Protein AF-0000000087421285 (afdb_homodimer)

Structure (mmCIF, N/CA/C/O backbone):
data_AF-0000000087421285-model_v1
#
loop_
_entity.id
_entity.type
_entity.pdbx_description
1 polymer 'Polysaccharide deacetylase'
#
loop_
_atom_site.group_PDB
_atom_site.id
_atom_site.type_symbol
_atom_site.label_atom_id
_atom_site.label_alt_id
_atom_site.label_comp_id
_atom_site.label_asym_id
_atom_site.label_entity_id
_atom_site.label_seq_id
_atom_site.pdbx_PDB_ins_code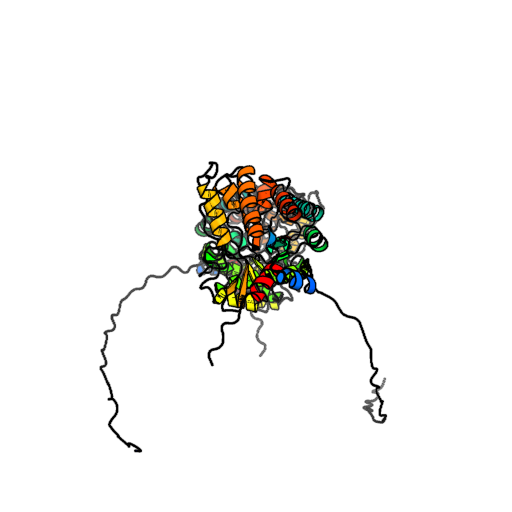
_atom_site.Cartn_x
_atom_site.Cartn_y
_atom_site.Cartn_z
_atom_site.occupancy
_atom_site.B_iso_or_equiv
_atom_site.auth_seq_id
_atom_site.auth_comp_id
_atom_site.auth_asym_id
_atom_site.auth_atom_id
_atom_site.pdbx_PDB_model_num
ATOM 1 N N . MET A 1 1 ? 34.875 -60.031 35.656 1 19.72 1 MET A N 1
ATOM 2 C CA . MET A 1 1 ? 35.312 -59.438 36.906 1 19.72 1 MET A CA 1
ATOM 3 C C . MET A 1 1 ? 34.906 -57.938 36.969 1 19.72 1 MET A C 1
ATOM 5 O O . MET A 1 1 ? 34.906 -57.281 35.938 1 19.72 1 MET A O 1
ATOM 9 N N . PRO A 1 2 ? 34.344 -57.375 38.156 1 22.64 2 PRO A N 1
ATOM 10 C CA . PRO A 1 2 ? 33.594 -56.25 38.719 1 22.64 2 PRO A CA 1
ATOM 11 C C . PRO A 1 2 ? 34.469 -54.969 38.812 1 22.64 2 PRO A C 1
ATOM 13 O O . PRO A 1 2 ? 34.031 -53.969 39.406 1 22.64 2 PRO A O 1
ATOM 16 N N . LEU A 1 3 ? 35.406 -54.719 37.875 1 20.59 3 LEU A N 1
ATOM 17 C CA . LEU A 1 3 ? 36.531 -53.938 38.406 1 20.59 3 LEU A CA 1
ATOM 18 C C . LEU A 1 3 ? 36.062 -52.562 38.906 1 20.59 3 LEU A C 1
ATOM 20 O O . LEU A 1 3 ? 35.25 -51.906 38.25 1 20.59 3 LEU A O 1
ATOM 24 N N . PRO A 1 4 ? 36.438 -52.031 40.031 1 19.73 4 PRO A N 1
ATOM 25 C CA . PRO A 1 4 ? 36.156 -51.219 41.219 1 19.73 4 PRO A CA 1
ATOM 26 C C . PRO A 1 4 ? 36.156 -49.719 40.906 1 19.73 4 PRO A C 1
ATOM 28 O O . PRO A 1 4 ? 36.531 -49.312 39.781 1 19.73 4 PRO A O 1
ATOM 31 N N . SER A 1 5 ? 36.812 -48.844 41.688 1 18.67 5 SER A N 1
ATOM 32 C CA . SER A 1 5 ? 36.531 -47.875 42.781 1 18.67 5 SER A CA 1
ATOM 33 C C . SER A 1 5 ? 36.906 -46.469 42.344 1 18.67 5 SER A C 1
ATOM 35 O O . SER A 1 5 ? 36.281 -45.5 42.781 1 18.67 5 SER A O 1
ATOM 37 N N . PRO A 1 6 ? 38.031 -46.156 41.562 1 18.31 6 PRO A N 1
ATOM 38 C CA . PRO A 1 6 ? 38.875 -45.219 42.312 1 18.31 6 PRO A CA 1
ATOM 39 C C . PRO A 1 6 ? 38.312 -43.812 42.375 1 18.31 6 PRO A C 1
ATOM 41 O O . PRO A 1 6 ? 37.5 -43.438 41.531 1 18.31 6 PRO A O 1
ATOM 44 N N . ARG A 1 7 ? 38.656 -42.812 43.312 1 18.58 7 ARG A N 1
ATOM 45 C CA . ARG A 1 7 ? 38.562 -41.75 44.312 1 18.58 7 ARG A CA 1
ATOM 46 C C . ARG A 1 7 ? 38.688 -40.375 43.656 1 18.58 7 ARG A C 1
ATOM 48 O O . ARG A 1 7 ? 37.906 -39.469 43.969 1 18.58 7 ARG A O 1
ATOM 55 N N . VAL A 1 8 ? 39.938 -40 42.938 1 19.27 8 VAL A N 1
ATOM 56 C CA . VAL A 1 8 ? 40.625 -38.875 43.562 1 19.27 8 VAL A CA 1
ATOM 57 C C . VAL A 1 8 ? 39.938 -37.562 43.219 1 19.27 8 VAL A C 1
ATOM 59 O O . VAL A 1 8 ? 39.156 -37.5 42.281 1 19.27 8 VAL A O 1
ATOM 62 N N . SER A 1 9 ? 40.562 -36.25 43.5 1 17.47 9 SER A N 1
ATOM 63 C CA . SER A 1 9 ? 40.719 -35.062 44.281 1 17.47 9 SER A CA 1
ATOM 64 C C . SER A 1 9 ? 40.531 -33.781 43.438 1 17.47 9 SER A C 1
ATOM 66 O O . SER A 1 9 ? 41.312 -33.531 42.531 1 17.47 9 SER A O 1
ATOM 68 N N . ARG A 1 10 ? 39.375 -33.562 42.844 1 15.93 10 ARG A N 1
ATOM 69 C CA . ARG A 1 10 ? 38.906 -32.625 41.812 1 15.93 10 ARG A CA 1
ATOM 70 C C . ARG A 1 10 ? 39.406 -31.219 42.125 1 15.93 10 ARG A C 1
ATOM 72 O O . ARG A 1 10 ? 39.656 -30.875 43.281 1 15.93 10 ARG A O 1
ATOM 79 N N . ARG A 1 11 ? 39.406 -30.406 41.094 1 17.12 11 ARG A N 1
ATOM 80 C CA . ARG A 1 11 ? 39.906 -29.234 40.375 1 17.12 11 ARG A CA 1
ATOM 81 C C . ARG A 1 11 ? 39.594 -27.953 41.125 1 17.12 11 ARG A C 1
ATOM 83 O O . ARG A 1 11 ? 38.438 -27.719 41.531 1 17.12 11 ARG A O 1
ATOM 90 N N . GLN A 1 12 ? 40.469 -27.172 41.531 1 16.56 12 GLN A N 1
ATOM 91 C CA . GLN A 1 12 ? 41.094 -26.062 42.25 1 16.56 12 GLN A CA 1
ATOM 92 C C . GLN A 1 12 ? 40.438 -24.734 41.875 1 16.56 12 GLN A C 1
ATOM 94 O O . GLN A 1 12 ? 39.906 -24.594 40.781 1 16.56 12 GLN A O 1
ATOM 99 N N . PHE A 1 13 ? 40.438 -23.578 42.844 1 18.25 13 PHE A N 1
ATOM 100 C CA . PHE A 1 13 ? 39.969 -22.359 43.5 1 18.25 13 PHE A CA 1
ATOM 101 C C . PHE A 1 13 ? 40.406 -21.125 42.719 1 18.25 13 PHE A C 1
ATOM 103 O O . PHE A 1 13 ? 40.219 -20 43.156 1 18.25 13 PHE A O 1
ATOM 110 N N . LEU A 1 14 ? 40.469 -21.094 41.344 1 15.8 14 LEU A N 1
ATOM 111 C CA . LEU A 1 14 ? 41.219 -19.984 40.75 1 15.8 14 LEU A CA 1
ATOM 112 C C . LEU A 1 14 ? 40.625 -18.641 41.156 1 15.8 14 LEU A C 1
ATOM 114 O O . LEU A 1 14 ? 39.469 -18.375 40.875 1 15.8 14 LEU A O 1
ATOM 118 N N . ALA A 1 15 ? 41.094 -17.875 42.25 1 17.41 15 ALA A N 1
ATOM 119 C CA . ALA A 1 15 ? 40.969 -16.625 43 1 17.41 15 ALA A CA 1
ATOM 120 C C . ALA A 1 15 ? 41.281 -15.422 42.125 1 17.41 15 ALA A C 1
ATOM 122 O O . ALA A 1 15 ? 41.219 -14.281 42.594 1 17.41 15 ALA A O 1
ATOM 123 N N . GLY A 1 16 ? 41.688 -15.516 40.875 1 16.75 16 GLY A N 1
ATOM 124 C CA . GLY A 1 16 ? 42.594 -14.414 40.562 1 16.75 16 GLY A CA 1
ATOM 125 C C . GLY A 1 16 ? 41.969 -13.047 40.781 1 16.75 16 GLY A C 1
ATOM 126 O O . GLY A 1 16 ? 40.75 -12.938 40.906 1 16.75 16 GLY A O 1
ATOM 127 N N . SER A 1 17 ? 42.812 -11.836 40.688 1 17.69 17 SER A N 1
ATOM 128 C CA . SER A 1 17 ? 43.312 -10.508 41.062 1 17.69 17 SER A CA 1
ATOM 129 C C . SER A 1 17 ? 42.438 -9.414 40.469 1 17.69 17 SER A C 1
ATOM 131 O O . SER A 1 17 ? 41.75 -9.609 39.438 1 17.69 17 SER A O 1
ATOM 133 N N . MET A 1 18 ? 42.25 -8.141 41.219 1 18.89 18 MET A N 1
ATOM 134 C CA . MET A 1 18 ? 41.562 -6.895 41.562 1 18.89 18 MET A CA 1
ATOM 135 C C . MET A 1 18 ? 41.875 -5.797 40.562 1 18.89 18 MET A C 1
ATOM 137 O O . MET A 1 18 ? 41.906 -4.617 40.906 1 18.89 18 MET A O 1
ATOM 141 N N . ALA A 1 19 ? 42.281 -5.965 39.281 1 19.09 19 ALA A N 1
ATOM 142 C CA . ALA A 1 19 ? 42.969 -4.801 38.719 1 19.09 19 ALA A CA 1
ATOM 143 C C . ALA A 1 19 ? 42.062 -3.557 38.781 1 19.09 19 ALA A C 1
ATOM 145 O O . ALA A 1 19 ? 40.906 -3.592 38.406 1 19.09 19 ALA A O 1
ATOM 146 N N . ALA A 1 20 ? 42.469 -2.402 39.562 1 19.27 20 ALA A N 1
ATOM 147 C CA . ALA A 1 20 ? 42.156 -1.049 40 1 19.27 20 ALA A CA 1
ATOM 148 C C . ALA A 1 20 ? 42 -0.106 38.812 1 19.27 20 ALA A C 1
ATOM 150 O O . ALA A 1 20 ? 43 0.336 38.219 1 19.27 20 ALA A O 1
ATOM 151 N N . GLY A 1 21 ? 41.469 -0.53 37.656 1 19.03 21 GLY A N 1
ATOM 152 C CA . GLY A 1 21 ? 41.656 0.455 36.625 1 19.03 21 GLY A CA 1
ATOM 153 C C . GLY A 1 21 ? 41.062 1.816 36.969 1 19.03 21 GLY A C 1
ATOM 154 O O . GLY A 1 21 ? 40.031 1.911 37.594 1 19.03 21 GLY A O 1
ATOM 155 N N . ALA A 1 22 ? 41.906 2.9 36.969 1 20.95 22 ALA A N 1
ATOM 156 C CA . ALA A 1 22 ? 41.969 4.348 37.156 1 20.95 22 ALA A CA 1
ATOM 157 C C . ALA A 1 22 ? 40.906 5.043 36.312 1 20.95 22 ALA A C 1
ATOM 159 O O . ALA A 1 22 ? 40.594 4.613 35.188 1 20.95 22 ALA A O 1
ATOM 160 N N . ALA A 1 23 ? 40.125 6.07 36.938 1 21.52 23 ALA A N 1
ATOM 161 C CA . ALA A 1 23 ? 39.062 7.055 36.906 1 21.52 23 ALA A CA 1
ATOM 162 C C . ALA A 1 23 ? 39.344 8.117 35.844 1 21.52 23 ALA A C 1
ATOM 164 O O . ALA A 1 23 ? 40.125 9.039 36.062 1 21.52 23 ALA A O 1
ATOM 165 N N . VAL A 1 24 ? 39.844 7.738 34.625 1 22.06 24 VAL A N 1
ATOM 166 C CA . VAL A 1 24 ? 40.125 8.961 33.875 1 22.06 24 VAL A CA 1
ATOM 167 C C . VAL A 1 24 ? 38.906 9.852 33.844 1 22.06 24 VAL A C 1
ATOM 169 O O . VAL A 1 24 ? 37.812 9.406 33.469 1 22.06 24 VAL A O 1
ATOM 172 N N . MET A 1 25 ? 38.844 11.102 34.469 1 21.38 25 MET A N 1
ATOM 173 C CA . MET A 1 25 ? 38.031 12.305 34.656 1 21.38 25 MET A CA 1
ATOM 174 C C . MET A 1 25 ? 37.656 12.93 33.344 1 21.38 25 MET A C 1
ATOM 176 O O . MET A 1 25 ? 38.219 13.938 32.938 1 21.38 25 MET A O 1
ATOM 180 N N . CYS A 1 26 ? 37.625 12.258 32.156 1 23.55 26 CYS A N 1
ATOM 181 C CA . CYS A 1 26 ? 37.531 13.195 31.047 1 23.55 26 CYS A CA 1
ATOM 182 C C . CYS A 1 26 ? 36.312 14.102 31.203 1 23.55 26 CYS A C 1
ATOM 184 O O . CYS A 1 26 ? 35.25 13.641 31.578 1 23.55 26 CYS A O 1
ATOM 186 N N . GLY A 1 27 ? 36.438 15.469 31.125 1 24.83 27 GLY A N 1
ATOM 187 C CA . GLY A 1 27 ? 35.781 16.766 31.219 1 24.83 27 GLY A CA 1
ATOM 188 C C . GLY A 1 27 ? 34.469 16.859 30.438 1 24.83 27 GLY A C 1
ATOM 189 O O . GLY A 1 27 ? 34.094 15.898 29.766 1 24.83 27 GLY A O 1
ATOM 190 N N . GLY A 1 28 ? 34.281 18.062 29.516 1 26.92 28 GLY A N 1
ATOM 191 C CA . GLY A 1 28 ? 33.312 19.125 29.281 1 26.92 28 GLY A CA 1
ATOM 192 C C . GLY A 1 28 ? 32.281 18.75 28.219 1 26.92 28 GLY A C 1
ATOM 193 O O . GLY A 1 28 ? 32.594 18.75 27.031 1 26.92 28 GLY A O 1
ATOM 194 N N . LEU A 1 29 ? 31.594 17.688 28.234 1 26.73 29 LEU A N 1
ATOM 195 C CA . LEU A 1 29 ? 30.719 17.281 27.141 1 26.73 29 LEU A CA 1
ATOM 196 C C . LEU A 1 29 ? 29.875 18.453 26.656 1 26.73 29 LEU A C 1
ATOM 198 O O . LEU A 1 29 ? 29.469 19.297 27.453 1 26.73 29 LEU A O 1
ATOM 202 N N . SER A 1 30 ? 29.766 18.516 25.266 1 29.92 30 SER A N 1
ATOM 203 C CA . SER A 1 30 ? 29.109 19.297 24.219 1 29.92 30 SER A CA 1
ATOM 204 C C . SER A 1 30 ? 27.594 19.297 24.391 1 29.92 30 SER A C 1
ATOM 206 O O . SER A 1 30 ? 27 18.266 24.719 1 29.92 30 SER A O 1
ATOM 208 N N . GLY A 1 31 ? 26.891 20.328 24.719 1 29.44 31 GLY A N 1
ATOM 209 C CA . GLY A 1 31 ? 25.484 20.688 24.672 1 29.44 31 GLY A CA 1
ATOM 210 C C . GLY A 1 31 ? 24.766 20.141 23.453 1 29.44 31 GLY A C 1
ATOM 211 O O . GLY A 1 31 ? 24.828 20.734 22.359 1 29.44 31 GLY A O 1
ATOM 212 N N . ALA A 1 32 ? 24.688 18.812 23.203 1 32 32 ALA A N 1
ATOM 213 C CA . ALA A 1 32 ? 23.859 18.297 22.109 1 32 32 ALA A CA 1
ATOM 214 C C . ALA A 1 32 ? 22.562 19.078 21.984 1 32 32 ALA A C 1
ATOM 216 O O . ALA A 1 32 ? 21.844 19.25 22.984 1 32 32 ALA A O 1
ATOM 217 N N . ALA A 1 33 ? 22.484 19.797 20.938 1 32.66 33 ALA A N 1
ATOM 218 C CA . ALA A 1 33 ? 21.312 20.547 20.5 1 32.66 33 ALA A CA 1
ATOM 219 C C . ALA A 1 33 ? 20.062 19.672 20.562 1 32.66 33 ALA A C 1
ATOM 221 O O . ALA A 1 33 ? 20.078 18.516 20.141 1 32.66 33 ALA A O 1
ATOM 222 N N . ALA A 1 34 ? 19.109 19.766 21.375 1 37.22 34 ALA A N 1
ATOM 223 C CA . ALA A 1 34 ? 17.781 19.172 21.516 1 37.22 34 ALA A CA 1
ATOM 224 C C . ALA A 1 34 ? 17.141 18.938 20.156 1 37.22 34 ALA A C 1
ATOM 226 O O . ALA A 1 34 ? 17.125 19.844 19.297 1 37.22 34 ALA A O 1
ATOM 227 N N . PRO A 1 35 ? 16.938 17.75 19.453 1 43.91 35 PRO A N 1
ATOM 228 C CA . PRO A 1 35 ? 16.141 17.516 18.234 1 43.91 35 PRO A CA 1
ATOM 229 C C . PRO A 1 35 ? 14.734 18.109 18.328 1 43.91 35 PRO A C 1
ATOM 231 O O . PRO A 1 35 ? 13.906 17.609 19.094 1 43.91 35 PRO A O 1
ATOM 234 N N . VAL A 1 36 ? 14.125 19.281 18.312 1 40.12 36 VAL A N 1
ATOM 235 C CA . VAL A 1 36 ? 12.742 19.734 18.234 1 40.12 36 VAL A CA 1
ATOM 236 C C . VAL A 1 36 ? 12.227 19.594 16.797 1 40.12 36 VAL A C 1
ATOM 238 O O . VAL A 1 36 ? 12.82 20.141 15.867 1 40.12 36 VAL A O 1
ATOM 241 N N . GLY A 1 37 ? 11.641 19.141 16.094 1 50.09 37 GLY A N 1
ATOM 242 C CA . GLY A 1 37 ? 10.789 19.172 14.914 1 50.09 37 GLY A CA 1
ATOM 243 C C . GLY A 1 37 ? 9.977 20.438 14.805 1 50.09 37 GLY A C 1
ATOM 244 O O . GLY A 1 37 ? 8.859 20.516 15.328 1 50.09 37 GLY A O 1
ATOM 245 N N . ARG A 1 38 ? 10.75 21.594 14.586 1 56.75 38 ARG A N 1
ATOM 246 C CA . ARG A 1 38 ? 11.531 22.703 15.109 1 56.75 38 ARG A CA 1
ATOM 247 C C . ARG A 1 38 ? 10.805 24.031 14.891 1 56.75 38 ARG A C 1
ATOM 249 O O . ARG A 1 38 ? 10.555 24.438 13.75 1 56.75 38 ARG A O 1
ATOM 256 N N . GLY A 1 39 ? 10.102 24.469 15.086 1 74 39 GLY A N 1
ATOM 257 C CA . GLY A 1 39 ? 9.258 25.641 15.359 1 74 39 GLY A CA 1
ATOM 258 C C . GLY A 1 39 ? 9.867 26.578 16.375 1 74 39 GLY A C 1
ATOM 259 O O . GLY A 1 39 ? 11.078 26.797 16.391 1 74 39 GLY A O 1
ATOM 260 N N . ILE A 1 40 ? 8.992 27.156 17.234 1 84.56 40 ILE A N 1
ATOM 261 C CA . ILE A 1 40 ? 9.391 28.156 18.219 1 84.56 40 ILE A CA 1
ATOM 262 C C . ILE A 1 40 ? 10.023 27.469 19.422 1 84.56 40 ILE A C 1
ATOM 264 O O . ILE A 1 40 ? 9.469 26.531 19.969 1 84.56 40 ILE A O 1
ATOM 268 N N . PRO A 1 41 ? 11.273 27.906 19.797 1 86.31 41 PRO A N 1
ATOM 269 C CA . PRO A 1 41 ? 11.906 27.344 20.984 1 86.31 41 PRO A CA 1
ATOM 270 C C . PRO A 1 41 ? 11.016 27.438 22.219 1 86.31 41 PRO A C 1
ATOM 272 O O . PRO A 1 41 ? 10.242 28.391 22.359 1 86.31 41 PRO A O 1
ATOM 275 N N . ALA A 1 42 ? 11.273 26.562 23.141 1 86.62 42 ALA A N 1
ATOM 276 C CA . ALA A 1 42 ? 10.398 26.375 24.297 1 86.62 42 ALA A CA 1
ATOM 277 C C . ALA A 1 42 ? 10.297 27.641 25.125 1 86.62 42 ALA A C 1
ATOM 279 O O . ALA A 1 42 ? 9.203 28.031 25.547 1 86.62 42 ALA A O 1
ATOM 280 N N . ALA A 1 43 ? 11.391 28.297 25.375 1 87.81 43 ALA A N 1
ATOM 281 C CA . ALA A 1 43 ? 11.375 29.5 26.188 1 87.81 43 ALA A CA 1
ATOM 282 C C . ALA A 1 43 ? 10.57 30.609 25.516 1 87.81 43 ALA A C 1
ATOM 284 O O . ALA A 1 43 ? 9.75 31.266 26.172 1 87.81 43 ALA A O 1
ATOM 285 N N . LYS A 1 44 ? 10.789 30.781 24.328 1 92.81 44 LYS A N 1
ATOM 286 C CA . LYS A 1 44 ? 10.055 31.797 23.578 1 92.81 44 LYS A CA 1
ATOM 287 C C . LYS A 1 44 ? 8.578 31.422 23.453 1 92.81 44 LYS A C 1
ATOM 289 O O . LYS A 1 44 ? 7.707 32.281 23.5 1 92.81 44 LYS A O 1
ATOM 294 N N . ARG A 1 45 ? 8.352 30.188 23.344 1 93.62 45 ARG A N 1
ATOM 295 C CA . ARG A 1 45 ? 6.98 29.703 23.266 1 93.62 45 ARG A CA 1
ATOM 296 C C . ARG A 1 45 ? 6.195 30.062 24.516 1 93.62 45 ARG A C 1
ATOM 298 O O . ARG A 1 45 ? 5.07 30.562 24.422 1 93.62 45 ARG A O 1
ATOM 305 N N . ARG A 1 46 ? 6.773 29.875 25.625 1 93.56 46 ARG A N 1
ATOM 306 C CA . ARG A 1 46 ? 6.117 30.188 26.891 1 93.56 46 ARG A CA 1
ATOM 307 C C . ARG A 1 46 ? 5.867 31.688 27.031 1 93.56 46 ARG A C 1
ATOM 309 O O . ARG A 1 46 ? 4.816 32.094 27.531 1 93.56 46 ARG A O 1
ATOM 316 N N . GLU A 1 47 ? 6.824 32.406 26.578 1 95.94 47 GLU A N 1
ATOM 317 C CA . GLU A 1 47 ? 6.688 33.844 26.625 1 95.94 47 GLU A CA 1
ATOM 318 C C . GLU A 1 47 ? 5.523 34.312 25.75 1 95.94 47 GLU A C 1
ATOM 320 O O . GLU A 1 47 ? 4.691 35.125 26.203 1 95.94 47 GLU A O 1
ATOM 325 N N . LEU A 1 48 ? 5.484 33.844 24.594 1 96.06 48 LEU A N 1
ATOM 326 C CA . LEU A 1 48 ? 4.426 34.219 23.672 1 96.06 48 LEU A CA 1
ATOM 327 C C . LEU A 1 48 ? 3.066 33.75 24.172 1 96.06 48 LEU A C 1
ATOM 329 O O . LEU A 1 48 ? 2.082 34.5 24.094 1 96.06 48 LEU A O 1
ATOM 333 N N . ALA A 1 49 ? 3.035 32.562 24.688 1 96.75 49 ALA A N 1
ATOM 334 C CA . ALA A 1 49 ? 1.795 31.984 25.203 1 96.75 49 ALA A CA 1
ATOM 335 C C . ALA A 1 49 ? 1.262 32.781 26.375 1 96.75 49 ALA A C 1
ATOM 337 O O . ALA A 1 49 ? 0.047 32.906 26.562 1 96.75 49 ALA A O 1
ATOM 338 N N . ALA A 1 50 ? 2.141 33.375 27.172 1 96.12 50 ALA A N 1
ATOM 339 C CA . ALA A 1 50 ? 1.769 34.062 28.406 1 96.12 50 ALA A CA 1
ATOM 340 C C . ALA A 1 50 ? 1.324 35.5 28.109 1 96.12 50 ALA A C 1
ATOM 342 O O . ALA A 1 50 ? 0.671 36.125 28.938 1 96.12 50 ALA A O 1
ATOM 343 N N . ASP A 1 51 ? 1.718 36.031 26.984 1 96.75 51 ASP A N 1
ATOM 344 C CA . ASP A 1 51 ? 1.375 37.406 26.641 1 96.75 51 ASP A CA 1
ATOM 345 C C . ASP A 1 51 ? -0.08 37.5 26.188 1 96.75 51 ASP A C 1
ATOM 347 O O . ASP A 1 51 ? -0.378 37.375 25 1 96.75 51 ASP A O 1
ATOM 351 N N . GLU A 1 52 ? -0.939 37.906 27.062 1 95.06 52 GLU A N 1
ATOM 352 C CA . GLU A 1 52 ? -2.379 37.906 26.828 1 95.06 52 GLU A CA 1
ATOM 353 C C . GLU A 1 52 ? -2.797 39.156 26.047 1 95.06 52 GLU A C 1
ATOM 355 O O . GLU A 1 52 ? -3.959 39.281 25.656 1 95.06 52 GLU A O 1
ATOM 360 N N . SER A 1 53 ? -1.833 40 25.766 1 96.31 53 SER A N 1
ATOM 361 C CA . SER A 1 53 ? -2.158 41.188 25.016 1 96.31 53 SER A CA 1
ATOM 362 C C . SER A 1 53 ? -2.145 40.938 23.516 1 96.31 53 SER A C 1
ATOM 364 O O . SER A 1 53 ? -2.617 41.781 22.734 1 96.31 53 SER A O 1
ATOM 366 N N . LYS A 1 54 ? -1.657 39.781 23.141 1 97.88 54 LYS A N 1
ATOM 367 C CA . LYS A 1 54 ? -1.519 39.5 21.703 1 97.88 54 LYS A CA 1
ATOM 368 C C . LYS A 1 54 ? -2.463 38.375 21.281 1 97.88 54 LYS A C 1
ATOM 370 O O . LYS A 1 54 ? -2.646 37.406 22.016 1 97.88 54 LYS A O 1
ATOM 375 N N . ALA A 1 55 ? -3.078 38.594 20.172 1 98.5 55 ALA A N 1
ATOM 376 C CA . ALA A 1 55 ? -3.713 37.438 19.5 1 98.5 55 ALA A CA 1
ATOM 377 C C . ALA A 1 55 ? -2.668 36.469 18.953 1 98.5 55 ALA A C 1
ATOM 379 O O . ALA A 1 55 ? -1.604 36.906 18.484 1 98.5 55 ALA A O 1
ATOM 380 N N . LEU A 1 56 ? -2.883 35.219 19.062 1 98.5 56 LEU A N 1
ATOM 381 C CA . LEU A 1 56 ? -2.021 34.219 18.469 1 98.5 56 LEU A CA 1
ATOM 382 C C . LEU A 1 56 ? -2.621 33.688 17.172 1 98.5 56 LEU A C 1
ATOM 384 O O . LEU A 1 56 ? -3.695 33.062 17.188 1 98.5 56 LEU A O 1
ATOM 388 N N . ILE A 1 57 ? -1.931 33.906 16.062 1 98.5 57 ILE A N 1
ATOM 389 C CA . ILE A 1 57 ? -2.381 33.5 14.75 1 98.5 57 ILE A CA 1
ATOM 390 C C . ILE A 1 57 ? -1.474 32.406 14.219 1 98.5 57 ILE A C 1
ATOM 392 O O . ILE A 1 57 ? -0.247 32.531 14.25 1 98.5 57 ILE A O 1
ATOM 396 N N . THR A 1 58 ? -2.057 31.312 13.797 1 98 58 THR A N 1
ATOM 397 C CA . THR A 1 58 ? -1.279 30.234 13.188 1 98 58 THR A CA 1
ATOM 398 C C . THR A 1 58 ? -1.771 29.938 11.773 1 98 58 THR A C 1
ATOM 400 O O . THR A 1 58 ? -2.945 30.141 11.469 1 98 58 THR A O 1
ATOM 403 N N . ILE A 1 59 ? -0.852 29.594 10.922 1 98.31 59 ILE A N 1
ATOM 404 C CA . ILE A 1 59 ? -1.111 29.109 9.57 1 98.31 59 ILE A CA 1
ATOM 405 C C . ILE A 1 59 ? -0.731 27.641 9.461 1 98.31 59 ILE A C 1
ATOM 407 O O . ILE A 1 59 ? 0.418 27.266 9.711 1 98.31 59 ILE A O 1
ATOM 411 N N . THR A 1 60 ? -1.73 26.812 9.117 1 98 60 THR A N 1
ATOM 412 C CA . THR A 1 60 ? -1.46 25.375 9.039 1 98 60 THR A CA 1
ATOM 413 C C . THR A 1 60 ? -1.82 24.844 7.656 1 98 60 THR A C 1
ATOM 415 O O . THR A 1 60 ? -2.818 25.25 7.062 1 98 60 THR A O 1
ATOM 418 N N . LEU A 1 61 ? -0.95 23.984 7.125 1 96.81 61 LEU A N 1
ATOM 419 C CA . LEU A 1 61 ? -1.198 23.297 5.855 1 96.81 61 LEU A CA 1
ATOM 420 C C . LEU A 1 61 ? -1.086 21.781 6.023 1 96.81 61 LEU A C 1
ATOM 422 O O . LEU A 1 61 ? -0.099 21.297 6.566 1 96.81 61 LEU A O 1
ATOM 426 N N . ASP A 1 62 ? -2.107 21.078 5.57 1 94.5 62 ASP A N 1
ATOM 427 C CA . ASP A 1 62 ? -2.105 19.625 5.609 1 94.5 62 ASP A CA 1
ATOM 428 C C . ASP A 1 62 ? -1.553 19.031 4.312 1 94.5 62 ASP A C 1
ATOM 430 O O . ASP A 1 62 ? -2.105 19.266 3.234 1 94.5 62 ASP A O 1
ATOM 434 N N . LEU A 1 63 ? -0.43 18.375 4.547 1 92.44 63 LEU A N 1
ATOM 435 C CA . LEU A 1 63 ? 0.209 17.672 3.436 1 92.44 63 LEU A CA 1
ATOM 436 C C . LEU A 1 63 ? -0.375 16.281 3.26 1 92.44 63 LEU A C 1
ATOM 438 O O . LEU A 1 63 ? 0.179 15.305 3.768 1 92.44 63 LEU A O 1
ATOM 442 N N . GLU A 1 64 ? -1.51 16.188 2.57 1 85.06 64 GLU A N 1
ATOM 443 C CA . GLU A 1 64 ? -2.18 14.898 2.408 1 85.06 64 GLU A CA 1
ATOM 444 C C . GLU A 1 64 ? -2.34 14.539 0.934 1 85.06 64 GLU A C 1
ATOM 446 O O . GLU A 1 64 ? -1.976 15.328 0.057 1 85.06 64 GLU A O 1
ATOM 451 N N . MET A 1 65 ? -2.773 13.328 0.667 1 63.66 65 MET A N 1
ATOM 452 C CA . MET A 1 65 ? -2.807 12.703 -0.652 1 63.66 65 MET A CA 1
ATOM 453 C C . MET A 1 65 ? -3.775 13.438 -1.576 1 63.66 65 MET A C 1
ATOM 455 O O . MET A 1 65 ? -4.832 13.898 -1.137 1 63.66 65 MET A O 1
ATOM 459 N N . SER A 1 66 ? -3.16 14.164 -2.768 1 57.41 66 SER A N 1
ATOM 460 C CA . SER A 1 66 ? -3.924 15.062 -3.629 1 57.41 66 SER A CA 1
ATOM 461 C C . SER A 1 66 ? -4.176 14.43 -4.996 1 57.41 66 SER A C 1
ATOM 463 O O . SER A 1 66 ? -4.543 15.125 -5.945 1 57.41 66 SER A O 1
ATOM 465 N N . ARG A 1 67 ? -3.891 13.234 -5.332 1 50 67 ARG A N 1
ATOM 466 C CA . ARG A 1 67 ? -3.732 13.055 -6.773 1 50 67 ARG A CA 1
ATOM 467 C C . ARG A 1 67 ? -4.816 13.805 -7.543 1 50 67 ARG A C 1
ATOM 469 O O . ARG A 1 67 ? -4.562 14.336 -8.625 1 50 67 ARG A O 1
ATOM 476 N N . HIS A 1 68 ? -6.105 13.719 -7.184 1 47.47 68 HIS A N 1
ATOM 477 C CA . HIS A 1 68 ? -7.027 14.219 -8.195 1 47.47 68 HIS A CA 1
ATOM 478 C C . HIS A 1 68 ? -7.613 15.57 -7.793 1 47.47 68 HIS A C 1
ATOM 480 O O . HIS A 1 68 ? -8.68 15.953 -8.266 1 47.47 68 HIS A O 1
ATOM 486 N N . TYR A 1 69 ? -7.109 16.266 -6.883 1 50.09 69 TYR A N 1
ATOM 487 C CA . TYR A 1 69 ? -7.812 17.516 -6.594 1 50.09 69 TYR A CA 1
ATOM 488 C C . TYR A 1 69 ? -7.996 18.344 -7.855 1 50.09 69 TYR A C 1
ATOM 490 O O . TYR A 1 69 ? -8.695 19.359 -7.844 1 50.09 69 TYR A O 1
ATOM 498 N N . PRO A 1 70 ? -7.129 18.297 -8.82 1 47.09 70 PRO A N 1
ATOM 499 C CA . PRO A 1 70 ? -7.402 19.422 -9.719 1 47.09 70 PRO A CA 1
ATOM 500 C C . PRO A 1 70 ? -8.859 19.469 -10.164 1 47.09 70 PRO A C 1
ATOM 502 O O . PRO A 1 70 ? -9.367 20.547 -10.5 1 47.09 70 PRO A O 1
ATOM 505 N N . LYS A 1 71 ? -9.312 18.391 -10.828 1 44.72 71 LYS A N 1
ATOM 506 C CA . LYS A 1 71 ? -10.54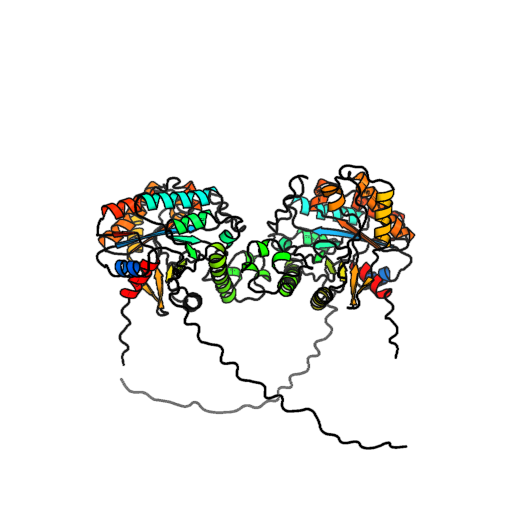7 18.719 -11.523 1 44.72 71 LYS A CA 1
ATOM 507 C C . LYS A 1 71 ? -11.75 18.609 -10.586 1 44.72 71 LYS A C 1
ATOM 509 O O . LYS A 1 71 ? -11.875 17.641 -9.844 1 44.72 71 LYS A O 1
ATOM 514 N N . ARG A 1 72 ? -12.305 19.75 -10.086 1 47.09 72 ARG A N 1
ATOM 515 C CA . ARG A 1 72 ? -13.539 19.922 -9.32 1 47.09 72 ARG A CA 1
ATOM 516 C C . ARG A 1 72 ? -14.367 18.641 -9.336 1 47.09 72 ARG A C 1
ATOM 518 O O . ARG A 1 72 ? -14.977 18.281 -8.328 1 47.09 72 ARG A O 1
ATOM 525 N N . GLY A 1 73 ? -14.531 18.141 -10.477 1 46.69 73 GLY A N 1
ATOM 526 C CA . GLY A 1 73 ? -15.438 17.016 -10.602 1 46.69 73 GLY A CA 1
ATOM 527 C C . GLY A 1 73 ? -14.836 15.703 -10.133 1 46.69 73 GLY A C 1
ATOM 528 O O . GLY A 1 73 ? -15.547 14.703 -10.008 1 46.69 73 GLY A O 1
ATOM 529 N N . MET A 1 74 ? -13.641 15.617 -10.125 1 47.22 74 MET A N 1
ATOM 530 C CA . MET A 1 74 ? -13.039 14.312 -9.836 1 47.22 74 MET A CA 1
ATOM 531 C C . MET A 1 74 ? -12.57 14.234 -8.391 1 47.22 74 MET A C 1
ATOM 533 O O . MET A 1 74 ? -11.562 14.844 -8.023 1 47.22 74 MET A O 1
ATOM 537 N N . MET A 1 75 ? -13.469 14.219 -7.586 1 43.22 75 MET A N 1
ATOM 538 C CA . MET A 1 75 ? -13.25 14.086 -6.148 1 43.22 75 MET A CA 1
ATOM 539 C C . MET A 1 75 ? -12.484 12.805 -5.832 1 43.22 75 MET A C 1
ATOM 541 O O . MET A 1 75 ? -12.359 12.422 -4.668 1 43.22 75 MET A O 1
ATOM 545 N N . GLU A 1 76 ? -12.227 11.93 -6.848 1 42.84 76 GLU A N 1
ATOM 546 C CA . GLU A 1 76 ? -11.789 10.648 -6.297 1 42.84 76 GLU A CA 1
ATOM 547 C C . GLU A 1 76 ? -10.43 10.781 -5.609 1 42.84 76 GLU A C 1
ATOM 549 O O . GLU A 1 76 ? -9.484 11.32 -6.188 1 42.84 76 GLU A O 1
ATOM 554 N N . TRP A 1 77 ? -10.57 10.984 -4.309 1 44 77 TRP A N 1
ATOM 555 C CA . TRP A 1 77 ? -9.391 10.773 -3.484 1 44 77 TRP A CA 1
ATOM 556 C C . TRP A 1 77 ? -8.648 9.508 -3.898 1 44 77 TRP A C 1
ATOM 558 O O . TRP A 1 77 ? -9.25 8.438 -3.982 1 44 77 TRP A O 1
ATOM 568 N N . ASP A 1 78 ? -7.84 9.586 -4.957 1 46.62 78 ASP A N 1
ATOM 569 C CA . ASP A 1 78 ? -7.043 8.391 -5.203 1 46.62 78 ASP A CA 1
ATOM 570 C C . ASP A 1 78 ? -6.113 8.094 -4.027 1 46.62 78 ASP A C 1
ATOM 572 O O . ASP A 1 78 ? -5.191 8.867 -3.75 1 46.62 78 ASP A O 1
ATOM 576 N N . PHE A 1 79 ? -6.727 7.449 -3.119 1 44.06 79 PHE A N 1
ATOM 577 C CA . PHE A 1 79 ? -5.965 6.969 -1.973 1 44.06 79 PHE A CA 1
ATOM 578 C C . PHE A 1 79 ? -4.645 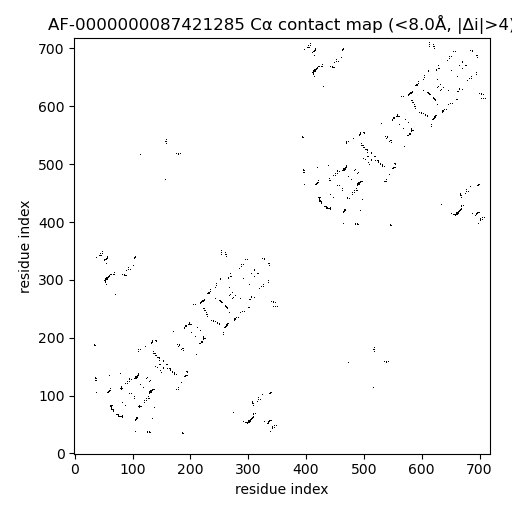6.355 -2.42 1 44.06 79 PHE A C 1
ATOM 580 O O . PHE A 1 79 ? -3.873 5.859 -1.595 1 44.06 79 PHE A O 1
ATOM 587 N N . GLN A 1 80 ? -4.531 6.207 -3.775 1 44.59 80 GLN A N 1
ATOM 588 C CA . GLN A 1 80 ? -3.264 5.523 -4.016 1 44.59 80 GLN A CA 1
ATOM 589 C C . GLN A 1 80 ? -2.107 6.262 -3.344 1 44.59 80 GLN A C 1
ATOM 591 O O . GLN A 1 80 ? -2.156 7.48 -3.176 1 44.59 80 GLN A O 1
ATOM 596 N N . LYS A 1 81 ? -1.169 5.855 -2.602 1 45.94 81 LYS A N 1
ATOM 597 C CA . LYS A 1 81 ? -0.017 5.977 -1.712 1 45.94 81 LYS A CA 1
ATOM 598 C C . LYS A 1 81 ? 0.858 7.164 -2.105 1 45.94 81 LYS A C 1
ATOM 600 O O . LYS A 1 81 ? 1.257 7.289 -3.266 1 45.94 81 LYS A O 1
ATOM 605 N N . GLY A 1 82 ? 0.971 8.047 -1.077 1 54.5 82 GLY A N 1
ATOM 606 C CA . GLY A 1 82 ? 2.061 9 -0.924 1 54.5 82 GLY A CA 1
ATOM 607 C C . GLY A 1 82 ? 2.09 10.055 -2.016 1 54.5 82 GLY A C 1
ATOM 608 O O . GLY A 1 82 ? 3.162 10.523 -2.402 1 54.5 82 GLY A O 1
ATOM 609 N N . ASN A 1 83 ? 0.962 10.258 -2.691 1 63.09 83 ASN A N 1
ATOM 610 C CA . ASN A 1 83 ? 0.896 10.828 -4.035 1 63.09 83 ASN A CA 1
ATOM 611 C C . ASN A 1 83 ? 0.929 12.359 -3.998 1 63.09 83 ASN A C 1
ATOM 613 O O . ASN A 1 83 ? 0.258 13.016 -4.793 1 63.09 83 ASN A O 1
ATOM 617 N N . LEU A 1 84 ? 1.646 12.898 -3.035 1 79.06 84 LEU A N 1
ATOM 618 C CA . LEU A 1 84 ? 1.756 14.328 -3.285 1 79.06 84 LEU A CA 1
ATOM 619 C C . LEU A 1 84 ? 2.553 14.594 -4.559 1 79.06 84 LEU A C 1
ATOM 621 O O . LEU A 1 84 ? 3.711 14.188 -4.668 1 79.06 84 LEU A O 1
ATOM 625 N N . ASP A 1 85 ? 1.939 15.242 -5.445 1 79.62 85 ASP A N 1
ATOM 626 C CA . ASP A 1 85 ? 2.623 15.492 -6.711 1 79.62 85 ASP A CA 1
ATOM 627 C C . ASP A 1 85 ? 3.664 16.594 -6.559 1 79.62 85 ASP A C 1
ATOM 629 O O . ASP A 1 85 ? 3.738 17.25 -5.516 1 79.62 85 ASP A O 1
ATOM 633 N N . ASP A 1 86 ? 4.453 16.766 -7.539 1 84.88 86 ASP A N 1
ATOM 634 C CA . ASP A 1 86 ? 5.574 17.703 -7.488 1 84.88 86 ASP A CA 1
ATOM 635 C C . ASP A 1 86 ? 5.086 19.141 -7.375 1 84.88 86 ASP A C 1
ATOM 637 O O . ASP A 1 86 ? 5.719 19.969 -6.719 1 84.88 86 ASP A O 1
ATOM 641 N N . ALA A 1 87 ? 4.008 19.438 -8.023 1 87.5 87 ALA A N 1
ATOM 642 C CA . ALA A 1 87 ? 3.475 20.797 -7.977 1 87.5 87 ALA A CA 1
ATOM 643 C C . ALA A 1 87 ? 3.055 21.172 -6.555 1 87.5 87 ALA A C 1
ATOM 645 O O . ALA A 1 87 ? 3.305 22.297 -6.102 1 87.5 87 ALA A O 1
ATOM 646 N N . THR A 1 88 ? 2.4 20.234 -5.879 1 90.5 88 THR A N 1
ATOM 647 C CA . THR A 1 88 ? 1.962 20.453 -4.504 1 90.5 88 THR A CA 1
ATOM 648 C C . THR A 1 88 ? 3.16 20.641 -3.576 1 90.5 88 THR A C 1
ATOM 650 O O . THR A 1 88 ? 3.145 21.516 -2.699 1 90.5 88 THR A O 1
ATOM 653 N N . LYS A 1 89 ? 4.184 19.828 -3.816 1 92.5 89 LYS A N 1
ATOM 654 C CA . LYS A 1 89 ? 5.41 19.953 -3.031 1 92.5 89 LYS A CA 1
ATOM 655 C C . LYS A 1 89 ? 6.066 21.312 -3.244 1 92.5 89 LYS A C 1
ATOM 657 O O . LYS A 1 89 ? 6.422 21.984 -2.279 1 92.5 89 LYS A O 1
ATOM 662 N N . ALA A 1 90 ? 6.164 21.688 -4.465 1 94.56 90 ALA A N 1
ATOM 663 C CA . ALA A 1 90 ? 6.777 22.969 -4.801 1 94.56 90 ALA A CA 1
ATOM 664 C C . ALA A 1 90 ? 5.98 24.125 -4.215 1 94.56 90 ALA A C 1
ATOM 666 O O . ALA A 1 90 ? 6.555 25.094 -3.709 1 94.56 90 ALA A O 1
ATOM 667 N N . TYR A 1 91 ? 4.691 24.016 -4.293 1 95.12 91 TYR A N 1
ATOM 668 C CA . TYR A 1 91 ? 3.834 25.047 -3.713 1 95.12 91 TYR A CA 1
ATOM 669 C C . TYR A 1 91 ? 4.09 25.188 -2.217 1 95.12 91 TYR A C 1
ATOM 671 O O . TYR A 1 91 ? 4.137 26.312 -1.695 1 95.12 91 TYR A O 1
ATOM 679 N N . SER A 1 92 ? 4.188 24.109 -1.54 1 97 92 SER A N 1
ATOM 680 C CA . SER A 1 92 ? 4.387 24.125 -0.095 1 97 92 SER A CA 1
ATOM 681 C C . SER A 1 92 ? 5.66 24.875 0.277 1 97 92 SER A C 1
ATOM 683 O O . SER A 1 92 ? 5.652 25.703 1.193 1 97 92 SER A O 1
ATOM 685 N N . VAL A 1 93 ? 6.727 24.609 -0.442 1 98.06 93 VAL A N 1
ATOM 686 C CA . VAL A 1 93 ? 7.996 25.281 -0.184 1 98.06 93 VAL A CA 1
ATOM 687 C C . VAL A 1 93 ? 7.871 26.766 -0.515 1 98.06 93 VAL A C 1
ATOM 689 O O . VAL A 1 93 ? 8.289 27.609 0.271 1 98.06 93 VAL A O 1
ATOM 692 N N . ALA A 1 94 ? 7.254 27.031 -1.626 1 98.5 94 ALA A N 1
ATOM 693 C CA . ALA A 1 94 ? 7.098 28.422 -2.045 1 98.5 94 ALA A CA 1
ATOM 694 C C . ALA A 1 94 ? 6.246 29.203 -1.048 1 98.5 94 ALA A C 1
ATOM 696 O O . ALA A 1 94 ? 6.547 30.359 -0.73 1 98.5 94 ALA A O 1
ATOM 697 N N . ALA A 1 95 ? 5.152 28.625 -0.641 1 98.56 95 ALA A N 1
ATOM 698 C CA . ALA A 1 95 ? 4.285 29.266 0.339 1 98.56 95 ALA A CA 1
ATOM 699 C C . ALA A 1 95 ? 5.031 29.547 1.639 1 98.56 95 ALA A C 1
ATOM 701 O O . ALA A 1 95 ? 4.875 30.609 2.238 1 98.56 95 ALA A O 1
ATOM 702 N N . ALA A 1 96 ? 5.805 28.625 2.084 1 98.31 96 ALA A N 1
ATOM 703 C CA . ALA A 1 96 ? 6.613 28.797 3.291 1 98.31 96 ALA A CA 1
ATOM 704 C C . ALA A 1 96 ? 7.598 29.938 3.137 1 98.31 96 ALA A C 1
ATOM 706 O O . ALA A 1 96 ? 7.789 30.734 4.066 1 98.31 96 ALA A O 1
ATOM 707 N N . GLU A 1 97 ? 8.219 30.016 2.006 1 98 97 GLU A N 1
ATOM 708 C CA . GLU A 1 97 ? 9.156 31.094 1.733 1 98 97 GLU A CA 1
ATOM 709 C C . GLU A 1 97 ? 8.461 32.469 1.766 1 98 97 GLU A C 1
ATOM 711 O O . GLU A 1 97 ? 9 33.438 2.312 1 98 97 GLU A O 1
ATOM 716 N N . LYS A 1 98 ? 7.336 32.5 1.176 1 98.38 98 LYS A N 1
ATOM 717 C CA . LYS A 1 98 ? 6.582 33.719 1.154 1 98.38 98 LYS A CA 1
ATOM 718 C C . LYS A 1 98 ? 6.16 34.156 2.561 1 98.38 98 LYS A C 1
ATOM 720 O O . LYS A 1 98 ? 6.215 35.312 2.91 1 98.38 98 LYS A O 1
ATOM 725 N N . ALA A 1 99 ? 5.688 33.188 3.34 1 98.25 99 ALA A N 1
ATOM 726 C CA . ALA A 1 99 ? 5.352 33.5 4.73 1 98.25 99 ALA A CA 1
ATOM 727 C C . ALA A 1 99 ? 6.574 34 5.496 1 98.25 99 ALA A C 1
ATOM 729 O O . ALA A 1 99 ? 6.5 35 6.215 1 98.25 99 ALA A O 1
ATOM 730 N N . ALA A 1 100 ? 7.703 33.344 5.281 1 97.12 100 ALA A N 1
ATOM 731 C CA . ALA A 1 100 ? 8.938 33.688 5.977 1 97.12 100 ALA A CA 1
ATOM 732 C C . ALA A 1 100 ? 9.398 35.094 5.598 1 97.12 100 ALA A C 1
ATOM 734 O O . ALA A 1 100 ? 9.891 35.844 6.445 1 97.12 100 ALA A O 1
ATOM 735 N N . ALA A 1 101 ? 9.281 35.438 4.391 1 97.19 101 ALA A N 1
ATOM 736 C CA . ALA A 1 101 ? 9.68 36.75 3.902 1 97.19 101 ALA A CA 1
ATOM 737 C C . ALA A 1 101 ? 8.891 37.875 4.594 1 97.19 101 ALA A C 1
ATOM 739 O O . ALA A 1 101 ? 9.359 39 4.684 1 97.19 101 ALA A O 1
ATOM 740 N N . LYS A 1 102 ? 7.773 37.5 5.141 1 96.94 102 LYS A N 1
ATOM 741 C CA . LYS A 1 102 ? 6.922 38.469 5.805 1 96.94 102 LYS A CA 1
ATOM 742 C C . LYS A 1 102 ? 6.957 38.312 7.32 1 96.94 102 LYS A C 1
ATOM 744 O O . LYS A 1 102 ? 6.125 38.875 8.031 1 96.94 102 LYS A O 1
ATOM 749 N N . GLY A 1 103 ? 7.828 37.438 7.738 1 92.5 103 GLY A N 1
ATOM 750 C CA . GLY A 1 103 ? 8.031 37.281 9.172 1 92.5 103 GLY A CA 1
ATOM 751 C C . GLY A 1 103 ? 7.145 36.219 9.781 1 92.5 103 GLY A C 1
ATOM 752 O O . GLY A 1 103 ? 7.031 36.125 11.008 1 92.5 103 GLY A O 1
ATOM 753 N N . GLY A 1 104 ? 6.574 35.469 8.945 1 94.12 104 GLY A N 1
ATOM 754 C CA . GLY A 1 104 ? 5.707 34.406 9.438 1 94.12 104 GLY A CA 1
ATOM 755 C C . GLY A 1 104 ? 6.273 33.031 9.188 1 94.12 104 GLY A C 1
ATOM 756 O O . GLY A 1 104 ? 7.453 32.875 8.859 1 94.12 104 GLY A O 1
ATOM 757 N N . PHE A 1 105 ? 5.523 31.969 9.57 1 93.81 105 PHE A N 1
ATOM 758 C CA . PHE A 1 105 ? 5.836 30.578 9.234 1 93.81 105 PHE A CA 1
ATOM 759 C C . PHE A 1 105 ? 4.566 29.734 9.172 1 93.81 105 PHE A C 1
ATOM 761 O O . PHE A 1 105 ? 3.477 30.219 9.484 1 93.81 105 PHE A O 1
ATOM 768 N N . ILE A 1 106 ? 4.723 28.562 8.641 1 98 106 ILE A N 1
ATOM 769 C CA . ILE A 1 106 ? 3.613 27.641 8.438 1 98 106 ILE A CA 1
ATOM 770 C C . ILE A 1 106 ? 3.848 26.359 9.242 1 98 106 ILE A C 1
ATOM 772 O O . ILE A 1 106 ? 4.965 25.844 9.281 1 98 106 ILE A O 1
ATOM 776 N N . HIS A 1 107 ? 2.881 25.969 10 1 97.69 107 HIS A N 1
ATOM 777 C CA . HIS A 1 107 ? 2.871 24.672 10.656 1 97.69 107 HIS A CA 1
ATOM 778 C C . HIS A 1 107 ? 2.25 23.609 9.758 1 97.69 107 HIS A C 1
ATOM 780 O O . HIS A 1 107 ? 1.041 23.625 9.516 1 97.69 107 HIS A O 1
ATOM 786 N N . PHE A 1 108 ? 3.066 22.688 9.305 1 97.19 108 PHE A N 1
ATOM 787 C CA . PHE A 1 108 ? 2.58 21.656 8.391 1 97.19 108 PHE A CA 1
ATOM 788 C C . PHE A 1 108 ? 2.166 20.406 9.156 1 97.19 108 PHE A C 1
ATOM 790 O O . PHE A 1 108 ? 2.646 20.156 10.258 1 97.19 108 PHE A O 1
ATOM 797 N N . PHE A 1 109 ? 1.256 19.625 8.594 1 96.81 109 PHE A N 1
ATOM 798 C CA . PHE A 1 109 ? 0.902 18.281 9.055 1 96.81 109 PHE A CA 1
ATOM 799 C C . PHE A 1 109 ? 0.991 17.281 7.906 1 96.81 109 PHE A C 1
ATOM 801 O O . PHE A 1 109 ? 0.374 17.469 6.855 1 96.81 109 PHE A O 1
ATOM 808 N N . CYS A 1 110 ? 1.726 16.266 8.148 1 93.69 110 CYS A N 1
ATOM 809 C CA . CYS A 1 110 ? 2.092 15.375 7.051 1 93.69 110 CYS A CA 1
ATOM 810 C C . CYS A 1 110 ? 1.562 13.969 7.297 1 93.69 110 CYS A C 1
ATOM 812 O O . CYS A 1 110 ? 1.659 13.453 8.414 1 93.69 110 CYS A O 1
ATOM 814 N N . VAL A 1 111 ? 0.96 13.375 6.242 1 93.06 111 VAL A N 1
ATOM 815 C CA . VAL A 1 111 ? 0.633 11.953 6.316 1 93.06 111 VAL A CA 1
ATOM 816 C C . VAL A 1 111 ? 1.901 11.117 6.148 1 93.06 111 VAL A C 1
ATOM 818 O O . VAL A 1 111 ? 2.805 11.5 5.398 1 93.06 111 VAL A O 1
ATOM 821 N N . GLY A 1 112 ? 1.896 9.984 6.805 1 93.19 112 GLY A N 1
ATOM 822 C CA . GLY A 1 112 ? 3.086 9.141 6.812 1 93.19 112 GLY A CA 1
ATOM 823 C C . GLY A 1 112 ? 3.477 8.648 5.434 1 93.19 112 GLY A C 1
ATOM 824 O O . GLY A 1 112 ? 4.66 8.461 5.148 1 93.19 112 GLY A O 1
ATOM 825 N N . ARG A 1 113 ? 2.562 8.414 4.562 1 90.19 113 ARG A N 1
ATOM 826 C CA . ARG A 1 113 ? 2.812 7.887 3.223 1 90.19 113 ARG A CA 1
ATOM 827 C C . ARG A 1 113 ? 3.771 8.789 2.451 1 90.19 113 ARG A C 1
ATOM 829 O O . ARG A 1 113 ? 4.566 8.305 1.64 1 90.19 113 ARG A O 1
ATOM 836 N N . VAL A 1 114 ? 3.719 10.047 2.736 1 89.81 114 VAL A N 1
ATOM 837 C CA . VAL A 1 114 ? 4.586 11.016 2.078 1 89.81 114 VAL A CA 1
ATOM 838 C C . VAL A 1 114 ? 6.047 10.703 2.4 1 89.81 114 VAL A C 1
ATOM 840 O O . VAL A 1 114 ? 6.93 10.914 1.568 1 89.81 114 VAL A O 1
ATOM 843 N N . LEU A 1 115 ? 6.277 10.156 3.506 1 93 115 LEU A N 1
ATOM 844 C CA . LEU A 1 115 ? 7.629 9.914 3.994 1 93 115 LEU A CA 1
ATOM 845 C C . LEU A 1 115 ? 8.234 8.68 3.324 1 93 115 LEU A C 1
ATOM 847 O O . LEU A 1 115 ? 9.422 8.398 3.484 1 93 115 LEU A O 1
ATOM 851 N N . GLU A 1 116 ? 7.434 7.949 2.52 1 89 116 GLU A N 1
ATOM 852 C CA . GLU A 1 116 ? 7.938 6.812 1.758 1 89 116 GLU A CA 1
ATOM 853 C C . GLU A 1 116 ? 8.648 7.27 0.487 1 89 116 GLU A C 1
ATOM 855 O O . GLU A 1 116 ? 9.344 6.48 -0.16 1 89 116 GLU A O 1
ATOM 860 N N . HIS A 1 117 ? 8.398 8.516 0.109 1 86.94 117 HIS A N 1
ATOM 861 C CA . HIS A 1 117 ? 8.992 9.008 -1.127 1 86.94 117 HIS A CA 1
ATOM 862 C C . HIS A 1 117 ? 10.516 8.898 -1.092 1 86.94 117 HIS A C 1
ATOM 864 O O . HIS A 1 117 ? 11.125 8.961 -0.021 1 86.94 117 HIS A O 1
ATOM 870 N N . LYS A 1 118 ? 11.078 8.742 -2.314 1 86.56 118 LYS A N 1
ATOM 871 C CA . LYS A 1 118 ? 12.523 8.609 -2.424 1 86.56 118 LYS A CA 1
ATOM 872 C C . LYS A 1 118 ? 13.242 9.805 -1.804 1 86.56 118 LYS A C 1
ATOM 874 O O . LYS A 1 118 ? 14.219 9.633 -1.067 1 86.56 118 LYS A O 1
ATOM 879 N N . SER A 1 119 ? 12.664 10.945 -2.127 1 91.62 119 SER A N 1
ATOM 880 C CA . SER A 1 119 ? 13.258 12.148 -1.559 1 91.62 119 SER A CA 1
ATOM 881 C C . SER A 1 119 ? 12.25 12.914 -0.708 1 91.62 119 SER A C 1
ATOM 883 O O . SER A 1 119 ? 11.094 13.086 -1.106 1 91.62 119 SER A O 1
ATOM 885 N N . VAL A 1 120 ? 12.773 13.258 0.478 1 94.44 120 VAL A N 1
ATOM 886 C CA . VAL A 1 120 ? 11.984 14.117 1.35 1 94.44 120 VAL A CA 1
ATOM 887 C C . VAL A 1 120 ? 12.742 15.414 1.614 1 94.44 120 VAL A C 1
ATOM 889 O O . VAL A 1 120 ? 12.555 16.047 2.656 1 94.44 120 VAL A O 1
ATOM 892 N N . ASP A 1 121 ? 13.586 15.805 0.683 1 95.94 121 ASP A N 1
ATOM 893 C CA . ASP A 1 121 ? 14.43 16.984 0.831 1 95.94 121 ASP A CA 1
ATOM 894 C C . ASP A 1 121 ? 13.586 18.25 0.981 1 95.94 121 ASP A C 1
ATOM 896 O O . ASP A 1 121 ? 13.961 19.172 1.704 1 95.94 121 ASP A O 1
ATOM 900 N N . TRP A 1 122 ? 12.484 18.281 0.275 1 96.12 122 TRP A N 1
ATOM 901 C CA . TRP A 1 122 ? 11.617 19.438 0.352 1 96.12 122 TRP A CA 1
ATOM 902 C C . TRP A 1 122 ? 11.055 19.609 1.761 1 96.12 122 TRP A C 1
ATOM 904 O O . TRP A 1 122 ? 10.906 20.734 2.244 1 96.12 122 TRP A O 1
ATOM 914 N N . LEU A 1 123 ? 10.789 18.594 2.475 1 96.62 123 LEU A N 1
ATOM 915 C CA . LEU A 1 123 ? 10.359 18.672 3.867 1 96.62 123 LEU A CA 1
ATOM 916 C C . LEU A 1 123 ? 11.484 19.172 4.758 1 96.62 123 LEU A C 1
ATOM 918 O O . LEU A 1 123 ? 11.258 19.984 5.66 1 96.62 123 LEU A O 1
ATOM 922 N N . ASN A 1 124 ? 12.672 18.641 4.488 1 96.38 124 ASN A N 1
ATOM 923 C CA . ASN A 1 124 ? 13.82 19.125 5.242 1 96.38 124 ASN A CA 1
ATOM 924 C C . ASN A 1 124 ? 14.047 20.625 5.031 1 96.38 124 ASN A C 1
ATOM 926 O O . ASN A 1 124 ? 14.43 21.344 5.961 1 96.38 124 ASN A O 1
ATOM 930 N N . THR A 1 125 ? 13.797 21.016 3.82 1 96.5 125 THR A N 1
ATOM 931 C CA . THR A 1 125 ? 13.875 22.438 3.527 1 96.5 125 THR A CA 1
ATOM 932 C C . THR A 1 125 ? 12.883 23.219 4.387 1 96.5 125 THR A C 1
ATOM 934 O O . THR A 1 125 ? 13.227 24.281 4.93 1 96.5 125 THR A O 1
ATOM 937 N N . LEU A 1 126 ? 11.719 22.75 4.527 1 97.19 126 LEU A N 1
ATOM 938 C CA . LEU A 1 126 ? 10.719 23.406 5.363 1 97.19 126 LEU A CA 1
ATOM 939 C C . LEU A 1 126 ? 11.18 23.484 6.812 1 97.19 126 LEU A C 1
ATOM 941 O O . LEU A 1 126 ? 11.117 24.531 7.438 1 97.19 126 LEU A O 1
ATOM 945 N N . ILE A 1 127 ? 11.68 22.406 7.324 1 95.88 127 ILE A N 1
ATOM 946 C CA . ILE A 1 127 ? 12.117 22.312 8.719 1 95.88 127 ILE A CA 1
ATOM 947 C C . ILE A 1 127 ? 13.281 23.281 8.953 1 95.88 127 ILE A C 1
ATOM 949 O O . ILE A 1 127 ? 13.297 24.016 9.938 1 95.88 127 ILE A O 1
ATOM 953 N N . GLN A 1 128 ? 14.211 23.281 8.055 1 94.38 128 GLN A N 1
ATOM 954 C CA . GLN A 1 128 ? 15.375 24.156 8.164 1 94.38 128 GLN A CA 1
ATOM 955 C C . GLN A 1 128 ? 14.953 25.625 8.109 1 94.38 128 GLN A C 1
ATOM 957 O O . GLN A 1 128 ? 15.602 26.484 8.703 1 94.38 128 GLN A O 1
ATOM 962 N N . GLY A 1 129 ? 13.852 25.859 7.395 1 94.5 129 GLY A N 1
ATOM 963 C CA . GLY A 1 129 ? 13.305 27.203 7.316 1 94.5 129 GLY A CA 1
ATOM 964 C C . GLY A 1 129 ? 12.508 27.594 8.547 1 94.5 129 GLY A C 1
ATOM 965 O O . GLY A 1 129 ? 11.992 28.719 8.625 1 94.5 129 GLY A O 1
ATOM 966 N N . GLY A 1 130 ? 12.391 26.703 9.492 1 93.56 130 GLY A N 1
ATOM 967 C CA . GLY A 1 130 ? 11.727 27 10.75 1 93.56 130 GLY A CA 1
ATOM 968 C C . GLY A 1 130 ? 10.258 26.641 10.75 1 93.56 130 GLY A C 1
ATOM 969 O O . GLY A 1 130 ? 9.508 27.047 11.648 1 93.56 130 GLY A O 1
ATOM 970 N N . HIS A 1 131 ? 9.773 25.938 9.781 1 96.62 131 HIS A N 1
ATOM 971 C CA . HIS A 1 131 ? 8.383 25.516 9.68 1 96.62 131 HIS A CA 1
ATOM 972 C C . HIS A 1 131 ? 8.18 24.141 10.289 1 96.62 131 HIS A C 1
ATOM 974 O O . HIS A 1 131 ? 8.664 23.141 9.758 1 96.62 131 HIS A O 1
ATOM 980 N N . PRO A 1 132 ? 7.406 24.047 11.383 1 96.25 132 PRO A N 1
ATOM 981 C CA . PRO A 1 132 ? 7.23 22.734 12.016 1 96.25 132 PRO A CA 1
ATOM 982 C C . PRO A 1 132 ? 6.344 21.797 11.203 1 96.25 132 PRO A C 1
ATOM 984 O O . PRO A 1 132 ? 5.531 22.266 10.398 1 96.25 132 PRO A O 1
ATOM 987 N N . ILE A 1 133 ? 6.582 20.531 11.438 1 96.56 133 ILE A N 1
ATOM 988 C CA . ILE A 1 133 ? 5.777 19.516 10.781 1 96.56 133 ILE A CA 1
ATOM 989 C C . ILE A 1 133 ? 5.191 18.562 11.828 1 96.56 133 ILE A C 1
ATOM 991 O O . ILE A 1 133 ? 5.926 18.016 12.648 1 96.56 133 ILE A O 1
ATOM 995 N N . GLY A 1 134 ? 3.875 18.438 11.836 1 96.94 134 GLY A N 1
ATOM 996 C CA . GLY A 1 134 ? 3.174 17.562 12.766 1 96.94 134 GLY A CA 1
ATOM 997 C C . GLY A 1 134 ? 2.662 16.297 12.109 1 96.94 134 GLY A C 1
ATOM 998 O O . GLY A 1 134 ? 2.852 16.094 10.906 1 96.94 134 GLY A O 1
ATOM 999 N N . ASN A 1 135 ? 2.068 15.461 12.93 1 97.88 135 ASN A N 1
ATOM 1000 C CA . ASN A 1 135 ? 1.574 14.141 12.555 1 97.88 135 ASN A CA 1
ATOM 1001 C C . ASN A 1 135 ? 0.131 14.203 12.062 1 97.88 135 ASN A C 1
ATOM 1003 O O . ASN A 1 135 ? -0.72 14.828 12.695 1 97.88 135 ASN A O 1
ATOM 1007 N N . HIS A 1 136 ? -0.149 13.547 10.914 1 96.31 136 HIS A N 1
ATOM 1008 C CA . HIS A 1 136 ? -1.47 13.516 10.297 1 96.31 136 HIS A CA 1
ATOM 1009 C C . HIS A 1 136 ? -1.879 12.094 9.93 1 96.31 136 HIS A C 1
ATOM 1011 O O . HIS A 1 136 ? -2.479 11.867 8.883 1 96.31 136 HIS A O 1
ATOM 1017 N N . THR A 1 137 ? -1.502 11.148 10.742 1 95.5 137 THR A N 1
ATOM 1018 C CA . THR A 1 137 ? -1.678 9.711 10.555 1 95.5 137 THR A CA 1
ATOM 1019 C C . THR A 1 137 ? -0.902 9.219 9.336 1 95.5 137 THR A C 1
ATOM 1021 O O . THR A 1 137 ? -0.384 10.031 8.562 1 95.5 137 THR A O 1
ATOM 1024 N N . TYR A 1 138 ? -0.777 7.914 9.203 1 93.38 138 TYR A N 1
ATOM 1025 C CA . TYR A 1 138 ? 0.031 7.359 8.125 1 93.38 138 TYR A CA 1
ATOM 1026 C C . TYR A 1 138 ? -0.741 7.355 6.809 1 93.38 138 TYR A C 1
ATOM 1028 O O . TYR A 1 138 ? -0.207 7.746 5.766 1 93.38 138 TYR A O 1
ATOM 1036 N N . ASP A 1 139 ? -1.987 6.887 6.918 1 88.81 139 ASP A N 1
ATOM 1037 C CA . ASP A 1 139 ? -2.805 6.703 5.723 1 88.81 139 ASP A CA 1
ATOM 1038 C C . ASP A 1 139 ? -4.086 7.531 5.801 1 88.81 139 ASP A C 1
ATOM 1040 O O . ASP A 1 139 ? -5.117 7.145 5.254 1 88.81 139 ASP A O 1
ATOM 1044 N N . HIS A 1 140 ? -4.098 8.609 6.586 1 91.94 140 HIS A N 1
ATOM 1045 C CA . HIS A 1 140 ? -5.242 9.5 6.711 1 91.94 140 HIS A CA 1
ATOM 1046 C C . HIS A 1 140 ? -6.48 8.742 7.191 1 91.94 140 HIS A C 1
ATOM 1048 O O . HIS A 1 140 ? -7.559 8.875 6.605 1 91.94 140 HIS A O 1
ATOM 1054 N N . VAL A 1 141 ? -6.359 7.938 8.188 1 92.56 141 VAL A N 1
ATOM 1055 C CA . VAL A 1 141 ? -7.441 7.098 8.695 1 92.56 141 VAL A CA 1
ATOM 1056 C C . VAL A 1 141 ? -8.43 7.949 9.484 1 92.56 141 VAL A C 1
ATOM 1058 O O . VAL A 1 141 ? -8.055 8.961 10.086 1 92.56 141 VAL A O 1
ATOM 1061 N N . TYR A 1 142 ? -9.664 7.516 9.516 1 94.62 142 TYR A N 1
ATOM 1062 C CA . TYR A 1 142 ? -10.711 8.117 10.328 1 94.62 142 TYR A CA 1
ATOM 1063 C C . TYR A 1 142 ? -10.547 7.746 11.797 1 94.62 142 TYR A C 1
ATOM 1065 O O . TYR A 1 142 ? -10.906 6.641 12.203 1 94.62 142 TYR A O 1
ATOM 1073 N N . VAL A 1 143 ? -10.148 8.68 12.617 1 96.5 143 VAL A N 1
ATOM 1074 C CA . VAL A 1 143 ? -9.695 8.359 13.969 1 96.5 143 VAL A CA 1
ATOM 1075 C C . VAL A 1 143 ? -10.898 8.156 14.883 1 96.5 143 VAL A C 1
ATOM 1077 O O . VAL A 1 143 ? -10.758 7.641 15.992 1 96.5 143 VAL A O 1
ATOM 1080 N N . LEU A 1 144 ? -12.094 8.539 14.445 1 96.5 144 LEU A N 1
ATOM 1081 C CA . LEU A 1 144 ? -13.281 8.367 15.281 1 96.5 144 LEU A CA 1
ATOM 1082 C C . LEU A 1 144 ? -14.039 7.102 14.898 1 96.5 144 LEU A C 1
ATOM 1084 O O . LEU A 1 144 ? -15.18 6.902 15.32 1 96.5 144 LEU A O 1
ATOM 1088 N N . ALA A 1 145 ? -13.43 6.262 14.102 1 96.5 145 ALA A N 1
ATOM 1089 C CA . ALA A 1 145 ? -14.062 5.023 13.648 1 96.5 145 ALA A CA 1
ATOM 1090 C C . ALA A 1 145 ? -14.352 4.098 14.828 1 96.5 145 ALA A C 1
ATOM 1092 O O . ALA A 1 145 ? -13.586 4.051 15.789 1 96.5 145 ALA A O 1
ATOM 1093 N N . SER A 1 146 ? -15.453 3.365 14.703 1 95.56 146 SER A N 1
ATOM 1094 C CA . SER A 1 146 ? -15.812 2.383 15.727 1 95.56 146 SER A CA 1
ATOM 1095 C C . SER A 1 146 ? -15.531 0.962 15.242 1 95.56 146 SER A C 1
ATOM 1097 O O . SER A 1 146 ? -15.523 0.024 16.047 1 95.56 146 SER A O 1
ATOM 1099 N N . THR A 1 147 ? -15.398 0.774 13.945 1 96.56 147 THR A N 1
ATOM 1100 C CA . THR A 1 147 ? -15.047 -0.503 13.328 1 96.56 147 THR A CA 1
ATOM 1101 C C . THR A 1 147 ? -13.891 -0.334 12.352 1 96.56 147 THR A C 1
ATOM 1103 O O . THR A 1 147 ? -13.648 0.768 11.859 1 96.56 147 THR A O 1
ATOM 1106 N N . PRO A 1 148 ? -13.164 -1.428 12.102 1 95 148 PRO A N 1
ATOM 1107 C CA . PRO A 1 148 ? -12.078 -1.329 11.133 1 95 148 PRO A CA 1
ATOM 1108 C C . PRO A 1 148 ? -12.547 -0.823 9.766 1 95 148 PRO A C 1
ATOM 1110 O O . PRO A 1 148 ? -11.867 -0.002 9.148 1 95 148 PRO A O 1
ATOM 1113 N N . GLU A 1 149 ? -13.711 -1.211 9.336 1 93 149 GLU A N 1
ATOM 1114 C CA . GLU A 1 149 ? -14.242 -0.818 8.039 1 93 149 GLU A CA 1
ATOM 1115 C C . GLU A 1 149 ? -14.484 0.687 7.973 1 93 149 GLU A C 1
ATOM 1117 O O . GLU A 1 149 ? -14.32 1.302 6.914 1 93 149 GLU A O 1
ATOM 1122 N N . GLU A 1 150 ? -14.781 1.271 9.102 1 93.62 150 GLU A N 1
ATOM 1123 C CA . GLU A 1 150 ? -15.047 2.705 9.172 1 93.62 150 GLU A CA 1
ATOM 1124 C C . GLU A 1 150 ? -13.742 3.504 9.172 1 93.62 150 GLU A C 1
ATOM 1126 O O . GLU A 1 150 ? -13.727 4.668 8.773 1 93.62 150 GLU A O 1
ATOM 1131 N N . ALA A 1 151 ? -12.672 2.881 9.633 1 93.31 151 ALA A N 1
ATOM 1132 C CA . ALA A 1 151 ? -11.398 3.592 9.773 1 93.31 151 ALA A CA 1
ATOM 1133 C C . ALA A 1 151 ? -10.852 4.004 8.414 1 93.31 151 ALA A C 1
ATOM 1135 O O . ALA A 1 151 ? -10.258 5.078 8.273 1 93.31 151 ALA A O 1
ATOM 1136 N N . GLN A 1 152 ? -11.086 3.168 7.461 1 89.06 152 GLN A N 1
ATOM 1137 C CA . GLN A 1 152 ? -10.633 3.447 6.102 1 89.06 152 GLN A CA 1
ATOM 1138 C C . GLN A 1 152 ? -11.32 2.529 5.094 1 89.06 152 GLN A C 1
ATOM 1140 O O . GLN A 1 152 ? -11.578 1.36 5.387 1 89.06 152 GLN A O 1
ATOM 1145 N N . PHE A 1 153 ? -11.492 2.996 3.883 1 84.31 153 PHE A N 1
ATOM 1146 C CA . PHE A 1 153 ? -12.188 2.275 2.822 1 84.31 153 PHE A CA 1
ATOM 1147 C C . PHE A 1 153 ? -11.469 0.978 2.484 1 84.31 153 PHE A C 1
ATOM 1149 O O . PHE A 1 153 ? -12.102 -0.033 2.182 1 84.31 153 PHE A O 1
ATOM 1156 N N . ARG A 1 154 ? -10.164 0.929 2.578 1 84.44 154 ARG A N 1
ATOM 1157 C CA . ARG A 1 154 ? -9.406 -0.259 2.209 1 84.44 154 ARG A CA 1
ATOM 1158 C C . ARG A 1 154 ? -9.766 -1.44 3.107 1 84.44 154 ARG A C 1
ATOM 1160 O O . ARG A 1 154 ? -9.727 -2.592 2.668 1 84.44 154 ARG A O 1
ATOM 1167 N N . PHE A 1 155 ? -10.102 -1.147 4.375 1 91 155 PHE A N 1
ATOM 1168 C CA . PHE A 1 155 ? -10.438 -2.227 5.293 1 91 155 PHE A CA 1
ATOM 1169 C C . PHE A 1 155 ? -11.844 -2.754 5.02 1 91 155 PHE A C 1
ATOM 1171 O O . PHE A 1 155 ? -12.172 -3.877 5.402 1 91 155 PHE A O 1
ATOM 1178 N N . ARG A 1 156 ? -12.656 -1.888 4.441 1 88.81 156 ARG A N 1
ATOM 1179 C CA . ARG A 1 156 ? -13.969 -2.352 4.004 1 88.81 156 ARG A CA 1
ATOM 1180 C C . ARG A 1 156 ? -13.852 -3.26 2.785 1 88.81 156 ARG A C 1
ATOM 1182 O O . ARG A 1 156 ? -14.461 -4.332 2.74 1 88.81 156 ARG A O 1
ATOM 1189 N N . ARG A 1 157 ? -13.039 -2.854 1.874 1 87.62 157 ARG A N 1
ATOM 1190 C CA . ARG A 1 157 ? -12.859 -3.592 0.628 1 87.62 157 ARG A CA 1
ATOM 1191 C C . ARG A 1 157 ? -12.031 -4.855 0.853 1 87.62 157 ARG A C 1
ATOM 1193 O O . ARG A 1 157 ? -12.297 -5.891 0.236 1 87.62 157 ARG A O 1
ATOM 1200 N N . SER A 1 158 ? -11.07 -4.723 1.661 1 92.94 158 SER A N 1
ATOM 1201 C CA . SER A 1 158 ? -10.109 -5.789 1.934 1 92.94 158 SER A CA 1
ATOM 1202 C C . SER A 1 158 ? -9.945 -6.012 3.432 1 92.94 158 SER A C 1
ATOM 1204 O O . SER A 1 158 ? -8.898 -5.699 3.998 1 92.94 158 SER A O 1
ATOM 1206 N N . PRO A 1 159 ? -10.914 -6.656 4.043 1 94.25 159 PRO A N 1
ATOM 1207 C CA . PRO A 1 159 ? -10.93 -6.77 5.504 1 94.25 159 PRO A CA 1
ATOM 1208 C C . PRO A 1 159 ? -9.734 -7.543 6.051 1 94.25 159 PRO A C 1
ATOM 1210 O O . PRO A 1 159 ? -9.344 -7.348 7.207 1 94.25 159 PRO A O 1
ATOM 1213 N N . TRP A 1 160 ? -9.062 -8.375 5.258 1 95.38 160 TRP A N 1
ATOM 1214 C CA . TRP A 1 160 ? -7.926 -9.164 5.715 1 95.38 160 TRP A CA 1
ATOM 1215 C C . TRP A 1 160 ? -6.727 -8.273 6.012 1 95.38 160 TRP A C 1
ATOM 1217 O O . TRP A 1 160 ? -5.789 -8.688 6.695 1 95.38 160 TRP A O 1
ATOM 1227 N N . LEU A 1 161 ? -6.758 -7.078 5.59 1 94.12 161 LEU A N 1
ATOM 1228 C CA . LEU A 1 161 ? -5.652 -6.156 5.824 1 94.12 161 LEU A CA 1
ATOM 1229 C C . LEU A 1 161 ? -5.629 -5.691 7.277 1 94.12 161 LEU A C 1
ATOM 1231 O O . LEU A 1 161 ? -4.598 -5.227 7.77 1 94.12 161 LEU A O 1
ATOM 1235 N N . ALA A 1 162 ? -6.75 -5.746 7.906 1 94.81 162 ALA A N 1
ATOM 1236 C CA . ALA A 1 162 ? -6.789 -5.387 9.32 1 94.81 162 ALA A CA 1
ATOM 1237 C C . ALA A 1 162 ? -6.074 -6.434 10.172 1 94.81 162 ALA A C 1
ATOM 1239 O O . ALA A 1 162 ? -5.672 -6.152 11.305 1 94.81 162 ALA A O 1
ATOM 1240 N N . GLN A 1 163 ? -5.992 -7.664 9.633 1 94.25 163 GLN A N 1
ATOM 1241 C CA . GLN A 1 163 ? -5.254 -8.758 10.258 1 94.25 163 GLN A CA 1
ATOM 1242 C C . GLN A 1 163 ? -5.711 -8.977 11.695 1 94.25 163 GLN A C 1
ATOM 1244 O O . GLN A 1 163 ? -4.883 -9.141 12.594 1 94.25 163 GLN A O 1
ATOM 1249 N N . GLY A 1 164 ? -6.977 -8.82 11.953 1 93.31 164 GLY A N 1
ATOM 1250 C CA . GLY A 1 164 ? -7.57 -9.125 13.242 1 93.31 164 GLY A CA 1
ATOM 1251 C C . GLY A 1 164 ? -7.391 -8.008 14.258 1 93.31 164 GLY A C 1
ATOM 1252 O O . GLY A 1 164 ? -7.82 -8.133 15.406 1 93.31 164 GLY A O 1
ATOM 1253 N N . LYS A 1 165 ? -6.844 -6.949 13.922 1 96.12 165 LYS A N 1
ATOM 1254 C CA . LYS A 1 165 ? -6.664 -5.828 14.836 1 96.12 165 LYS A CA 1
ATOM 1255 C C . LYS A 1 165 ? -7.996 -5.156 15.156 1 96.12 165 LYS A C 1
ATOM 1257 O O . LYS A 1 165 ? -8.867 -5.062 14.289 1 96.12 165 LYS A O 1
ATOM 1262 N N . SER A 1 166 ? -8.023 -4.699 16.391 1 97.19 166 SER A N 1
ATOM 1263 C CA . SER A 1 166 ? -9.156 -3.854 16.75 1 97.19 166 SER A CA 1
ATOM 1264 C C . SER A 1 166 ? -9.062 -2.494 16.062 1 97.19 166 SER A C 1
ATOM 1266 O O . SER A 1 166 ? -8.016 -2.127 15.539 1 97.19 166 SER A O 1
ATOM 1268 N N . THR A 1 167 ? -10.203 -1.847 16.047 1 97.31 167 THR A N 1
ATOM 1269 C CA . THR A 1 167 ? -10.227 -0.505 15.469 1 97.31 167 THR A CA 1
ATOM 1270 C C . THR A 1 167 ? -9.219 0.4 16.172 1 97.31 167 THR A C 1
ATOM 1272 O O . THR A 1 167 ? -8.484 1.142 15.516 1 97.31 167 THR A O 1
ATOM 1275 N N . GLU A 1 168 ? -9.156 0.366 17.469 1 97.19 168 GLU A N 1
ATOM 1276 C CA . GLU A 1 168 ? -8.227 1.17 18.25 1 97.19 168 GLU A CA 1
ATOM 1277 C C . GLU A 1 168 ? -6.777 0.859 17.891 1 97.19 168 GLU A C 1
ATOM 1279 O O . GLU A 1 168 ? -5.961 1.77 17.734 1 97.19 168 GLU A O 1
ATOM 1284 N N . GLU A 1 169 ? -6.551 -0.424 17.703 1 97.44 169 GLU A N 1
ATOM 1285 C CA . GLU A 1 169 ? -5.199 -0.836 17.344 1 97.44 169 GLU A CA 1
ATOM 1286 C C . GLU A 1 169 ? -4.809 -0.284 15.969 1 97.44 169 GLU A C 1
ATOM 1288 O O . GLU A 1 169 ? -3.666 0.126 15.766 1 97.44 169 GLU A O 1
ATOM 1293 N N . LEU A 1 170 ? -5.758 -0.321 15.039 1 97.25 170 LEU A N 1
ATOM 1294 C CA . LEU A 1 170 ? -5.5 0.186 13.695 1 97.25 170 LEU A CA 1
ATOM 1295 C C . LEU A 1 170 ? -5.188 1.678 13.727 1 97.25 170 LEU A C 1
ATOM 1297 O O . LEU A 1 170 ? -4.234 2.131 13.086 1 97.25 170 LEU A O 1
ATOM 1301 N N . ILE A 1 171 ? -5.949 2.398 14.469 1 97.88 171 ILE A N 1
ATOM 1302 C CA . ILE A 1 171 ? -5.77 3.84 14.594 1 97.88 171 ILE A CA 1
ATOM 1303 C C . ILE A 1 171 ? -4.441 4.137 15.281 1 97.88 171 ILE A C 1
ATOM 1305 O O . ILE A 1 171 ? -3.648 4.949 14.797 1 97.88 171 ILE A O 1
ATOM 1309 N N . GLU A 1 172 ? -4.152 3.459 16.391 1 98.12 172 GLU A N 1
ATOM 1310 C CA . GLU A 1 172 ? -2.918 3.637 17.141 1 98.12 172 GLU A CA 1
ATOM 1311 C C . GLU A 1 172 ? -1.694 3.375 16.266 1 98.12 172 GLU A C 1
ATOM 1313 O O . GLU A 1 172 ? -0.735 4.148 16.297 1 98.12 172 GLU A O 1
ATOM 1318 N N . GLU A 1 173 ? -1.737 2.295 15.562 1 97.44 173 GLU A N 1
ATOM 1319 C CA . GLU A 1 173 ? -0.627 1.931 14.688 1 97.44 173 GLU A CA 1
ATOM 1320 C C . GLU A 1 173 ? -0.396 2.996 13.617 1 97.44 173 GLU A C 1
ATOM 1322 O O . GLU A 1 173 ? 0.747 3.357 13.336 1 97.44 173 GLU A O 1
ATOM 1327 N N . ASN A 1 174 ? -1.461 3.465 12.992 1 96.69 174 ASN A N 1
ATOM 1328 C CA . ASN A 1 174 ? -1.358 4.48 11.953 1 96.69 174 ASN A CA 1
ATOM 1329 C C . ASN A 1 174 ? -0.68 5.746 12.469 1 96.69 174 ASN A C 1
ATOM 1331 O O . ASN A 1 174 ? 0.146 6.344 11.773 1 96.69 174 ASN A O 1
ATOM 1335 N N . ILE A 1 175 ? -1.011 6.117 13.656 1 98.06 175 ILE A N 1
ATOM 1336 C CA . ILE A 1 175 ? -0.433 7.312 14.258 1 98.06 175 ILE A CA 1
ATOM 1337 C C . ILE A 1 175 ? 1.017 7.039 14.656 1 98.06 175 ILE A C 1
ATOM 1339 O O . ILE A 1 175 ? 1.915 7.812 14.32 1 98.06 175 ILE A O 1
ATOM 1343 N N . ARG A 1 176 ? 1.29 5.93 15.305 1 97.81 176 ARG A N 1
ATOM 1344 C CA . ARG A 1 176 ? 2.613 5.574 15.805 1 97.81 176 ARG A CA 1
ATOM 1345 C C . ARG A 1 176 ? 3.619 5.457 14.664 1 97.81 176 ARG A C 1
ATOM 1347 O O . ARG A 1 176 ? 4.73 5.98 14.758 1 97.81 176 ARG A O 1
ATOM 1354 N N . ILE A 1 177 ? 3.256 4.766 13.602 1 97.31 177 ILE A N 1
ATOM 1355 C CA . ILE A 1 177 ? 4.191 4.496 12.516 1 97.31 177 ILE A CA 1
ATOM 1356 C C . ILE A 1 177 ? 4.574 5.805 11.828 1 97.31 177 ILE A C 1
ATOM 1358 O O . ILE A 1 177 ? 5.703 5.957 11.352 1 97.31 177 ILE A O 1
ATOM 1362 N N . THR A 1 178 ? 3.682 6.746 11.82 1 97 178 THR A N 1
ATOM 1363 C CA . THR A 1 178 ? 4.004 8.062 11.273 1 97 178 THR A CA 1
ATOM 1364 C C . THR A 1 178 ? 5.094 8.734 12.094 1 97 178 THR A C 1
ATOM 1366 O O . THR A 1 178 ? 6.062 9.266 11.539 1 97 178 THR A O 1
ATOM 1369 N N . THR A 1 179 ? 4.926 8.703 13.414 1 97.62 179 THR A N 1
ATOM 1370 C CA . THR A 1 179 ? 5.934 9.289 14.289 1 97.62 179 THR A CA 1
ATOM 1371 C C . THR A 1 179 ? 7.289 8.625 14.078 1 97.62 179 THR A C 1
ATOM 1373 O O . THR A 1 179 ? 8.312 9.305 14 1 97.62 179 THR A O 1
ATOM 1376 N N . VAL A 1 180 ? 7.312 7.32 13.914 1 97.56 180 VAL A N 1
ATOM 1377 C CA . VAL A 1 180 ? 8.555 6.586 13.68 1 97.56 180 VAL A CA 1
ATOM 1378 C C . VAL A 1 180 ? 9.164 7.016 12.344 1 97.56 180 VAL A C 1
ATOM 1380 O O . VAL A 1 180 ? 10.367 7.242 12.258 1 97.56 180 VAL A O 1
ATOM 1383 N N . ALA A 1 181 ? 8.344 7.109 11.352 1 97.12 181 ALA A N 1
ATOM 1384 C CA . ALA A 1 181 ? 8.812 7.539 10.039 1 97.12 181 ALA A CA 1
ATOM 1385 C C . ALA A 1 181 ? 9.422 8.938 10.102 1 97.12 181 ALA A C 1
ATOM 1387 O O . ALA A 1 181 ? 10.453 9.203 9.477 1 97.12 181 ALA A O 1
ATOM 1388 N N . MET A 1 182 ? 8.734 9.828 10.812 1 97.25 182 MET A N 1
ATOM 1389 C CA . MET A 1 182 ? 9.211 11.203 10.945 1 97.25 182 MET A CA 1
ATOM 1390 C C . MET A 1 182 ? 10.562 11.242 11.656 1 97.25 182 MET A C 1
ATOM 1392 O O . MET A 1 182 ? 11.445 12.008 11.273 1 97.25 182 MET A O 1
ATOM 1396 N N . GLN A 1 183 ? 10.711 10.453 12.68 1 96.69 183 GLN A N 1
ATOM 1397 C CA . GLN A 1 183 ? 11.992 10.359 13.375 1 96.69 183 GLN A CA 1
ATOM 1398 C C . GLN A 1 183 ? 13.086 9.836 12.438 1 96.69 183 GLN A C 1
ATOM 1400 O O . GLN A 1 183 ? 14.203 10.359 12.438 1 96.69 183 GLN A O 1
ATOM 1405 N N . ASP A 1 184 ? 12.711 8.859 11.656 1 95.69 184 ASP A N 1
ATOM 1406 C CA . ASP A 1 184 ? 13.68 8.219 10.773 1 95.69 184 ASP A CA 1
ATOM 1407 C C . ASP A 1 184 ? 14.094 9.148 9.633 1 95.69 184 ASP A C 1
ATOM 1409 O O . ASP A 1 184 ? 15.289 9.312 9.359 1 95.69 184 ASP A O 1
ATOM 1413 N N . ARG A 1 185 ? 13.125 9.82 8.992 1 95.5 185 ARG A N 1
ATOM 1414 C CA . ARG A 1 185 ? 13.359 10.539 7.746 1 95.5 185 ARG A CA 1
ATOM 1415 C C . ARG A 1 185 ? 13.68 12.008 8.016 1 95.5 185 ARG A C 1
ATOM 1417 O O . ARG A 1 185 ? 14.43 12.625 7.262 1 95.5 185 ARG A O 1
ATOM 1424 N N . LEU A 1 186 ? 13.102 12.562 9.086 1 96.44 186 LEU A N 1
ATOM 1425 C CA . LEU A 1 186 ? 13.164 14.008 9.281 1 96.44 186 LEU A CA 1
ATOM 1426 C C . LEU A 1 186 ? 13.875 14.352 10.586 1 96.44 186 LEU A C 1
ATOM 1428 O O . LEU A 1 186 ? 14.188 15.516 10.844 1 96.44 186 LEU A O 1
ATOM 1432 N N . LYS A 1 187 ? 14.141 13.383 11.453 1 95.69 187 LYS A N 1
ATOM 1433 C CA . LYS A 1 187 ? 14.805 13.555 12.742 1 95.69 187 LYS A CA 1
ATOM 1434 C C . LYS A 1 187 ? 14.008 14.5 13.648 1 95.69 187 LYS A C 1
ATOM 1436 O O . LYS A 1 187 ? 14.594 15.336 14.336 1 95.69 187 LYS A O 1
ATOM 1441 N N . ILE A 1 188 ? 12.672 14.305 13.562 1 94.69 188 ILE A N 1
ATOM 1442 C CA . ILE A 1 188 ? 11.82 15.109 14.438 1 94.69 188 ILE A CA 1
ATOM 1443 C C . ILE A 1 188 ? 10.852 14.195 15.188 1 94.69 188 ILE A C 1
ATOM 1445 O O . ILE A 1 188 ? 10.641 13.047 14.797 1 94.69 188 ILE A O 1
ATOM 1449 N N . GLU A 1 189 ? 10.273 14.75 16.266 1 91.81 189 GLU A N 1
ATOM 1450 C CA . GLU A 1 189 ? 9.203 14.156 17.062 1 91.81 189 GLU A CA 1
ATOM 1451 C C . GLU A 1 189 ? 8.109 15.18 17.375 1 91.81 189 GLU A C 1
ATOM 1453 O O . GLU A 1 189 ? 8.227 15.953 18.328 1 91.81 189 GLU A O 1
ATOM 1458 N N . PRO A 1 190 ? 7.133 15.148 16.594 1 92.38 190 PRO A N 1
ATOM 1459 C CA . PRO A 1 190 ? 6.121 16.188 16.781 1 92.38 190 PRO A CA 1
ATOM 1460 C C . PRO A 1 190 ? 5.34 16.031 18.078 1 92.38 190 PRO A C 1
ATOM 1462 O O . PRO A 1 190 ? 5.078 14.906 18.516 1 92.38 190 PRO A O 1
ATOM 1465 N N . ASP A 1 191 ? 4.91 17.156 18.688 1 90.56 191 ASP A N 1
ATOM 1466 C CA . ASP A 1 191 ? 4.094 17.188 19.891 1 90.56 191 ASP A CA 1
ATOM 1467 C C . ASP A 1 191 ? 2.605 17.234 19.547 1 90.56 191 ASP A C 1
ATOM 1469 O O . ASP A 1 191 ? 1.761 16.938 20.391 1 90.56 191 ASP A O 1
ATOM 1473 N N . GLY A 1 192 ? 2.318 17.641 18.469 1 90.38 192 GLY A N 1
ATOM 1474 C CA . GLY A 1 192 ? 0.924 17.844 18.109 1 90.38 192 GLY A CA 1
ATOM 1475 C C . GLY A 1 192 ? 0.448 16.891 17.016 1 90.38 192 GLY A C 1
ATOM 1476 O O . GLY A 1 192 ? 1.26 16.312 16.297 1 90.38 192 GLY A O 1
ATOM 1477 N N . PHE A 1 193 ? -0.86 16.703 17.047 1 97.19 193 PHE A N 1
ATOM 1478 C CA . PHE A 1 193 ? -1.541 15.789 16.141 1 97.19 193 PHE A CA 1
ATOM 1479 C C . PHE A 1 193 ? -2.725 16.469 15.469 1 97.19 193 PHE A C 1
ATOM 1481 O O . PHE A 1 193 ? -3.469 17.219 16.109 1 97.19 193 PHE A O 1
ATOM 1488 N N . ARG A 1 194 ? -2.766 16.328 14.133 1 97.19 194 ARG A N 1
ATOM 1489 C CA . ARG A 1 194 ? -3.924 16.766 13.359 1 97.19 194 ARG A CA 1
ATOM 1490 C C . ARG A 1 194 ? -4.77 15.57 12.922 1 97.19 194 ARG A C 1
ATOM 1492 O O . ARG A 1 194 ? -4.281 14.68 12.234 1 97.19 194 ARG A O 1
ATOM 1499 N N . THR A 1 195 ? -6.082 15.617 13.273 1 97.12 195 THR A N 1
ATOM 1500 C CA . THR A 1 195 ? -6.949 14.531 12.844 1 97.12 195 THR A CA 1
ATOM 1501 C C . THR A 1 195 ? -7.266 14.648 11.352 1 97.12 195 THR A C 1
ATOM 1503 O O . THR A 1 195 ? -7.457 15.75 10.836 1 97.12 195 THR A O 1
ATOM 1506 N N . PRO A 1 196 ? -7.262 13.469 10.656 1 93.44 196 PRO A N 1
ATOM 1507 C CA . PRO A 1 196 ? -7.902 13.523 9.344 1 93.44 196 PRO A CA 1
ATOM 1508 C C . PRO A 1 196 ? -9.375 13.93 9.414 1 93.44 196 PRO A C 1
ATOM 1510 O O . PRO A 1 196 ? -10.164 13.273 10.094 1 93.44 196 PRO A O 1
ATOM 1513 N N . GLY A 1 197 ? -9.625 15 8.789 1 89.44 197 GLY A N 1
ATOM 1514 C CA . GLY A 1 197 ? -10.945 15.578 8.961 1 89.44 197 GLY A CA 1
ATOM 1515 C C . GLY A 1 197 ? -11.086 16.375 10.242 1 89.44 197 GLY A C 1
ATOM 1516 O O . GLY A 1 197 ? -10.25 16.266 11.148 1 89.44 197 GLY A O 1
ATOM 1517 N N . GLY A 1 198 ? -12 17.297 10.273 1 92.81 198 GLY A N 1
ATOM 1518 C CA . GLY A 1 198 ? -12.414 18.031 11.453 1 92.81 198 GLY A CA 1
ATOM 1519 C C . GLY A 1 198 ? -13.844 17.734 11.875 1 92.81 198 GLY A C 1
ATOM 1520 O O . GLY A 1 198 ? -14.664 17.328 11.047 1 92.81 198 GLY A O 1
ATOM 1521 N N . PHE A 1 199 ? -14.008 17.859 13.164 1 94.88 199 PHE A N 1
ATOM 1522 C CA . PHE A 1 199 ? -15.305 17.469 13.703 1 94.88 199 PHE A CA 1
ATOM 1523 C C . PHE A 1 199 ? -15.859 18.562 14.625 1 94.88 199 PHE A C 1
ATOM 1525 O O . PHE A 1 199 ? -15.117 19.141 15.422 1 94.88 199 PHE A O 1
ATOM 1532 N N . GLN A 1 200 ? -17.141 18.75 14.57 1 93.75 200 GLN A N 1
ATOM 1533 C CA . GLN A 1 200 ? -17.781 19.797 15.359 1 93.75 200 GLN A CA 1
ATOM 1534 C C . GLN A 1 200 ? -17.625 19.547 16.859 1 93.75 200 GLN A C 1
ATOM 1536 O O . GLN A 1 200 ? -17.453 20.484 17.625 1 93.75 200 GLN A O 1
ATOM 1541 N N . THR A 1 201 ? -17.609 18.312 17.234 1 94.75 201 THR A N 1
ATOM 1542 C CA . THR A 1 201 ? -17.562 17.969 18.641 1 94.75 201 THR A CA 1
ATOM 1543 C C . THR A 1 201 ? -16.141 17.609 19.062 1 94.75 201 THR A C 1
ATOM 1545 O O . THR A 1 201 ? -15.922 17.141 20.188 1 94.75 201 THR A O 1
ATOM 1548 N N . ALA A 1 202 ? -15.227 17.828 18.156 1 97.19 202 ALA A N 1
ATOM 1549 C CA . ALA A 1 202 ? -13.844 17.453 18.453 1 97.19 202 ALA A CA 1
ATOM 1550 C C . ALA A 1 202 ? -13.766 16.047 19.047 1 97.19 202 ALA A C 1
ATOM 1552 O O . ALA A 1 202 ? -14.375 15.117 18.516 1 97.19 202 ALA A O 1
ATOM 1553 N N . LEU A 1 203 ? -12.938 15.859 20.031 1 97.88 203 LEU A N 1
ATOM 1554 C CA . LEU A 1 203 ? -12.82 14.547 20.656 1 97.88 203 LEU A CA 1
ATOM 1555 C C . LEU A 1 203 ? -13.633 14.492 21.953 1 97.88 203 LEU A C 1
ATOM 1557 O O . LEU A 1 203 ? -13.344 13.68 22.828 1 97.88 203 LEU A O 1
ATOM 1561 N N . ASP A 1 204 ? -14.742 15.344 21.828 1 93.75 204 ASP A N 1
ATOM 1562 C CA . ASP A 1 204 ? -15.617 15.297 23 1 93.75 204 ASP A CA 1
ATOM 1563 C C . ASP A 1 204 ? -16.281 13.93 23.141 1 93.75 204 ASP A C 1
ATOM 1565 O O . ASP A 1 204 ? -16.844 13.406 22.172 1 93.75 204 ASP A O 1
ATOM 1569 N N . GLY A 1 205 ? -16.156 13.195 24.047 1 94.31 205 GLY A N 1
ATOM 1570 C CA . GLY A 1 205 ? -16.75 11.891 24.297 1 94.31 205 GLY A CA 1
ATOM 1571 C C . GLY A 1 205 ? -15.867 10.742 23.859 1 94.31 205 GLY A C 1
ATOM 1572 O O . GLY A 1 205 ? -16.297 9.586 23.844 1 94.31 205 GLY A O 1
ATOM 1573 N N . ARG A 1 206 ? -14.805 11.125 23.375 1 97.12 206 ARG A N 1
ATOM 1574 C CA . ARG A 1 206 ? -13.867 10.094 22.938 1 97.12 206 ARG A CA 1
ATOM 1575 C C . ARG A 1 206 ? -12.617 10.086 23.797 1 97.12 206 ARG A C 1
ATOM 1577 O O . ARG A 1 206 ? -11.5 10.242 23.297 1 97.12 206 ARG A O 1
ATOM 1584 N N . ALA A 1 207 ? -12.852 9.805 25.062 1 97.69 207 ALA A N 1
ATOM 1585 C CA . ALA A 1 207 ? -11.758 9.742 26.031 1 97.69 207 ALA A CA 1
ATOM 1586 C C . ALA A 1 207 ? -10.734 8.688 25.625 1 97.69 207 ALA A C 1
ATOM 1588 O O . ALA A 1 207 ? -9.539 8.828 25.891 1 97.69 207 ALA A O 1
ATOM 1589 N N . ASP A 1 208 ? -11.234 7.664 24.938 1 97.44 208 ASP A N 1
ATOM 1590 C CA . ASP A 1 208 ? -10.344 6.598 24.469 1 97.44 208 ASP A CA 1
ATOM 1591 C C . ASP A 1 208 ? -9.305 7.137 23.5 1 97.44 208 ASP A C 1
ATOM 1593 O O . ASP A 1 208 ? -8.117 6.832 23.609 1 97.44 208 ASP A O 1
ATOM 1597 N N . ILE A 1 209 ? -9.734 8.023 22.578 1 98.06 209 ILE A N 1
ATOM 1598 C CA . ILE A 1 209 ? -8.82 8.578 21.578 1 98.06 209 ILE A CA 1
ATOM 1599 C C . ILE A 1 209 ? -7.91 9.609 22.25 1 98.06 209 ILE A C 1
ATOM 1601 O O . ILE A 1 209 ? -6.727 9.711 21.906 1 98.06 209 ILE A O 1
ATOM 1605 N N . GLN A 1 210 ? -8.461 10.391 23.219 1 98.44 210 GLN A N 1
ATOM 1606 C CA . GLN A 1 210 ? -7.633 11.328 23.969 1 98.44 210 GLN A CA 1
ATOM 1607 C C . GLN A 1 210 ? -6.473 10.609 24.656 1 98.44 210 GLN A C 1
ATOM 1609 O O . GLN A 1 210 ? -5.32 11.023 24.516 1 98.44 210 GLN A O 1
ATOM 1614 N N . GLN A 1 211 ? -6.809 9.555 25.281 1 98.38 211 GLN A N 1
ATOM 1615 C CA . GLN A 1 211 ? -5.797 8.797 26.016 1 98.38 211 GLN A CA 1
ATOM 1616 C C . GLN A 1 211 ? -4.797 8.156 25.078 1 98.38 211 GLN A C 1
ATOM 1618 O O . GLN A 1 211 ? -3.6 8.102 25.359 1 98.38 211 GLN A O 1
ATOM 1623 N N . LEU A 1 212 ? -5.301 7.645 23.984 1 98.25 212 LEU A N 1
ATOM 1624 C CA . LEU A 1 212 ? -4.434 7.059 22.969 1 98.25 212 LEU A CA 1
ATOM 1625 C C . LEU A 1 212 ? -3.381 8.062 22.516 1 98.25 212 LEU A C 1
ATOM 1627 O O . LEU A 1 212 ? -2.199 7.723 22.406 1 98.25 212 LEU A O 1
ATOM 1631 N N . LEU A 1 213 ? -3.781 9.289 22.25 1 98.44 213 LEU A N 1
ATOM 1632 C CA . LEU A 1 213 ? -2.861 10.336 21.812 1 98.44 213 LEU A CA 1
ATOM 1633 C C . LEU A 1 213 ? -1.863 10.68 22.906 1 98.44 213 LEU A C 1
ATOM 1635 O O . LEU A 1 213 ? -0.661 10.773 22.656 1 98.44 213 LEU A O 1
ATOM 1639 N N . LEU A 1 214 ? -2.352 10.82 24.125 1 98.31 214 LEU A N 1
ATOM 1640 C CA . LEU A 1 214 ? -1.474 11.117 25.25 1 98.31 214 LEU A CA 1
ATOM 1641 C C . LEU A 1 214 ? -0.445 10.008 25.453 1 98.31 214 LEU A C 1
ATOM 1643 O O . LEU A 1 214 ? 0.735 10.281 25.672 1 98.31 214 LEU A O 1
ATOM 1647 N N . ASN A 1 215 ? -0.868 8.781 25.312 1 98.06 215 ASN A N 1
ATOM 1648 C CA . ASN A 1 215 ? 0.015 7.633 25.484 1 98.06 215 ASN A CA 1
ATOM 1649 C C . ASN A 1 215 ? 1.109 7.602 24.422 1 98.06 215 ASN A C 1
ATOM 1651 O O . ASN A 1 215 ? 2.178 7.027 24.641 1 98.06 215 ASN A O 1
ATOM 1655 N N . GLN A 1 216 ? 0.884 8.211 23.328 1 97.75 216 GLN A N 1
ATOM 1656 C CA . GLN A 1 216 ? 1.876 8.211 22.266 1 97.75 216 GLN A CA 1
ATOM 1657 C C . GLN A 1 216 ? 2.727 9.484 22.297 1 97.75 216 GLN A C 1
ATOM 1659 O O . GLN A 1 216 ? 3.512 9.734 21.391 1 97.75 216 GLN A O 1
ATOM 1664 N N . GLY A 1 217 ? 2.428 10.336 23.234 1 96.81 217 GLY A N 1
ATOM 1665 C CA . GLY A 1 217 ? 3.326 11.445 23.5 1 96.81 217 GLY A CA 1
ATOM 1666 C C . GLY A 1 217 ? 2.811 12.773 22.969 1 96.81 217 GLY A C 1
ATOM 1667 O O . GLY A 1 217 ? 3.498 13.789 23.047 1 96.81 217 GLY A O 1
ATOM 1668 N N . PHE A 1 218 ? 1.614 12.766 22.469 1 98 218 PHE A N 1
ATOM 1669 C CA . PHE A 1 218 ? 1.051 14.023 22 1 98 218 PHE A CA 1
ATOM 1670 C C . PHE A 1 218 ? 0.402 14.797 23.141 1 98 218 PHE A C 1
ATOM 1672 O O . PHE A 1 218 ? -0.31 14.219 23.953 1 98 218 PHE A O 1
ATOM 1679 N N . SER A 1 219 ? 0.639 16.109 23.172 1 97.06 219 SER A N 1
ATOM 1680 C CA . SER A 1 219 ? 0.069 16.906 24.25 1 97.06 219 SER A CA 1
ATOM 1681 C C . SER A 1 219 ? -1.124 17.719 23.75 1 97.06 219 SER A C 1
ATOM 1683 O O . SER A 1 219 ? -1.893 18.266 24.562 1 97.06 219 SER A O 1
ATOM 1685 N N . TRP A 1 220 ? -1.271 17.812 22.484 1 98.19 220 TRP A N 1
ATOM 1686 C CA . TRP A 1 220 ? -2.418 18.531 21.938 1 98.19 220 TRP A CA 1
ATOM 1687 C C . TRP A 1 220 ? -2.861 17.938 20.609 1 98.19 220 TRP A C 1
ATOM 1689 O O . TRP A 1 220 ? -2.117 17.188 19.984 1 98.19 220 TRP A O 1
ATOM 1699 N N . VAL A 1 221 ? -4.105 18.203 20.266 1 98.62 221 VAL A N 1
ATOM 1700 C CA . VAL A 1 221 ? -4.719 17.734 19.031 1 98.62 221 VAL A CA 1
ATOM 1701 C C . VAL A 1 221 ? -5.484 18.875 18.359 1 98.62 221 VAL A C 1
ATOM 1703 O O . VAL A 1 221 ? -6.016 19.766 19.047 1 98.62 221 VAL A O 1
ATOM 1706 N N . SER A 1 222 ? -5.375 18.953 17.078 1 98.19 222 SER A N 1
ATOM 1707 C CA . SER A 1 222 ? -6.273 19.781 16.281 1 98.19 222 SER A CA 1
ATOM 1708 C C . SER A 1 222 ? -7.355 18.953 15.617 1 98.19 222 SER A C 1
ATOM 1710 O O . SER A 1 222 ? -7.121 18.344 14.57 1 98.19 222 SER A O 1
ATOM 1712 N N . CYS A 1 223 ? -8.539 18.953 16.234 1 97.81 223 CYS A N 1
ATOM 1713 C CA . CYS A 1 223 ? -9.625 18.094 15.805 1 97.81 223 CYS A CA 1
ATOM 1714 C C . CYS A 1 223 ? -10.898 18.891 15.562 1 97.81 223 CYS A C 1
ATOM 1716 O O . CYS A 1 223 ? -11.664 18.594 14.641 1 97.81 223 CYS A O 1
ATOM 1718 N N . LYS A 1 224 ? -11.094 19.938 16.266 1 97.19 224 LYS A N 1
ATOM 1719 C CA . LYS A 1 224 ? -12.344 20.688 16.234 1 97.19 224 LYS A CA 1
ATOM 1720 C C . LYS A 1 224 ? -12.445 21.516 14.953 1 97.19 224 LYS A C 1
ATOM 1722 O O . LYS A 1 224 ? -11.57 22.328 14.664 1 97.19 224 LYS A O 1
ATOM 1727 N N . TYR A 1 225 ? -13.445 21.25 14.25 1 95.44 225 TYR A N 1
ATOM 1728 C CA . TYR A 1 225 ? -13.906 22.047 13.117 1 95.44 225 TYR A CA 1
ATOM 1729 C C . TYR A 1 225 ? -15.297 22.609 13.383 1 95.44 225 TYR A C 1
ATOM 1731 O O . TYR A 1 225 ? -16.297 21.906 13.234 1 95.44 225 TYR A O 1
ATOM 1739 N N . PRO A 1 226 ? -15.32 23.891 13.781 1 93.38 226 PRO A N 1
ATOM 1740 C CA . PRO A 1 226 ? -16.594 24.406 14.281 1 93.38 226 PRO A CA 1
ATOM 1741 C C . PRO A 1 226 ? -17.672 24.469 13.211 1 93.38 226 PRO A C 1
ATOM 1743 O O . PRO A 1 226 ? -17.391 24.797 12.055 1 93.38 226 PRO A O 1
ATOM 1746 N N . ALA A 1 227 ? -18.875 24.203 13.641 1 90.94 227 ALA A N 1
ATOM 1747 C CA . ALA A 1 227 ? -20.031 24.266 12.742 1 90.94 227 ALA A CA 1
ATOM 1748 C C . ALA A 1 227 ? -20.312 25.719 12.328 1 90.94 227 ALA A C 1
ATOM 1750 O O . ALA A 1 227 ? -20.203 26.625 13.148 1 90.94 227 ALA A O 1
ATOM 1751 N N . HIS A 1 228 ? -20.625 25.891 11.094 1 92.12 228 HIS A N 1
ATOM 1752 C CA . HIS A 1 228 ? -20.969 27.188 10.555 1 92.12 228 HIS A CA 1
ATOM 1753 C C . HIS A 1 228 ? -21.844 27.062 9.312 1 92.12 228 HIS A C 1
ATOM 1755 O O . HIS A 1 228 ? -22.016 25.969 8.781 1 92.12 228 HIS A O 1
ATOM 1761 N N . ASP A 1 229 ? -22.469 28.188 8.953 1 91.94 229 ASP A N 1
ATOM 1762 C CA . ASP A 1 229 ? -23.188 28.234 7.676 1 91.94 229 ASP A CA 1
ATOM 1763 C C . ASP A 1 229 ? -22.219 28.328 6.504 1 91.94 229 ASP A C 1
ATOM 1765 O O . ASP A 1 229 ? -21.422 29.266 6.418 1 91.94 229 ASP A O 1
ATOM 1769 N N . ALA A 1 230 ? -22.266 27.344 5.594 1 86.5 230 ALA A N 1
ATOM 1770 C CA . ALA A 1 230 ? -21.312 27.297 4.488 1 86.5 230 ALA A CA 1
ATOM 1771 C C . ALA A 1 230 ? -21.875 28 3.25 1 86.5 230 ALA A C 1
ATOM 1773 O O . ALA A 1 230 ? -21.188 28.141 2.244 1 86.5 230 ALA A O 1
ATOM 1774 N N . GLY A 1 231 ? -23.031 28.438 3.367 1 90.88 231 GLY A N 1
ATOM 1775 C CA . GLY A 1 231 ? -23.625 29.141 2.25 1 90.88 231 GLY A CA 1
ATOM 1776 C C . GLY A 1 231 ? -24.109 28.219 1.143 1 90.88 231 GLY A C 1
ATOM 1777 O O . GLY A 1 231 ? -24.156 27 1.323 1 90.88 231 GLY A O 1
ATOM 1778 N N . GLU A 1 232 ? -24.516 28.875 0.004 1 92.06 232 GLU A N 1
ATOM 1779 C CA . GLU A 1 232 ? -25.031 28.141 -1.152 1 92.06 232 GLU A CA 1
ATOM 1780 C C . GLU A 1 232 ? -23.922 27.906 -2.188 1 92.06 232 GLU A C 1
ATOM 1782 O O . GLU A 1 232 ? -23.031 28.75 -2.34 1 92.06 232 GLU A O 1
ATOM 1787 N N . GLU A 1 233 ? -24.078 26.797 -2.91 1 90.19 233 GLU A N 1
ATOM 1788 C CA . GLU A 1 233 ? -23.094 26.484 -3.939 1 90.19 233 GLU A CA 1
ATOM 1789 C C . GLU A 1 233 ? -23.109 27.516 -5.059 1 90.19 233 GLU A C 1
ATOM 1791 O O . GLU A 1 233 ? -24.172 27.984 -5.465 1 90.19 233 GLU A O 1
ATOM 1796 N N . HIS A 1 234 ? -21.969 27.875 -5.496 1 90.94 234 HIS A N 1
ATOM 1797 C CA . HIS A 1 234 ? -21.75 28.719 -6.668 1 90.94 234 HIS A CA 1
ATOM 1798 C C . HIS A 1 234 ? -22.312 30.109 -6.453 1 90.94 234 HIS A C 1
ATOM 1800 O O . HIS A 1 234 ? -22.688 30.797 -7.414 1 90.94 234 HIS A O 1
ATOM 1806 N N . GLN A 1 235 ? -22.469 30.484 -5.164 1 93.75 235 GLN A N 1
ATOM 1807 C CA . GLN A 1 235 ? -22.953 31.812 -4.859 1 93.75 235 GLN A CA 1
ATOM 1808 C C . GLN A 1 235 ? -21.984 32.562 -3.953 1 93.75 235 GLN A C 1
ATOM 1810 O O . GLN A 1 235 ? -21.281 31.953 -3.156 1 93.75 235 GLN A O 1
ATOM 1815 N N . GLU A 1 236 ? -22.016 33.844 -4.16 1 95.5 236 GLU A N 1
ATOM 1816 C CA . GLU A 1 236 ? -21.297 34.688 -3.191 1 95.5 236 GLU A CA 1
ATOM 1817 C C . GLU A 1 236 ? -21.891 34.531 -1.792 1 95.5 236 GLU A C 1
ATOM 1819 O O . GLU A 1 236 ? -23.109 34.562 -1.612 1 95.5 236 GLU A O 1
ATOM 1824 N N . PRO A 1 237 ? -21 34.281 -0.836 1 96.75 237 PRO A N 1
ATOM 1825 C CA . PRO A 1 237 ? -21.531 34.188 0.524 1 96.75 237 PRO A CA 1
ATOM 1826 C C . PRO A 1 237 ? -22.203 35.469 0.982 1 96.75 237 PRO A C 1
ATOM 1828 O O . PRO A 1 237 ? -21.703 36.562 0.686 1 96.75 237 PRO A O 1
ATOM 1831 N N . THR A 1 238 ? -23.312 35.344 1.655 1 97 238 THR A N 1
ATOM 1832 C CA . THR A 1 238 ? -24.031 36.469 2.197 1 97 238 THR A CA 1
ATOM 1833 C C . THR A 1 238 ? -23.359 36.969 3.473 1 97 238 THR A C 1
ATOM 1835 O O . THR A 1 238 ? -22.469 36.344 4.008 1 97 238 THR A O 1
ATOM 1838 N N . ALA A 1 239 ? -23.844 38.188 3.939 1 97.44 239 ALA A N 1
ATOM 1839 C CA . ALA A 1 239 ? -23.375 38.75 5.207 1 97.44 239 ALA A CA 1
ATOM 1840 C C . ALA A 1 239 ? -23.641 37.781 6.355 1 97.44 239 ALA A C 1
ATOM 1842 O O . ALA A 1 239 ? -22.828 37.656 7.277 1 97.44 239 ALA A O 1
ATOM 1843 N N . ALA A 1 240 ? -24.688 37.094 6.238 1 97.19 240 ALA A N 1
ATOM 1844 C CA . ALA A 1 240 ? -25.078 36.125 7.277 1 97.19 240 ALA A CA 1
ATOM 1845 C C . ALA A 1 240 ? -24.109 34.969 7.328 1 97.19 240 ALA A C 1
ATOM 1847 O O . ALA A 1 240 ? -23.812 34.438 8.406 1 97.19 240 ALA A O 1
ATOM 1848 N N . VAL A 1 241 ? -23.641 34.531 6.168 1 97.06 241 VAL A N 1
ATOM 1849 C CA . VAL A 1 241 ? -22.688 33.438 6.086 1 97.06 241 VAL A CA 1
ATOM 1850 C C . VAL A 1 241 ? -21.359 33.844 6.734 1 97.06 241 VAL A C 1
ATOM 1852 O O . VAL A 1 241 ? -20.812 33.125 7.566 1 97.06 241 VAL A O 1
ATOM 1855 N N . TYR A 1 242 ? -20.891 35.062 6.43 1 97.44 242 TYR A N 1
ATOM 1856 C CA . TYR A 1 242 ? -19.656 35.562 7.02 1 97.44 242 TYR A CA 1
ATOM 1857 C C . TYR A 1 242 ? -19.797 35.688 8.531 1 97.44 242 TYR A C 1
ATOM 1859 O O . TYR A 1 242 ? -18.875 35.375 9.281 1 97.44 242 TYR A O 1
ATOM 1867 N N . GLU A 1 243 ? -20.984 36.188 8.969 1 97.31 243 GLU A N 1
ATOM 1868 C CA . GLU A 1 243 ? -21.234 36.312 10.398 1 97.31 243 GLU A CA 1
ATOM 1869 C C . GLU A 1 243 ? -21.219 34.969 11.102 1 97.31 243 GLU A C 1
ATOM 1871 O O . GLU A 1 243 ? -20.703 34.844 12.219 1 97.31 243 GLU A O 1
ATOM 1876 N N . SER A 1 244 ? -21.781 34.062 10.445 1 97.06 244 SER A N 1
ATOM 1877 C CA . SER A 1 244 ? -21.797 32.719 10.992 1 97.06 244 SER A CA 1
ATOM 1878 C C . SER A 1 244 ? -20.375 32.156 11.148 1 97.06 244 SER A C 1
ATOM 1880 O O . SER A 1 244 ? -20.078 31.5 12.141 1 97.06 244 SER A O 1
ATOM 1882 N N . ILE A 1 245 ? -19.547 32.406 10.203 1 96.5 245 ILE A N 1
ATOM 1883 C CA . ILE A 1 245 ? -18.156 31.938 10.211 1 96.5 245 ILE A CA 1
ATOM 1884 C C . ILE A 1 245 ? -17.406 32.562 11.375 1 96.5 245 ILE A C 1
ATOM 1886 O O . ILE A 1 245 ? -16.703 31.891 12.125 1 96.5 245 ILE A O 1
ATOM 1890 N N . VAL A 1 246 ? -17.594 33.844 11.57 1 97.25 246 VAL A N 1
ATOM 1891 C CA . VAL A 1 246 ? -16.906 34.562 12.641 1 97.25 246 VAL A CA 1
ATOM 1892 C C . VAL A 1 246 ? -17.438 34.094 14 1 97.25 246 VAL A C 1
ATOM 1894 O O . VAL A 1 246 ? -16.672 33.906 14.945 1 97.25 246 VAL A O 1
ATOM 1897 N N . ALA A 1 247 ? -18.75 33.844 14.078 1 97.25 247 ALA A N 1
ATOM 1898 C CA . ALA A 1 247 ? -19.344 33.312 15.32 1 97.25 247 ALA A CA 1
ATOM 1899 C C . ALA A 1 247 ? -18.766 31.953 15.672 1 97.25 247 ALA A C 1
ATOM 1901 O O . ALA A 1 247 ? -18.531 31.656 16.844 1 97.25 247 ALA A O 1
ATOM 1902 N N . ALA A 1 248 ? -18.609 31.188 14.664 1 96.62 248 ALA A N 1
ATOM 1903 C CA . ALA A 1 248 ? -18.047 29.859 14.867 1 96.62 248 ALA A CA 1
ATOM 1904 C C . ALA A 1 248 ? -16.594 29.953 15.352 1 96.62 248 ALA A C 1
ATOM 1906 O O . ALA A 1 248 ? -16.172 29.172 16.203 1 96.62 248 ALA A O 1
ATOM 1907 N N . GLN A 1 249 ? -15.875 30.859 14.789 1 95.06 249 GLN A N 1
ATOM 1908 C CA . GLN A 1 249 ? -14.508 31.109 15.227 1 95.06 249 GLN A CA 1
ATOM 1909 C C . GLN A 1 249 ? -14.469 31.516 16.703 1 95.06 249 GLN A C 1
ATOM 1911 O O . GLN A 1 249 ? -13.625 31.016 17.453 1 95.06 249 GLN A O 1
ATOM 1916 N N . ALA A 1 250 ? -15.32 32.375 17.047 1 96.19 250 ALA A N 1
ATOM 1917 C CA . ALA A 1 250 ? -15.383 32.844 18.422 1 96.19 250 ALA A CA 1
ATOM 1918 C C . ALA A 1 250 ? -15.703 31.719 19.391 1 96.19 250 ALA A C 1
ATOM 1920 O O . ALA A 1 250 ? -15.172 31.688 20.5 1 96.19 250 ALA A O 1
ATOM 1921 N N . ALA A 1 251 ? -16.438 30.828 18.906 1 94.69 251 ALA A N 1
ATOM 1922 C CA . ALA A 1 251 ? -16.906 29.734 19.766 1 94.69 251 ALA A CA 1
ATOM 1923 C C . ALA A 1 251 ? -15.883 28.609 19.828 1 94.69 251 ALA A C 1
ATOM 1925 O O . ALA A 1 251 ? -15.969 27.734 20.703 1 94.69 251 ALA A O 1
ATOM 1926 N N . ALA A 1 252 ? -14.898 28.672 18.969 1 94.5 252 ALA A N 1
ATOM 1927 C CA . ALA A 1 252 ? -13.945 27.562 18.891 1 94.5 252 ALA A CA 1
ATOM 1928 C C . ALA A 1 252 ? -12.539 28.031 19.234 1 94.5 252 ALA A C 1
ATOM 1930 O O . ALA A 1 252 ? -11.656 28.062 18.375 1 94.5 252 ALA A O 1
ATOM 1931 N N . GLN A 1 253 ? -12.391 28.328 20.5 1 97.06 253 GLN A N 1
ATOM 1932 C CA . GLN A 1 253 ? -11.078 28.688 21.047 1 97.06 253 GLN A CA 1
ATOM 1933 C C . GLN A 1 253 ? -10.445 27.5 21.75 1 97.06 253 GLN A C 1
ATOM 1935 O O . GLN A 1 253 ? -11.133 26.547 22.141 1 97.06 253 GLN A O 1
ATOM 1940 N N . PRO A 1 254 ? -9.086 27.5 21.875 1 98 254 PRO A N 1
ATOM 1941 C CA . PRO A 1 254 ? -8.383 26.344 22.453 1 98 254 PRO A CA 1
ATOM 1942 C C . PRO A 1 254 ? -8.812 26.047 23.875 1 98 254 PRO A C 1
ATOM 1944 O O . PRO A 1 254 ? -9.102 26.953 24.656 1 98 254 PRO A O 1
ATOM 1947 N N . TYR A 1 255 ? -8.859 24.781 24.219 1 97.25 255 TYR A N 1
ATOM 1948 C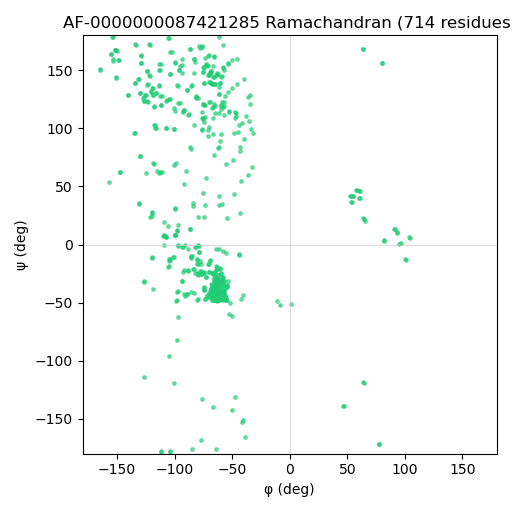 CA . TYR A 1 255 ? -9.242 24.359 25.562 1 97.25 255 TYR A CA 1
ATOM 1949 C C . TYR A 1 255 ? -8.555 23.047 25.938 1 97.25 255 TYR A C 1
ATOM 1951 O O . TYR A 1 255 ? -7.93 22.406 25.094 1 97.25 255 TYR A O 1
ATOM 1959 N N . VAL A 1 256 ? -8.625 22.719 27.25 1 98 256 VAL A N 1
ATOM 1960 C CA . VAL A 1 256 ? -8.008 21.5 27.781 1 98 256 VAL A CA 1
ATOM 1961 C C . VAL A 1 256 ? -9.094 20.469 28.109 1 98 256 VAL A C 1
ATOM 1963 O O . VAL A 1 256 ? -10.047 20.781 28.844 1 98 256 VAL A O 1
ATOM 1966 N N . TYR A 1 257 ? -8.961 19.281 27.516 1 97.81 257 TYR A N 1
ATOM 1967 C CA . TYR A 1 257 ? -9.852 18.188 27.891 1 97.81 257 TYR A CA 1
ATOM 1968 C C . TYR A 1 257 ? -9.617 17.766 29.328 1 97.81 257 TYR A C 1
ATOM 1970 O O . TYR A 1 257 ? -8.555 18.016 29.906 1 97.81 257 TYR A O 1
ATOM 1978 N N . PRO A 1 258 ? -10.594 17.031 29.938 1 96 258 PRO A N 1
ATOM 1979 C CA . PRO A 1 258 ? -10.367 16.484 31.266 1 96 258 PRO A CA 1
ATOM 1980 C C . PRO A 1 258 ? -9.148 15.562 31.328 1 96 258 PRO A C 1
ATOM 1982 O O . PRO A 1 258 ? -8.484 15.477 32.375 1 96 258 PRO A O 1
ATOM 1985 N N . SER A 1 259 ? -8.781 14.922 30.25 1 97.06 259 SER A N 1
ATOM 1986 C CA . SER A 1 259 ? -7.648 14.008 30.188 1 97.06 259 SER A CA 1
ATOM 1987 C C . SER A 1 259 ? -6.324 14.758 30.281 1 97.06 259 SER A C 1
ATOM 1989 O O . SER A 1 259 ? -5.273 14.156 30.516 1 97.06 259 SER A O 1
ATOM 1991 N N . GLY A 1 260 ? -6.383 16.047 30.047 1 97.06 260 GLY A N 1
ATOM 1992 C CA . GLY A 1 260 ? -5.164 16.844 29.984 1 97.06 260 GLY A CA 1
ATOM 1993 C C . GLY A 1 260 ? -4.719 17.156 28.578 1 97.06 260 GLY A C 1
ATOM 1994 O O . GLY A 1 260 ? -3.857 18 28.359 1 97.06 260 GLY A O 1
ATOM 1995 N N . LEU A 1 261 ? -5.285 16.469 27.562 1 98.31 261 LEU A N 1
ATOM 1996 C CA . LEU A 1 261 ? -5.02 16.766 26.156 1 98.31 261 LEU A CA 1
ATOM 1997 C C . LEU A 1 261 ? -5.582 18.141 25.781 1 98.31 261 LEU A C 1
ATOM 1999 O O . LEU A 1 261 ? -6.688 18.5 26.188 1 98.31 261 LEU A O 1
ATOM 2003 N N . VAL A 1 262 ? -4.859 18.922 25.031 1 98.44 262 VAL A N 1
ATOM 2004 C CA . VAL A 1 262 ? -5.32 20.25 24.641 1 98.44 262 VAL A CA 1
ATOM 2005 C C . VAL A 1 262 ? -5.934 20.188 23.234 1 98.44 262 VAL A C 1
ATOM 2007 O O . VAL A 1 262 ? -5.395 19.531 22.344 1 98.44 262 VAL A O 1
ATOM 2010 N N . GLU A 1 263 ? -7.039 20.844 23.031 1 98.56 263 GLU A N 1
ATOM 2011 C CA . GLU A 1 263 ? -7.652 21.016 21.719 1 98.56 263 GLU A CA 1
ATOM 2012 C C . GLU A 1 263 ? -7.27 22.359 21.109 1 98.56 263 GLU A C 1
ATOM 2014 O O . GLU A 1 263 ? -7.449 23.406 21.734 1 98.56 263 GLU A O 1
ATOM 2019 N N . VAL A 1 264 ? -6.672 22.281 19.969 1 98.19 264 VAL A N 1
ATOM 2020 C CA . VAL A 1 264 ? -6.418 23.484 19.156 1 98.19 264 VAL A CA 1
ATOM 2021 C C . VAL A 1 264 ? -7.355 23.5 17.953 1 98.19 264 VAL A C 1
ATOM 2023 O O . VAL A 1 264 ? -7.074 22.875 16.938 1 98.19 264 VAL A O 1
ATOM 2026 N N . PRO A 1 265 ? -8.422 24.25 18 1 97.62 265 PRO A N 1
ATOM 2027 C CA . PRO A 1 265 ? -9.445 24.203 16.953 1 97.62 265 PRO A CA 1
ATOM 2028 C C . PRO A 1 265 ? -8.945 24.766 15.617 1 97.62 265 PRO A C 1
ATOM 2030 O O . PRO A 1 265 ? -8.148 25.719 15.594 1 97.62 265 PRO A O 1
ATOM 2033 N N . MET A 1 266 ? -9.516 24.203 14.547 1 95.38 266 MET A N 1
ATOM 2034 C CA . MET A 1 266 ? -9.289 24.688 13.188 1 95.38 266 MET A CA 1
ATOM 2035 C C . MET A 1 266 ? -10.211 25.859 12.875 1 95.38 266 MET A C 1
ATOM 2037 O O . MET A 1 266 ? -11.219 26.062 13.555 1 95.38 266 MET A O 1
ATOM 2041 N N . SER A 1 267 ? -9.773 26.625 11.852 1 90.06 267 SER A N 1
ATOM 2042 C CA . SER A 1 267 ? -10.68 27.672 11.383 1 90.06 267 SER A CA 1
ATOM 2043 C C . SER A 1 267 ? -11.969 27.062 10.82 1 90.06 267 SER A C 1
ATOM 2045 O O . SER A 1 267 ? -11.953 25.969 10.266 1 90.06 267 SER A O 1
ATOM 2047 N N . PRO A 1 268 ? -13.078 27.75 10.969 1 87.62 268 PRO A N 1
ATOM 2048 C CA . PRO A 1 268 ? -14.375 27.219 10.516 1 87.62 268 PRO A CA 1
ATOM 2049 C C . PRO A 1 268 ? -14.461 27.094 9 1 87.62 268 PRO A C 1
ATOM 2051 O O . PRO A 1 268 ? -15.328 26.391 8.484 1 87.62 268 PRO A O 1
ATOM 2054 N N . ILE A 1 269 ? -13.758 27.812 8.234 1 84.19 269 ILE A N 1
ATOM 2055 C CA . ILE A 1 269 ? -13.844 27.641 6.789 1 84.19 269 ILE A CA 1
ATOM 2056 C C . ILE A 1 269 ? -12.484 27.203 6.242 1 84.19 269 ILE A C 1
ATOM 2058 O O . ILE A 1 269 ? -11.492 27.922 6.414 1 84.19 269 ILE A O 1
ATOM 2062 N N . SER A 1 270 ? -12.531 26 5.633 1 81.88 270 SER A N 1
ATOM 2063 C CA . SER A 1 270 ? -11.336 25.484 4.969 1 81.88 270 SER A CA 1
ATOM 2064 C C . SER A 1 270 ? -11.438 25.609 3.455 1 81.88 270 SER A C 1
ATOM 2066 O O . SER A 1 270 ? -12.523 25.875 2.924 1 81.88 270 SER A O 1
ATOM 2068 N N . ASP A 1 271 ? -10.312 25.453 2.855 1 89.19 271 ASP A N 1
ATOM 2069 C CA . ASP A 1 271 ? -10.227 25.484 1.399 1 89.19 271 ASP A CA 1
ATOM 2070 C C . ASP A 1 271 ? -11.117 24.422 0.771 1 89.19 271 ASP A C 1
ATOM 2072 O O . ASP A 1 271 ? -11.75 24.656 -0.257 1 89.19 271 ASP A O 1
ATOM 2076 N N . VAL A 1 272 ? -11.258 23.266 1.393 1 85.12 272 VAL A N 1
ATOM 2077 C CA . VAL A 1 272 ? -12.055 22.172 0.844 1 85.12 272 VAL A CA 1
ATOM 2078 C C . VAL A 1 272 ? -13.523 22.578 0.79 1 85.12 272 VAL A C 1
ATOM 2080 O O . VAL A 1 272 ? -14.172 22.453 -0.249 1 85.12 272 VAL A O 1
ATOM 2083 N N . ASN A 1 273 ? -14.008 23.109 1.867 1 85.94 273 ASN A N 1
ATOM 2084 C CA . ASN A 1 273 ? -15.398 23.562 1.888 1 85.94 273 ASN A CA 1
ATOM 2085 C C . ASN A 1 273 ? -15.625 24.734 0.955 1 85.94 273 ASN A C 1
ATOM 2087 O O . ASN A 1 273 ? -16.625 24.781 0.231 1 85.94 273 ASN A O 1
ATOM 2091 N N . ALA A 1 274 ? -14.758 25.672 0.961 1 91.19 274 ALA A N 1
ATOM 2092 C CA . ALA A 1 274 ? -14.914 26.891 0.19 1 91.19 274 ALA A CA 1
ATOM 2093 C C . ALA A 1 274 ? -14.844 26.625 -1.309 1 91.19 274 ALA A C 1
ATOM 2095 O O . ALA A 1 274 ? -15.734 27.016 -2.062 1 91.19 274 ALA A O 1
ATOM 2096 N N . PHE A 1 275 ? -13.82 25.859 -1.693 1 89.5 275 PHE A N 1
ATOM 2097 C CA . PHE A 1 275 ? -13.547 25.75 -3.123 1 89.5 275 PHE A CA 1
ATOM 2098 C C . PHE A 1 275 ? -14.172 24.5 -3.705 1 89.5 275 PHE A C 1
ATOM 2100 O O . PHE A 1 275 ? -14.68 24.516 -4.824 1 89.5 275 PHE A O 1
ATOM 2107 N N . ARG A 1 276 ? -14.117 23.438 -2.986 1 82.62 276 ARG A N 1
ATOM 2108 C CA . ARG A 1 276 ? -14.562 22.156 -3.545 1 82.62 276 ARG A CA 1
ATOM 2109 C C . ARG A 1 276 ? -16.062 21.984 -3.375 1 82.62 276 ARG A C 1
ATOM 2111 O O . ARG A 1 276 ? -16.75 21.516 -4.289 1 82.62 276 ARG A O 1
ATOM 2118 N N . THR A 1 277 ? -16.547 22.359 -2.254 1 82.31 277 THR A N 1
ATOM 2119 C CA . THR A 1 277 ? -17.938 22.094 -1.95 1 82.31 277 THR A CA 1
ATOM 2120 C C . THR A 1 277 ? -18.828 23.266 -2.379 1 82.31 277 THR A C 1
ATOM 2122 O O . THR A 1 277 ? -19.875 23.062 -3.004 1 82.31 277 THR A O 1
ATOM 2125 N N . LYS A 1 278 ? -18.375 24.453 -2.111 1 89.5 278 LYS A N 1
ATOM 2126 C CA . LYS A 1 278 ? -19.234 25.609 -2.33 1 89.5 278 LYS A CA 1
ATOM 2127 C C . LYS A 1 278 ? -18.828 26.375 -3.584 1 89.5 278 LYS A C 1
ATOM 2129 O O . LYS A 1 278 ? -19.562 27.234 -4.066 1 89.5 278 LYS A O 1
ATOM 2134 N N . PHE A 1 279 ? -17.703 26.109 -4.133 1 89.69 279 PHE A N 1
ATOM 2135 C CA . PHE A 1 279 ? -17.203 26.719 -5.363 1 89.69 279 PHE A CA 1
ATOM 2136 C C . PHE A 1 279 ? -17.062 28.234 -5.199 1 89.69 279 PHE A C 1
ATOM 2138 O O . PHE A 1 279 ? -17.484 29 -6.066 1 89.69 279 PHE A O 1
ATOM 2145 N N . TRP A 1 280 ? -16.484 28.625 -4.082 1 93 280 TRP A N 1
ATOM 2146 C CA . TRP A 1 280 ? -16.219 30.031 -3.832 1 93 280 TRP A CA 1
ATOM 2147 C C . TRP A 1 280 ? -15.109 30.547 -4.738 1 93 280 TRP A C 1
ATOM 2149 O O . TRP A 1 280 ? -14.188 29.812 -5.082 1 93 280 TRP A O 1
ATOM 2159 N N . LYS A 1 281 ? -15.281 31.844 -5.102 1 94.75 281 LYS A N 1
ATOM 2160 C CA . LYS A 1 281 ? -14.125 32.531 -5.656 1 94.75 281 LYS A CA 1
ATOM 2161 C C . LYS A 1 281 ? -13.094 32.844 -4.57 1 94.75 281 LYS A C 1
ATOM 2163 O O . LYS A 1 281 ? -13.43 32.938 -3.389 1 94.75 281 LYS A O 1
ATOM 2168 N N . LEU A 1 282 ? -11.844 32.969 -4.965 1 96.88 282 LEU A N 1
ATOM 2169 C CA . LEU A 1 282 ? -10.75 33.219 -4.031 1 96.88 282 LEU A CA 1
ATOM 2170 C C . LEU A 1 282 ? -11.023 34.438 -3.184 1 96.88 282 LEU A C 1
ATOM 2172 O O . LEU A 1 282 ? -10.711 34.469 -1.992 1 96.88 282 LEU A O 1
ATOM 2176 N N . GLU A 1 283 ? -11.664 35.469 -3.791 1 97.44 283 GLU A N 1
ATOM 2177 C CA . GLU A 1 283 ? -11.93 36.719 -3.076 1 97.44 283 GLU A CA 1
ATOM 2178 C C . GLU A 1 283 ? -12.867 36.469 -1.893 1 97.44 283 GLU A C 1
ATOM 2180 O O . GLU A 1 283 ? -12.734 37.125 -0.855 1 97.44 283 GLU A O 1
ATOM 2185 N N . TYR A 1 284 ? -13.836 35.562 -2.021 1 96.94 284 TYR A N 1
ATOM 2186 C CA . TYR A 1 284 ? -14.758 35.25 -0.932 1 96.94 284 TYR A CA 1
ATOM 2187 C C . TYR A 1 284 ? -14.039 34.531 0.192 1 96.94 284 TYR A C 1
ATOM 2189 O O . TYR A 1 284 ? -14.297 34.781 1.372 1 96.94 284 TYR A O 1
ATOM 2197 N N . PHE A 1 285 ? -13.195 33.594 -0.206 1 96.75 285 PHE A N 1
ATOM 2198 C CA . PHE A 1 285 ? -12.398 32.844 0.753 1 96.75 285 PHE A CA 1
ATOM 2199 C C . PHE A 1 285 ? -11.492 33.781 1.555 1 96.75 285 PHE A C 1
ATOM 2201 O O . PHE A 1 285 ? -11.469 33.719 2.785 1 96.75 285 PHE A O 1
ATOM 2208 N N . LYS A 1 286 ? -10.805 34.688 0.879 1 98.06 286 LYS A N 1
ATOM 2209 C CA . LYS A 1 286 ? -9.906 35.625 1.528 1 98.06 286 LYS A CA 1
ATOM 2210 C C . LYS A 1 286 ? -10.664 36.562 2.482 1 98.06 286 LYS A C 1
ATOM 2212 O O . LYS A 1 286 ? -10.164 36.906 3.557 1 98.06 286 LYS A O 1
ATOM 2217 N N . LYS A 1 287 ? -11.805 36.938 2.064 1 98 287 LYS A N 1
ATOM 2218 C CA . LYS A 1 287 ? -12.617 37.781 2.939 1 98 287 LYS A CA 1
ATOM 2219 C C . LYS A 1 287 ? -12.969 37.062 4.234 1 98 287 LYS A C 1
ATOM 2221 O O . LYS A 1 287 ? -12.875 37.625 5.32 1 98 287 LYS A O 1
ATOM 2226 N N . ALA A 1 288 ? -13.414 35.812 4.094 1 97.12 288 ALA A N 1
ATOM 2227 C CA . ALA A 1 288 ? -13.758 35.031 5.273 1 97.12 288 ALA A CA 1
ATOM 2228 C C . ALA A 1 288 ? -12.562 34.906 6.215 1 97.12 288 ALA A C 1
ATOM 2230 O O . ALA A 1 288 ? -12.703 35.062 7.43 1 97.12 288 ALA A O 1
ATOM 2231 N N . ILE A 1 289 ? -11.383 34.656 5.637 1 97.94 289 ILE A N 1
ATOM 2232 C CA . ILE A 1 289 ? -10.172 34.5 6.426 1 97.94 289 ILE A CA 1
ATOM 2233 C C . ILE A 1 289 ? -9.812 35.812 7.102 1 97.94 289 ILE A C 1
ATOM 2235 O O . ILE A 1 289 ? -9.484 35.844 8.289 1 97.94 289 ILE A O 1
ATOM 2239 N N . ARG A 1 290 ? -9.883 36.906 6.352 1 98.25 290 ARG A N 1
ATOM 2240 C CA . ARG A 1 290 ? -9.602 38.219 6.91 1 98.25 290 ARG A CA 1
ATOM 2241 C C . ARG A 1 290 ? -10.477 38.5 8.125 1 98.25 290 ARG A C 1
ATOM 2243 O O . ARG A 1 290 ? -9.977 38.938 9.164 1 98.25 290 ARG A O 1
ATOM 2250 N N . LEU A 1 291 ? -11.742 38.25 8.008 1 98.06 291 LEU A N 1
ATOM 2251 C CA . LEU A 1 291 ? -12.68 38.5 9.086 1 98.06 291 LEU A CA 1
ATOM 2252 C C . LEU A 1 291 ? -12.336 37.688 10.32 1 98.06 291 LEU A C 1
ATOM 2254 O O . LEU A 1 291 ? -12.414 38.156 11.453 1 98.06 291 LEU A O 1
ATOM 2258 N N . GLY A 1 292 ? -11.969 36.469 10.125 1 97.25 292 GLY A N 1
ATOM 2259 C CA . GLY A 1 292 ? -11.578 35.594 11.234 1 97.25 292 GLY A CA 1
ATOM 2260 C C . GLY A 1 292 ? -10.32 36.062 11.938 1 97.25 292 GLY A C 1
ATOM 2261 O O . GLY A 1 292 ? -10.266 36.125 13.172 1 97.25 292 GLY A O 1
ATOM 2262 N N . VAL A 1 293 ? -9.297 36.438 11.164 1 98.38 293 VAL A N 1
ATOM 2263 C CA . VAL A 1 293 ? -8.031 36.875 11.711 1 98.38 293 VAL A CA 1
ATOM 2264 C C . VAL A 1 293 ? -8.227 38.219 12.453 1 98.38 293 VAL A C 1
ATOM 2266 O O . VAL A 1 293 ? -7.738 38.375 13.57 1 98.38 293 VAL A O 1
ATOM 2269 N N . GLU A 1 294 ? -8.945 39.094 11.867 1 98.44 294 GLU A N 1
ATOM 2270 C CA . GLU A 1 294 ? -9.203 40.406 12.492 1 98.44 294 GLU A CA 1
ATOM 2271 C C . GLU A 1 294 ? -10 40.25 13.781 1 98.44 294 GLU A C 1
ATOM 2273 O O . GLU A 1 294 ? -9.742 40.938 14.773 1 98.44 294 GLU A O 1
ATOM 2278 N N . TRP A 1 295 ? -10.977 39.406 13.742 1 98.19 295 TRP A N 1
ATOM 2279 C CA . TRP A 1 295 ? -11.719 39.125 14.969 1 98.19 295 TRP A CA 1
ATOM 2280 C C . TRP A 1 295 ? -10.781 38.656 16.078 1 98.19 295 TRP A C 1
ATOM 2282 O O . TRP A 1 295 ? -10.883 39.094 17.219 1 98.19 295 TRP A O 1
ATOM 2292 N N . ALA A 1 296 ? -9.891 37.719 15.75 1 98.31 296 ALA A N 1
ATOM 2293 C CA . ALA A 1 296 ? -8.953 37.188 16.75 1 98.31 296 ALA A CA 1
ATOM 2294 C C . ALA A 1 296 ? -8.078 38.281 17.312 1 98.31 296 ALA A C 1
ATOM 2296 O O . ALA A 1 296 ? -7.812 38.312 18.516 1 98.31 296 ALA A O 1
ATOM 2297 N N . ILE A 1 297 ? -7.625 39.188 16.453 1 98.62 297 ILE A N 1
ATOM 2298 C CA . ILE A 1 297 ? -6.766 40.281 16.891 1 98.62 297 ILE A CA 1
ATOM 2299 C C . ILE A 1 297 ? -7.535 41.219 17.812 1 98.62 297 ILE A C 1
ATOM 2301 O O . ILE A 1 297 ? -7.047 41.562 18.891 1 98.62 297 ILE A O 1
ATOM 2305 N N . GLU A 1 298 ? -8.727 41.5 17.469 1 98.19 298 GLU A N 1
ATOM 2306 C CA . GLU A 1 298 ? -9.547 42.406 18.266 1 98.19 298 GLU A CA 1
ATOM 2307 C C . GLU A 1 298 ? -9.852 41.812 19.641 1 98.19 298 GLU A C 1
ATOM 2309 O O . GLU A 1 298 ? -9.992 42.562 20.625 1 98.19 298 GLU A O 1
ATOM 2314 N N . ASN A 1 299 ? -9.898 40.562 19.734 1 98.06 299 ASN A N 1
ATOM 2315 C CA . ASN A 1 299 ? -10.328 39.906 20.969 1 98.06 299 ASN A CA 1
ATOM 2316 C C . ASN A 1 299 ? -9.164 39.219 21.672 1 98.06 299 ASN A C 1
ATOM 2318 O O . ASN A 1 299 ? -9.367 38.5 22.641 1 98.06 299 ASN A O 1
ATOM 2322 N N . ARG A 1 300 ? -7.961 39.438 21.188 1 97.5 300 ARG A N 1
ATOM 2323 C CA . ARG A 1 300 ? -6.77 38.812 21.75 1 97.5 300 ARG A CA 1
ATOM 2324 C C . ARG A 1 300 ? -6.934 37.281 21.859 1 97.5 300 ARG A C 1
ATOM 2326 O O . ARG A 1 300 ? -6.633 36.688 22.891 1 97.5 300 ARG A O 1
ATOM 2333 N N . ALA A 1 301 ? -7.52 36.719 20.797 1 97.94 301 ALA A N 1
ATOM 2334 C CA . ALA A 1 301 ? -7.867 35.312 20.719 1 97.94 301 ALA A CA 1
ATOM 2335 C C . ALA A 1 301 ? -6.887 34.562 19.844 1 97.94 301 ALA A C 1
ATOM 2337 O O . ALA A 1 301 ? -5.828 35.062 19.484 1 97.94 301 ALA A O 1
ATOM 2338 N N . CYS A 1 302 ? -7.152 33.281 19.672 1 97.88 302 CYS A N 1
ATOM 2339 C CA . CYS A 1 302 ? -6.348 32.438 18.797 1 97.88 302 CYS A CA 1
ATOM 2340 C C . CYS A 1 302 ? -7.078 32.156 17.484 1 97.88 302 CYS A C 1
ATOM 2342 O O . CYS A 1 302 ? -8.305 32.094 17.453 1 97.88 302 CYS A O 1
ATOM 2344 N N . TYR A 1 303 ? -6.391 32.031 16.406 1 97.62 303 TYR A N 1
ATOM 2345 C CA . TYR A 1 303 ? -6.898 31.672 15.086 1 97.62 303 TYR A CA 1
ATOM 2346 C C . TYR A 1 303 ? -5.941 30.734 14.367 1 97.62 303 TYR A C 1
ATOM 2348 O O . TYR A 1 303 ? -4.734 30.984 14.312 1 97.62 303 TYR A O 1
ATOM 2356 N N . ASP A 1 304 ? -6.434 29.609 13.859 1 97.56 304 ASP A N 1
ATOM 2357 C CA . ASP A 1 304 ? -5.648 28.656 13.094 1 97.56 304 ASP A CA 1
ATOM 2358 C C . ASP A 1 304 ? -6.176 28.531 11.664 1 97.56 304 ASP A C 1
ATOM 2360 O O . ASP A 1 304 ? -7.203 27.891 11.43 1 97.56 304 ASP A O 1
ATOM 2364 N N . PHE A 1 305 ? -5.492 29.156 10.734 1 97.62 305 PHE A N 1
ATOM 2365 C CA . PHE A 1 305 ? -5.812 28.984 9.328 1 97.62 305 PHE A CA 1
ATOM 2366 C C . PHE A 1 305 ? -5.461 27.578 8.852 1 97.62 305 PHE A C 1
ATOM 2368 O O . PHE A 1 305 ? -4.305 27.156 8.953 1 97.62 305 PHE A O 1
ATOM 2375 N N . LEU A 1 306 ? -6.434 26.891 8.336 1 96.12 306 LEU A N 1
ATOM 2376 C CA . LEU A 1 306 ? -6.23 25.547 7.816 1 96.12 306 LEU A CA 1
ATOM 2377 C C . LEU A 1 306 ? -6.488 25.484 6.312 1 96.12 306 LEU A C 1
ATOM 2379 O O . LEU A 1 306 ? -7.527 25.969 5.844 1 96.12 306 LEU A O 1
ATOM 2383 N N . ALA A 1 307 ? -5.562 24.906 5.559 1 95.31 307 ALA A N 1
ATOM 2384 C CA . ALA A 1 307 ? -5.777 24.641 4.141 1 95.31 307 ALA A CA 1
ATOM 2385 C C . ALA A 1 307 ? -4.922 23.469 3.668 1 95.31 307 ALA A C 1
ATOM 2387 O O . ALA A 1 307 ? -4.246 22.828 4.473 1 95.31 307 ALA A O 1
ATOM 2388 N N . HIS A 1 308 ? -5.082 23.141 2.395 1 92.75 308 HIS A N 1
ATOM 2389 C CA . HIS A 1 308 ? -4.344 22.047 1.769 1 92.75 308 HIS A CA 1
ATOM 2390 C C . HIS A 1 308 ? -3.57 22.531 0.548 1 92.75 308 HIS A C 1
ATOM 2392 O O . HIS A 1 308 ? -4.164 23.047 -0.405 1 92.75 308 HIS A O 1
ATOM 2398 N N . PRO A 1 309 ? -2.303 22.312 0.553 1 92.75 309 PRO A N 1
ATOM 2399 C CA . PRO A 1 309 ? -1.528 22.703 -0.626 1 92.75 309 PRO A CA 1
ATOM 2400 C C . PRO A 1 309 ? -2.068 22.094 -1.917 1 92.75 309 PRO A C 1
ATOM 2402 O O . PRO A 1 309 ? -2.002 22.734 -2.977 1 92.75 309 PRO A O 1
ATOM 2405 N N . SER A 1 310 ? -2.576 20.891 -1.842 1 87.5 310 SER A N 1
ATOM 2406 C CA . SER A 1 310 ? -3.123 20.234 -3.023 1 87.5 310 SER A CA 1
ATOM 2407 C C . SER A 1 310 ? -4.309 21 -3.588 1 87.5 310 SER A C 1
ATOM 2409 O O . SER A 1 310 ? -4.633 20.875 -4.77 1 87.5 310 SER A O 1
ATOM 2411 N N . CYS A 1 311 ? -4.977 21.734 -2.771 1 87.81 311 CYS A N 1
ATOM 2412 C CA . CYS A 1 311 ? -6.078 22.594 -3.197 1 87.81 311 CYS A CA 1
ATOM 2413 C C . CYS A 1 311 ? -5.57 23.984 -3.578 1 87.81 311 CYS A C 1
ATOM 2415 O O . CYS A 1 311 ? -5.941 24.516 -4.625 1 87.81 311 CYS A O 1
ATOM 2417 N N . LEU A 1 312 ? -4.66 24.547 -2.814 1 92.38 312 LEU A N 1
ATOM 2418 C CA . LEU A 1 312 ? -4.227 25.922 -2.961 1 92.38 312 LEU A CA 1
ATOM 2419 C C . LEU A 1 312 ? -3.354 26.094 -4.203 1 92.38 312 LEU A C 1
ATOM 2421 O O . LEU A 1 312 ? -3.334 27.172 -4.812 1 92.38 312 LEU A O 1
ATOM 2425 N N . VAL A 1 313 ? -2.703 25.016 -4.543 1 90.69 313 VAL A N 1
ATOM 2426 C CA . VAL A 1 313 ? -1.858 25.094 -5.73 1 90.69 313 VAL A CA 1
ATOM 2427 C C . VAL A 1 313 ? -2.709 25.469 -6.945 1 90.69 313 VAL A C 1
ATOM 2429 O O . VAL A 1 313 ? -2.221 26.109 -7.879 1 90.69 313 VAL A O 1
ATOM 2432 N N . VAL A 1 314 ? -3.961 25.156 -6.887 1 88.06 314 VAL A N 1
ATOM 2433 C CA . VAL A 1 314 ? -4.887 25.438 -7.98 1 88.06 314 VAL A CA 1
ATOM 2434 C C . VAL A 1 314 ? -5.652 26.734 -7.691 1 88.06 314 VAL A C 1
ATOM 2436 O O . VAL A 1 314 ? -5.684 27.641 -8.523 1 88.06 314 VAL A O 1
ATOM 2439 N N . GLU A 1 315 ? -6.191 26.891 -6.516 1 91.69 315 GLU A N 1
ATOM 2440 C CA . GLU A 1 315 ? -7.176 27.922 -6.199 1 91.69 315 GLU A CA 1
ATOM 2441 C C . GLU A 1 315 ? -6.496 29.219 -5.754 1 91.69 315 GLU A C 1
ATOM 2443 O O . GLU A 1 315 ? -7.086 30.297 -5.832 1 91.69 315 GLU A O 1
ATOM 2448 N N . ASP A 1 316 ? -5.34 29.141 -5.301 1 95.5 316 ASP A N 1
ATOM 2449 C CA . ASP A 1 316 ? -4.551 30.266 -4.805 1 95.5 316 ASP A CA 1
ATOM 2450 C C . ASP A 1 316 ? -3.062 30.047 -5.074 1 95.5 316 ASP A C 1
ATOM 2452 O O . ASP A 1 316 ? -2.254 30.031 -4.145 1 95.5 316 ASP A O 1
ATOM 2456 N N . PRO A 1 317 ? -2.652 29.953 -6.348 1 95.19 317 PRO A N 1
ATOM 2457 C CA . PRO A 1 317 ? -1.298 29.531 -6.715 1 95.19 317 PRO A CA 1
ATOM 2458 C C . PRO A 1 317 ? -0.228 30.5 -6.227 1 95.19 317 PRO A C 1
ATOM 2460 O O . PRO A 1 317 ? 0.94 30.125 -6.098 1 95.19 317 PRO A O 1
ATOM 2463 N N . GLN A 1 318 ? -0.584 31.734 -5.891 1 97.56 318 GLN A N 1
ATOM 2464 C CA . GLN A 1 318 ? 0.399 32.719 -5.449 1 97.56 318 GLN A CA 1
ATOM 2465 C C . GLN A 1 318 ? 0.405 32.844 -3.93 1 97.56 318 GLN A C 1
ATOM 2467 O O . GLN A 1 318 ? 1.046 33.75 -3.381 1 97.56 318 GLN A O 1
ATOM 2472 N N . ALA A 1 319 ? -0.3 32 -3.256 1 98.44 319 ALA A N 1
ATOM 2473 C CA . ALA A 1 319 ? -0.384 32 -1.798 1 98.44 319 ALA A CA 1
ATOM 2474 C C . ALA A 1 319 ? -0.819 33.375 -1.28 1 98.44 319 ALA A C 1
ATOM 2476 O O . ALA A 1 319 ? -0.282 33.875 -0.285 1 98.44 319 ALA A O 1
ATOM 2477 N N . GLU A 1 320 ? -1.768 33.969 -1.938 1 98.56 320 GLU A N 1
ATOM 2478 C CA . GLU A 1 320 ? -2.256 35.281 -1.562 1 98.56 320 GLU A CA 1
ATOM 2479 C C . GLU A 1 320 ? -2.873 35.281 -0.168 1 98.56 320 GLU A C 1
ATOM 2481 O O . GLU A 1 320 ? -2.748 36.25 0.583 1 98.56 320 GLU A O 1
ATOM 2486 N N . THR A 1 321 ? -3.59 34.281 0.141 1 98.5 321 THR A N 1
ATOM 2487 C CA . THR A 1 321 ? -4.254 34.188 1.437 1 98.5 321 THR A CA 1
ATOM 2488 C C . THR A 1 321 ? -3.23 34.156 2.57 1 98.5 321 THR A C 1
ATOM 2490 O O . THR A 1 321 ? -3.387 34.875 3.557 1 98.5 321 THR A O 1
ATOM 2493 N N . ILE A 1 322 ? -2.215 33.375 2.402 1 98.69 322 ILE A N 1
ATOM 2494 C CA . ILE A 1 322 ? -1.165 33.25 3.408 1 98.69 322 ILE A CA 1
ATOM 2495 C C . ILE A 1 322 ? -0.446 34.594 3.557 1 98.69 322 ILE A C 1
ATOM 2497 O O . ILE A 1 322 ? -0.212 35.062 4.676 1 98.69 322 ILE A O 1
ATOM 2501 N N . GLN A 1 323 ? -0.161 35.188 2.447 1 98.69 323 GLN A N 1
ATOM 2502 C CA . GLN A 1 323 ? 0.483 36.5 2.48 1 98.69 323 GLN A CA 1
ATOM 2503 C C . GLN A 1 323 ? -0.409 37.531 3.16 1 98.69 323 GLN A C 1
ATOM 2505 O O . GLN A 1 323 ? 0.071 38.375 3.939 1 98.69 323 GLN A O 1
ATOM 2510 N N . MET A 1 324 ? -1.654 37.5 2.863 1 98.75 324 MET A N 1
ATOM 2511 C CA . MET A 1 324 ? -2.611 38.406 3.467 1 98.75 324 MET A CA 1
ATOM 2512 C C . MET A 1 324 ? -2.635 38.25 4.984 1 98.75 324 MET A C 1
ATOM 2514 O O . MET A 1 324 ? -2.656 39.25 5.715 1 98.75 324 MET A O 1
ATOM 2518 N N . ILE A 1 325 ? -2.646 37.062 5.484 1 98.75 325 ILE A N 1
ATOM 2519 C CA . ILE A 1 325 ? -2.639 36.812 6.922 1 98.75 325 ILE A CA 1
ATOM 2520 C C . ILE A 1 325 ? -1.394 37.438 7.547 1 98.75 325 ILE A C 1
ATOM 2522 O O . ILE A 1 325 ? -1.484 38.125 8.562 1 98.75 325 ILE A O 1
ATOM 2526 N N . CYS A 1 326 ? -0.242 37.219 6.918 1 98.69 326 CYS A N 1
ATOM 2527 C CA . CYS A 1 326 ? 1.004 37.781 7.414 1 98.69 326 CYS A CA 1
ATOM 2528 C C . CYS A 1 326 ? 0.931 39.312 7.445 1 98.69 326 CYS A C 1
ATOM 2530 O O . CYS A 1 326 ? 1.352 39.938 8.414 1 98.69 326 CYS A O 1
ATOM 2532 N N . ASP A 1 327 ? 0.385 39.844 6.395 1 98.69 327 ASP A N 1
ATOM 2533 C CA . ASP A 1 327 ? 0.265 41.281 6.32 1 98.69 327 ASP A CA 1
ATOM 2534 C C . ASP A 1 327 ? -0.636 41.812 7.434 1 98.69 327 ASP A C 1
ATOM 2536 O O . ASP A 1 327 ? -0.32 42.844 8.062 1 98.69 327 ASP A O 1
ATOM 2540 N N . ILE A 1 328 ? -1.785 41.188 7.66 1 98.75 328 ILE A N 1
ATOM 2541 C CA . ILE A 1 328 ? -2.729 41.625 8.688 1 98.75 328 ILE A CA 1
ATOM 2542 C C . ILE A 1 328 ? -2.053 41.594 10.055 1 98.75 328 ILE A C 1
ATOM 2544 O O . ILE A 1 328 ? -2.191 42.531 10.844 1 98.75 328 ILE A O 1
ATOM 2548 N N . VAL A 1 329 ? -1.283 40.562 10.344 1 98.69 329 VAL A N 1
ATOM 2549 C CA . VAL A 1 329 ? -0.619 40.406 11.633 1 98.69 329 VAL A CA 1
ATOM 2550 C C . VAL A 1 329 ? 0.48 41.438 11.781 1 98.69 329 VAL A C 1
ATOM 2552 O O . VAL A 1 329 ? 0.632 42.062 12.844 1 98.69 329 VAL A O 1
ATOM 2555 N N . ASN A 1 330 ? 1.261 41.688 10.727 1 98.19 330 ASN A N 1
ATOM 2556 C CA . ASN A 1 330 ? 2.295 42.719 10.75 1 98.19 330 ASN A CA 1
ATOM 2557 C C . ASN A 1 330 ? 1.705 44.094 11.008 1 98.19 330 ASN A C 1
ATOM 2559 O O . ASN A 1 330 ? 2.252 44.875 11.797 1 98.19 330 ASN A O 1
ATOM 2563 N N . ASP A 1 331 ? 0.643 44.344 10.391 1 98.12 331 ASP A N 1
ATOM 2564 C CA . ASP A 1 331 ? -0.01 45.656 10.523 1 98.12 331 ASP A CA 1
ATOM 2565 C C . ASP A 1 331 ? -0.558 45.844 11.938 1 98.12 331 ASP A C 1
ATOM 2567 O O . ASP A 1 331 ? -0.701 46.969 12.406 1 98.12 331 ASP A O 1
ATOM 2571 N N . ALA A 1 332 ? -0.834 44.75 12.602 1 97.88 332 ALA A N 1
ATOM 2572 C CA . ALA A 1 332 ? -1.407 44.781 13.945 1 97.88 332 ALA A CA 1
ATOM 2573 C C . ALA A 1 332 ? -0.34 45.125 14.984 1 97.88 332 ALA A C 1
ATOM 2575 O O . ALA A 1 332 ? -0.66 45.438 16.125 1 97.88 332 ALA A O 1
ATOM 2576 N N . GLY A 1 333 ? 0.916 45 14.625 1 94.75 333 GLY A N 1
ATOM 2577 C CA . GLY A 1 333 ? 1.998 45.344 15.539 1 94.75 333 GLY A CA 1
ATOM 2578 C C . GLY A 1 333 ? 2.039 44.438 16.766 1 94.75 333 GLY A C 1
ATOM 2579 O O . GLY A 1 333 ? 2.074 43.219 16.641 1 94.75 333 GLY A O 1
ATOM 2580 N N . ASP A 1 334 ? 1.865 45.125 17.906 1 95.19 334 ASP A N 1
ATOM 2581 C CA . ASP A 1 334 ? 2.037 44.375 19.156 1 95.19 334 ASP A CA 1
ATOM 2582 C C . ASP A 1 334 ? 0.734 43.688 19.578 1 95.19 334 ASP A C 1
ATOM 2584 O O . ASP A 1 334 ? 0.673 43.062 20.625 1 95.19 334 ASP A O 1
ATOM 2588 N N . LYS A 1 335 ? -0.219 43.625 18.688 1 98.19 335 LYS A N 1
ATOM 2589 C CA . LYS A 1 335 ? -1.514 43.062 19.062 1 98.19 335 LYS A CA 1
ATOM 2590 C C . LYS A 1 335 ? -1.652 41.625 18.578 1 98.19 335 LYS A C 1
ATOM 2592 O O . LYS A 1 335 ? -2.607 40.938 18.938 1 98.19 335 LYS A O 1
ATOM 2597 N N . ALA A 1 336 ? -0.765 41.219 17.781 1 98.44 336 ALA A N 1
ATOM 2598 C CA . ALA A 1 336 ? -0.859 39.844 17.25 1 98.44 336 ALA A CA 1
ATOM 2599 C C . ALA A 1 336 ? 0.517 39.312 16.875 1 98.44 336 ALA A C 1
ATOM 2601 O O . ALA A 1 336 ? 1.453 40.094 16.656 1 98.44 336 ALA A O 1
ATOM 2602 N N . VAL A 1 337 ? 0.622 38.062 16.797 1 98.12 337 VAL A N 1
ATOM 2603 C CA . VAL A 1 337 ? 1.856 37.406 16.391 1 98.12 337 VAL A CA 1
ATOM 2604 C C . VAL A 1 337 ? 1.533 36.094 15.727 1 98.12 337 VAL A C 1
ATOM 2606 O O . VAL A 1 337 ? 0.551 35.438 16.078 1 98.12 337 VAL A O 1
ATOM 2609 N N . ILE A 1 338 ? 2.293 35.75 14.711 1 97.81 338 ILE A N 1
ATOM 2610 C CA . ILE A 1 338 ? 2.182 34.406 14.102 1 97.81 338 ILE A CA 1
ATOM 2611 C C . ILE A 1 338 ? 2.969 33.406 14.922 1 97.81 338 ILE A C 1
ATOM 2613 O O . ILE A 1 338 ? 4.145 33.625 15.227 1 97.81 338 ILE A O 1
ATOM 2617 N N . VAL A 1 339 ? 2.334 32.344 15.312 1 97.19 339 VAL A N 1
ATOM 2618 C CA . VAL A 1 339 ? 2.951 31.312 16.156 1 97.19 339 VAL A CA 1
ATOM 2619 C C . VAL A 1 339 ? 2.646 29.922 15.602 1 97.19 339 VAL A C 1
ATOM 2621 O O . VAL A 1 339 ? 1.934 29.797 14.602 1 97.19 339 VAL A O 1
ATOM 2624 N N . ASP A 1 340 ? 3.301 28.859 16.188 1 96 340 ASP A N 1
ATOM 2625 C CA . ASP A 1 340 ? 2.945 27.484 15.883 1 96 340 ASP A CA 1
ATOM 2626 C C . ASP A 1 340 ? 1.808 27 16.781 1 96 340 ASP A C 1
ATOM 2628 O O . ASP A 1 340 ? 1.402 27.703 17.703 1 96 340 ASP A O 1
ATOM 2632 N N . CYS A 1 341 ? 1.246 25.891 16.453 1 97.19 341 CYS A N 1
ATOM 2633 C CA . CYS A 1 341 ? 0.138 25.328 17.234 1 97.19 341 CYS A CA 1
ATOM 2634 C C . CYS A 1 341 ? 0.588 24.969 18.641 1 97.19 341 CYS A C 1
ATOM 2636 O O . CYS A 1 341 ? -0.215 24.969 19.578 1 97.19 341 CYS A O 1
ATOM 2638 N N . ASP A 1 342 ? 1.865 24.625 18.859 1 96.75 342 ASP A N 1
ATOM 2639 C CA . ASP A 1 342 ? 2.4 24.344 20.188 1 96.75 342 ASP A CA 1
ATOM 2640 C C . ASP A 1 342 ? 2.207 25.531 21.125 1 96.75 342 ASP A C 1
ATOM 2642 O O . ASP A 1 342 ? 1.868 25.359 22.297 1 96.75 342 ASP A O 1
ATOM 2646 N N . THR A 1 343 ? 2.439 26.688 20.578 1 97.19 343 THR A N 1
ATOM 2647 C CA . THR A 1 343 ? 2.293 27.891 21.359 1 97.19 343 THR A CA 1
ATOM 2648 C C . THR A 1 343 ? 0.833 28.109 21.75 1 97.19 343 THR A C 1
ATOM 2650 O O . THR A 1 343 ? 0.539 28.5 22.891 1 97.19 343 THR A O 1
ATOM 2653 N N . ILE A 1 344 ? -0.047 27.891 20.812 1 97.75 344 ILE A N 1
ATOM 2654 C CA . ILE A 1 344 ? -1.472 28.016 21.109 1 97.75 344 ILE A CA 1
ATOM 2655 C C . ILE A 1 344 ? -1.856 27.016 22.203 1 97.75 344 ILE A C 1
ATOM 2657 O O . ILE A 1 344 ? -2.586 27.359 23.141 1 97.75 344 ILE A O 1
ATOM 2661 N N . ALA A 1 345 ? -1.383 25.812 22.078 1 97.44 345 ALA A N 1
ATOM 2662 C CA . ALA A 1 345 ? -1.654 24.781 23.094 1 97.44 345 ALA A CA 1
ATOM 2663 C C . ALA A 1 345 ? -1.126 25.219 24.469 1 97.44 345 ALA A C 1
ATOM 2665 O O . ALA A 1 345 ? -1.79 25.016 25.484 1 97.44 345 ALA A O 1
ATOM 2666 N N . GLU A 1 346 ? 0.069 25.781 24.484 1 96.5 346 GLU A N 1
ATOM 2667 C CA . GLU A 1 346 ? 0.657 26.25 25.734 1 96.5 346 GLU A CA 1
ATOM 2668 C C . GLU A 1 346 ? -0.201 27.344 26.359 1 96.5 346 GLU A C 1
ATOM 2670 O O . GLU A 1 346 ? -0.395 27.359 27.578 1 96.5 346 GLU A O 1
ATOM 2675 N N . ARG A 1 347 ? -0.706 28.234 25.562 1 97.62 347 ARG A N 1
ATOM 2676 C CA . ARG A 1 347 ? -1.587 29.266 26.094 1 97.62 347 ARG A CA 1
ATOM 2677 C C . ARG A 1 347 ? -2.834 28.656 26.719 1 97.62 347 ARG A C 1
ATOM 2679 O O . ARG A 1 347 ? -3.271 29.094 27.797 1 97.62 347 ARG A O 1
ATOM 2686 N N . ALA A 1 348 ? -3.41 27.703 26.031 1 97.38 348 ALA A N 1
ATOM 2687 C CA . ALA A 1 348 ? -4.586 27.047 26.594 1 97.38 348 ALA A CA 1
ATOM 2688 C C . ALA A 1 348 ? -4.277 26.422 27.953 1 97.38 348 ALA A C 1
ATOM 2690 O O . ALA A 1 348 ? -5.098 26.484 28.875 1 97.38 348 ALA A O 1
ATOM 2691 N N . ARG A 1 349 ? -3.117 25.812 28.078 1 95.5 349 ARG A N 1
ATOM 2692 C CA . ARG A 1 349 ? -2.713 25.203 29.344 1 95.5 349 ARG A CA 1
ATOM 2693 C C . ARG A 1 349 ? -2.566 26.266 30.438 1 95.5 349 ARG A C 1
ATOM 2695 O O . ARG A 1 349 ? -2.988 26.047 31.578 1 95.5 349 ARG A O 1
ATOM 2702 N N . LEU A 1 350 ? -1.939 27.375 30.047 1 94.75 350 LEU A N 1
ATOM 2703 C CA . LEU A 1 350 ? -1.721 28.438 31.016 1 94.75 350 LEU A CA 1
ATOM 2704 C C . LEU A 1 350 ? -3.047 29.031 31.484 1 94.75 350 LEU A C 1
ATOM 2706 O O . LEU A 1 350 ? -3.174 29.438 32.656 1 94.75 350 LEU A O 1
ATOM 2710 N N . ARG A 1 351 ? -3.963 29.016 30.625 1 93.06 351 ARG A N 1
ATOM 2711 C CA . ARG A 1 351 ? -5.266 29.594 30.953 1 93.06 351 ARG A CA 1
ATOM 2712 C C . ARG A 1 351 ? -6.121 28.594 31.734 1 93.06 351 ARG A C 1
ATOM 2714 O O . ARG A 1 351 ? -7.121 28.984 32.344 1 93.06 351 ARG A O 1
ATOM 2721 N N . HIS A 1 352 ? -5.715 27.328 31.469 1 87.12 352 HIS A N 1
ATOM 2722 C CA . HIS A 1 352 ? -6.508 26.281 32.094 1 87.12 352 HIS A CA 1
ATOM 2723 C C . HIS A 1 352 ? -6.285 26.25 33.625 1 87.12 352 HIS A C 1
ATOM 2725 O O . HIS A 1 352 ? -5.148 26.094 34.062 1 87.12 352 HIS A O 1
ATOM 2731 N N . LYS A 1 353 ? -7.227 26.828 34.562 1 67.38 353 LYS A N 1
ATOM 2732 C CA . LYS A 1 353 ? -7.207 26.75 36.031 1 67.38 353 LYS A CA 1
ATOM 2733 C C . LYS A 1 353 ? -7.68 25.375 36.5 1 67.38 353 LYS A C 1
ATOM 2735 O O . LYS A 1 353 ? -8.789 24.953 36.188 1 67.38 353 LYS A O 1
ATOM 2740 N N . PRO A 1 354 ? -6.641 24.578 37.156 1 60.31 354 PRO A N 1
ATOM 2741 C CA . PRO A 1 354 ? -7.184 23.328 37.688 1 60.31 354 PRO A CA 1
ATOM 2742 C C . PRO A 1 354 ? -8.398 23.531 38.594 1 60.31 354 PRO A C 1
ATOM 2744 O O . PRO A 1 354 ? -8.484 24.547 39.281 1 60.31 354 PRO A O 1
ATOM 2747 N N . SER A 1 355 ? -9.57 23.125 38.344 1 45.03 355 SER A N 1
ATOM 2748 C CA . SER A 1 355 ? -10.602 23.156 39.375 1 45.03 355 SER A CA 1
ATOM 2749 C C . SER A 1 355 ? -10.031 22.844 40.75 1 45.03 355 SER A C 1
ATOM 2751 O O . SER A 1 355 ? -9.133 22 40.906 1 45.03 355 SER A O 1
ATOM 2753 N N . ALA A 1 356 ? -10.242 23.734 41.875 1 43.06 356 ALA A N 1
ATOM 2754 C CA . ALA A 1 356 ? -9.977 23.422 43.281 1 43.06 356 ALA A CA 1
ATOM 2755 C C . ALA A 1 356 ? -10.43 22 43.625 1 43.06 356 ALA A C 1
ATOM 2757 O O . ALA A 1 356 ? -11.523 21.578 43.25 1 43.06 356 ALA A O 1
ATOM 2758 N N . GLU A 1 357 ? -9.5 21 43.781 1 36.81 357 GLU A N 1
ATOM 2759 C CA . GLU A 1 357 ? -9.898 19.922 44.688 1 36.81 357 GLU A CA 1
ATOM 2760 C C . GLU A 1 357 ? -10.789 20.438 45.812 1 36.81 357 GLU A C 1
ATOM 2762 O O . GLU A 1 357 ? -10.414 21.375 46.5 1 36.81 357 GLU A O 1
ATOM 2767 N N . THR A 1 358 ? -12.047 20.422 45.844 1 28.92 358 THR A N 1
ATOM 2768 C CA . THR A 1 358 ? -12.711 20.234 47.125 1 28.92 358 THR A CA 1
ATOM 2769 C C . THR A 1 358 ? -12.094 19.062 47.875 1 28.92 358 THR A C 1
ATOM 2771 O O . THR A 1 358 ? -12.125 17.922 47.406 1 28.92 358 THR A O 1
ATOM 2774 N N . LYS A 1 359 ? -11.195 19.391 48.719 1 21.78 359 LYS A N 1
ATOM 2775 C CA . LYS A 1 359 ? -11.172 18.641 50 1 21.78 359 LYS A CA 1
ATOM 2776 C C . LYS A 1 359 ? -12.516 18.703 50.688 1 21.78 359 LYS A C 1
ATOM 2778 O O . LYS A 1 359 ? -13.125 19.781 50.781 1 21.78 359 LYS A O 1
ATOM 2783 N N . MET B 1 1 ? -53.188 15.609 52.094 1 19.33 1 MET B N 1
ATOM 2784 C CA . MET B 1 1 ? -53.719 14.281 52.375 1 19.33 1 MET B CA 1
ATOM 2785 C C . MET B 1 1 ? -52.594 13.305 52.719 1 19.33 1 MET B C 1
ATOM 2787 O O . MET B 1 1 ? -51.469 13.461 52.25 1 19.33 1 MET B O 1
ATOM 2791 N N . PRO B 1 2 ? -52.875 12.211 53.438 1 20.31 2 PRO B N 1
ATOM 2792 C CA . PRO B 1 2 ? -52.094 11.336 54.281 1 20.31 2 PRO B CA 1
ATOM 2793 C C . PRO B 1 2 ? -51 10.578 53.531 1 20.31 2 PRO B C 1
ATOM 2795 O O . PRO B 1 2 ? -51.031 10.523 52.281 1 20.31 2 PRO B O 1
ATOM 2798 N N . LEU B 1 3 ? -50.219 9.625 54.219 1 21.45 3 LEU B N 1
ATOM 2799 C CA . LEU B 1 3 ? -48.906 9.07 54.625 1 21.45 3 LEU B CA 1
ATOM 2800 C C . LEU B 1 3 ? -48.656 7.738 53.906 1 21.45 3 LEU B C 1
ATOM 2802 O O . LEU B 1 3 ? -47.594 7.152 54.062 1 21.45 3 LEU B O 1
ATOM 2806 N N . PRO B 1 4 ? -49.625 7.23 53.031 1 18.97 4 PRO B N 1
ATOM 2807 C CA . PRO B 1 4 ? -49.812 5.793 53.219 1 18.97 4 PRO B CA 1
ATOM 2808 C C . PRO B 1 4 ? -48.531 4.988 52.938 1 18.97 4 PRO B C 1
ATOM 2810 O O . PRO B 1 4 ? -47.625 5.48 52.281 1 18.97 4 PRO B O 1
ATOM 2813 N N . SER B 1 5 ? -48.625 3.617 53.125 1 19.2 5 SER B N 1
ATOM 2814 C CA . SER B 1 5 ? -48.125 2.381 53.75 1 19.2 5 SER B CA 1
ATOM 2815 C C . SER B 1 5 ? -47.156 1.663 52.844 1 19.2 5 SER B C 1
ATOM 2817 O O . SER B 1 5 ? -47.219 1.767 51.594 1 19.2 5 SER B O 1
ATOM 2819 N N . PRO B 1 6 ? -46.031 0.887 53.344 1 20.69 6 PRO B N 1
ATOM 2820 C CA . PRO B 1 6 ? -44.656 0.335 53.25 1 20.69 6 PRO B CA 1
ATOM 2821 C C . PRO B 1 6 ? -44.625 -1.003 52.531 1 20.69 6 PRO B C 1
ATOM 2823 O O . PRO B 1 6 ? -43.531 -1.552 52.312 1 20.69 6 PRO B O 1
ATOM 2826 N N . ARG B 1 7 ? -45.781 -1.616 52.125 1 18.69 7 ARG B N 1
ATOM 2827 C CA . ARG B 1 7 ? -45.938 -3.062 52.25 1 18.69 7 ARG B CA 1
ATOM 2828 C C . ARG B 1 7 ? -44.875 -3.791 51.406 1 18.69 7 ARG B C 1
ATOM 2830 O O . ARG B 1 7 ? -44.781 -3.533 50.188 1 18.69 7 ARG B O 1
ATOM 2837 N N . VAL B 1 8 ? -43.812 -4.582 51.969 1 18.28 8 VAL B N 1
ATOM 2838 C CA . VAL B 1 8 ? -42.625 -5.426 52 1 18.28 8 VAL B CA 1
ATOM 2839 C C . VAL B 1 8 ? -42.906 -6.766 51.312 1 18.28 8 VAL B C 1
ATOM 2841 O O . VAL B 1 8 ? -42.031 -7.633 51.219 1 18.28 8 VAL B O 1
ATOM 2844 N N . SER B 1 9 ? -44.125 -7.164 50.812 1 15.8 9 SER B N 1
ATOM 2845 C CA . SER B 1 9 ? -44.594 -8.539 50.969 1 15.8 9 SER B CA 1
ATOM 2846 C C . SER B 1 9 ? -43.875 -9.484 50.031 1 15.8 9 SER B C 1
ATOM 2848 O O . SER B 1 9 ? -44.469 -9.938 49.031 1 15.8 9 SER B O 1
ATOM 2850 N N . ARG B 1 10 ? -42.438 -9.43 49.844 1 15.76 10 ARG B N 1
ATOM 2851 C CA . ARG B 1 10 ? -41.938 -10.18 48.688 1 15.76 10 ARG B CA 1
ATOM 2852 C C . ARG B 1 10 ? -42 -11.688 48.938 1 15.76 10 ARG B C 1
ATOM 2854 O O . ARG B 1 10 ? -41.156 -12.242 49.656 1 15.76 10 ARG B O 1
ATOM 2861 N N . ARG B 1 11 ? -43 -12.32 49.219 1 16.78 11 ARG B N 1
ATOM 2862 C CA . ARG B 1 11 ? -43.344 -13.695 49.562 1 16.78 11 ARG B CA 1
ATOM 2863 C C . ARG B 1 11 ? -42.594 -14.688 48.688 1 16.78 11 ARG B C 1
ATOM 2865 O O . ARG B 1 11 ? -42.031 -14.32 47.656 1 16.78 11 ARG B O 1
ATOM 2872 N N . GLN B 1 12 ? -43.062 -15.953 48.375 1 16.06 12 GLN B N 1
ATOM 2873 C CA . GLN B 1 12 ? -43.156 -17.344 48.812 1 16.06 12 GLN B CA 1
ATOM 2874 C C . GLN B 1 12 ? -42.625 -18.281 47.719 1 16.06 12 GLN B C 1
ATOM 2876 O O . GLN B 1 12 ? -41.781 -19.125 48 1 16.06 12 GLN B O 1
ATOM 2881 N N . PHE B 1 13 ? -43.469 -19.188 47.031 1 16.09 13 PHE B N 1
ATOM 2882 C CA . PHE B 1 13 ? -43.75 -20.625 47.188 1 16.09 13 PHE B CA 1
ATOM 2883 C C . PHE B 1 13 ? -42.969 -21.438 46.156 1 16.09 13 PHE B C 1
ATOM 2885 O O . PHE B 1 13 ? -42.281 -22.375 46.5 1 16.09 13 PHE B O 1
ATOM 2892 N N . LEU B 1 14 ? -43.625 -22.281 45.156 1 15.8 14 LEU B N 1
ATOM 2893 C CA . LEU B 1 14 ? -43.875 -23.719 45.094 1 15.8 14 LEU B CA 1
ATOM 2894 C C . LEU B 1 14 ? -42.938 -24.391 44.125 1 15.8 14 LEU B C 1
ATOM 2896 O O . LEU B 1 14 ? -42.25 -25.375 44.469 1 15.8 14 LEU B O 1
ATOM 2900 N N . ALA B 1 15 ? -43.312 -24.688 42.719 1 16.22 15 ALA B N 1
ATOM 2901 C CA . ALA B 1 15 ? -43.719 -25.922 42.062 1 16.22 15 ALA B CA 1
ATOM 2902 C C . ALA B 1 15 ? -42.5 -26.625 41.438 1 16.22 15 ALA B C 1
ATOM 2904 O O . ALA B 1 15 ? -41.531 -25.984 41.031 1 16.22 15 ALA B O 1
ATOM 2905 N N . GLY B 1 16 ? -42.438 -28.109 41.062 1 16.56 16 GLY B N 1
ATOM 2906 C CA . GLY B 1 16 ? -41.906 -29.453 41.031 1 16.56 16 GLY B CA 1
ATOM 2907 C C . GLY B 1 16 ? -41.094 -29.75 39.781 1 16.56 16 GLY B C 1
ATOM 2908 O O . GLY B 1 16 ? -39.938 -30.219 39.875 1 16.56 16 GLY B O 1
ATOM 2909 N N . SER B 1 17 ? -41.781 -30.141 38.531 1 17 17 SER B N 1
ATOM 2910 C CA . SER B 1 17 ? -41.781 -31.391 37.75 1 17 17 SER B CA 1
ATOM 2911 C C . SER B 1 17 ? -40.562 -31.469 36.844 1 17 17 SER B C 1
ATOM 2913 O O . SER B 1 17 ? -39.969 -30.453 36.469 1 17 17 SER B O 1
ATOM 2915 N N . MET B 1 18 ? -40.094 -32.875 36.375 1 18.14 18 MET B N 1
ATOM 2916 C CA . MET B 1 18 ? -39.094 -33.812 35.844 1 18.14 18 MET B CA 1
ATOM 2917 C C . MET B 1 18 ? -38.875 -33.594 34.375 1 18.14 18 MET B C 1
ATOM 2919 O O . MET B 1 18 ? -38.781 -34.562 33.594 1 18.14 18 MET B O 1
ATOM 2923 N N . ALA B 1 19 ? -39.094 -32.531 33.75 1 17.55 19 ALA B N 1
ATOM 2924 C CA . ALA B 1 19 ? -39.375 -32.688 32.344 1 17.55 19 ALA B CA 1
ATOM 2925 C C . ALA B 1 19 ? -38.188 -33.375 31.625 1 17.55 19 ALA B C 1
ATOM 2927 O O . ALA B 1 19 ? -37.062 -32.938 31.75 1 17.55 19 ALA B O 1
ATOM 2928 N N . ALA B 1 20 ? -38.469 -34.656 31.047 1 18.41 20 ALA B N 1
ATOM 2929 C CA . ALA B 1 20 ? -37.969 -35.75 30.203 1 18.41 20 ALA B CA 1
ATOM 2930 C C . ALA B 1 20 ? -37.375 -35.219 28.906 1 18.41 20 ALA B C 1
ATOM 2932 O O . ALA B 1 20 ? -38.094 -34.812 28 1 18.41 20 ALA B O 1
ATOM 2933 N N . GLY B 1 21 ? -36.656 -34.25 28.906 1 17.69 21 GLY B N 1
ATOM 2934 C CA . GLY B 1 21 ? -36.406 -33.75 27.562 1 17.69 21 GLY B CA 1
ATOM 2935 C C . GLY B 1 21 ? -35.719 -34.75 26.656 1 17.69 21 GLY B C 1
ATOM 2936 O O . GLY B 1 21 ? -34.625 -35.219 26.984 1 17.69 21 GLY B O 1
ATOM 2937 N N . ALA B 1 22 ? -36.531 -35.625 25.922 1 19.8 22 ALA B N 1
ATOM 2938 C CA . ALA B 1 22 ? -36.25 -36.594 24.891 1 19.8 22 ALA B CA 1
ATOM 2939 C C . ALA B 1 22 ? -35.188 -36.062 23.906 1 19.8 22 ALA B C 1
ATOM 2941 O O . ALA B 1 22 ? -35.156 -34.844 23.641 1 19.8 22 ALA B O 1
ATOM 2942 N N . ALA B 1 23 ? -34.312 -37 23.469 1 19.62 23 ALA B N 1
ATOM 2943 C CA . ALA B 1 23 ? -33.125 -37.344 22.672 1 19.62 23 ALA B CA 1
ATOM 2944 C C . ALA B 1 23 ? -33.375 -37.031 21.188 1 19.62 23 ALA B C 1
ATOM 2946 O O . ALA B 1 23 ? -34.062 -37.812 20.5 1 19.62 23 ALA B O 1
ATOM 2947 N N . VAL B 1 24 ? -34.156 -35.969 20.906 1 20.5 24 VAL B N 1
ATOM 2948 C CA . VAL B 1 24 ? -34.438 -36.031 19.469 1 20.5 24 VAL B CA 1
ATOM 2949 C C . VAL B 1 24 ? -33.125 -36.312 18.719 1 20.5 24 VAL B C 1
ATOM 2951 O O . VAL B 1 24 ? -32.125 -35.625 18.891 1 20.5 24 VAL B O 1
ATOM 2954 N N . MET B 1 25 ? -33 -37.562 18.047 1 19.08 25 MET B N 1
ATOM 2955 C CA . MET B 1 25 ? -32.25 -38.281 17.047 1 19.08 25 MET B CA 1
ATOM 2956 C C . MET B 1 25 ? -31.984 -37.406 15.82 1 19.08 25 MET B C 1
ATOM 2958 O O . MET B 1 25 ? -32.781 -37.406 14.883 1 19.08 25 MET B O 1
ATOM 2962 N N . CYS B 1 26 ? -31.938 -36.125 15.977 1 21.36 26 CYS B N 1
ATOM 2963 C CA . CYS B 1 26 ? -31.875 -35.5 14.656 1 21.36 26 CYS B CA 1
ATOM 2964 C C . CYS B 1 26 ? -30.844 -36.188 13.773 1 21.36 26 CYS B C 1
ATOM 2966 O O . CYS B 1 26 ? -29.672 -36.281 14.148 1 21.36 26 CYS B O 1
ATOM 2968 N N . GLY B 1 27 ? -31.234 -36.906 12.75 1 21.67 27 GLY B N 1
ATOM 2969 C CA . GLY B 1 27 ? -30.812 -37.719 11.617 1 21.67 27 GLY B CA 1
ATOM 2970 C C . GLY B 1 27 ? -29.594 -37.125 10.906 1 21.67 27 GLY B C 1
ATOM 2971 O O . GLY B 1 27 ? -29.203 -36 11.188 1 21.67 27 GLY B O 1
ATOM 2972 N N . GLY B 1 28 ? -29.469 -37.406 9.438 1 22.81 28 GLY B N 1
ATOM 2973 C CA . GLY B 1 28 ? -28.594 -37.844 8.352 1 22.81 28 GLY B CA 1
ATOM 2974 C C . GLY B 1 28 ? -27.875 -36.719 7.668 1 22.81 28 GLY B C 1
ATOM 2975 O O . GLY B 1 28 ? -27.328 -36.875 6.578 1 22.81 28 GLY B O 1
ATOM 2976 N N . LEU B 1 29 ? -28.109 -35.406 8.109 1 24.42 29 LEU B N 1
ATOM 2977 C CA . LEU B 1 29 ? -27.828 -34.625 6.91 1 24.42 29 LEU B CA 1
ATOM 2978 C C . LEU B 1 29 ? -26.484 -35 6.309 1 24.42 29 LEU B C 1
ATOM 2980 O O . LEU B 1 29 ? -25.578 -35.438 7.031 1 24.42 29 LEU B O 1
ATOM 2984 N N . SER B 1 30 ? -26.406 -34.656 5.02 1 26.56 30 SER B N 1
ATOM 2985 C CA . SER B 1 30 ? -25.719 -34.906 3.764 1 26.56 30 SER B CA 1
ATOM 2986 C C . SER B 1 30 ? -24.266 -34.469 3.838 1 26.56 30 SER B C 1
ATOM 2988 O O . SER B 1 30 ? -23.891 -33.656 4.691 1 26.56 30 SER B O 1
ATOM 2990 N N . GLY B 1 31 ? -23.344 -35 3.094 1 25.61 31 GLY B N 1
ATOM 2991 C CA . GLY B 1 31 ? -21.984 -34.969 2.607 1 25.61 31 GLY B CA 1
ATOM 2992 C C . GLY B 1 31 ? -21.5 -33.594 2.24 1 25.61 31 GLY B C 1
ATOM 2993 O O . GLY B 1 31 ? -21.703 -33.125 1.109 1 25.61 31 GLY B O 1
ATOM 2994 N N . ALA B 1 32 ? -21.578 -32.562 3.197 1 32.34 32 ALA B N 1
ATOM 2995 C CA . ALA B 1 32 ? -20.938 -31.297 2.816 1 32.34 32 ALA B CA 1
ATOM 2996 C C . ALA B 1 32 ? -19.625 -31.562 2.082 1 32.34 32 ALA B C 1
ATOM 2998 O O . ALA B 1 32 ? -18.672 -32.094 2.662 1 32.34 32 ALA B O 1
ATOM 2999 N N . ALA B 1 33 ? -19.734 -31.656 0.8 1 32.5 33 ALA B N 1
ATOM 3000 C CA . ALA B 1 33 ? -18.656 -31.781 -0.179 1 32.5 33 ALA B CA 1
ATOM 3001 C C . ALA B 1 33 ? -17.469 -30.906 0.203 1 32.5 33 ALA B C 1
ATOM 3003 O O . ALA B 1 33 ? -17.594 -29.984 1.012 1 32.5 33 ALA B O 1
ATOM 3004 N N . ALA B 1 34 ? -16.609 -30.734 -0.721 1 37.62 34 ALA B N 1
ATOM 3005 C CA . ALA B 1 34 ? -15.328 -30.328 -1.293 1 37.62 34 ALA B CA 1
ATOM 3006 C C . ALA B 1 34 ? -15.148 -28.812 -1.196 1 37.62 34 ALA B C 1
ATOM 3008 O O . ALA B 1 34 ? -15.875 -28.062 -1.835 1 37.62 34 ALA B O 1
ATOM 3009 N N . PRO B 1 35 ? -14.797 -28 -0.053 1 41.69 35 PRO B N 1
ATOM 3010 C CA . PRO B 1 35 ? -14.211 -26.703 -0.406 1 41.69 35 PRO B CA 1
ATOM 3011 C C . PRO B 1 35 ? -12.969 -26.844 -1.284 1 41.69 35 PRO B C 1
ATOM 3013 O O . PRO B 1 35 ? -12.039 -27.578 -0.937 1 41.69 35 PRO B O 1
ATOM 3016 N N . VAL B 1 36 ? -12.844 -26.25 -2.748 1 38.94 36 VAL B N 1
ATOM 3017 C CA . VAL B 1 36 ? -11.93 -26.203 -3.885 1 38.94 36 VAL B CA 1
ATOM 3018 C C . VAL B 1 36 ? -10.922 -25.078 -3.695 1 38.94 36 VAL B C 1
ATOM 3020 O O . VAL B 1 36 ? -11.25 -24.031 -3.107 1 38.94 36 VAL B O 1
ATOM 3023 N N . GLY B 1 37 ? -10.07 -24.781 -4.578 1 46.84 37 GLY B N 1
ATOM 3024 C CA . GLY B 1 37 ? -9.266 -23.875 -5.375 1 46.84 37 GLY B CA 1
ATOM 3025 C C . GLY B 1 37 ? -8.797 -24.469 -6.688 1 46.84 37 GLY B C 1
ATOM 3026 O O . GLY B 1 37 ? -7.676 -24.969 -6.785 1 46.84 37 GLY B O 1
ATOM 3027 N N . ARG B 1 38 ? -9.875 -24.953 -7.414 1 55.41 38 ARG B N 1
ATOM 3028 C CA . ARG B 1 38 ? -10.711 -26.078 -7.828 1 55.41 38 ARG B CA 1
ATOM 3029 C C . ARG B 1 38 ? -10.172 -26.719 -9.102 1 55.41 38 ARG B C 1
ATOM 3031 O O . ARG B 1 38 ? -10.172 -26.109 -10.164 1 55.41 38 ARG B O 1
ATOM 3038 N N . GLY B 1 39 ? -9.344 -27.156 -9.258 1 73.88 39 GLY B N 1
ATOM 3039 C CA . GLY B 1 39 ? -8.578 -28.016 -10.141 1 73.88 39 GLY B CA 1
ATOM 3040 C C . GLY B 1 39 ? -9.117 -29.438 -10.203 1 73.88 39 GLY B C 1
ATOM 3041 O O . GLY B 1 39 ? -10.328 -29.641 -10.18 1 73.88 39 GLY B O 1
ATOM 3042 N N . ILE B 1 40 ? -8.203 -30.469 -10.234 1 84.31 40 ILE B N 1
ATOM 3043 C CA . ILE B 1 40 ? -8.539 -31.875 -1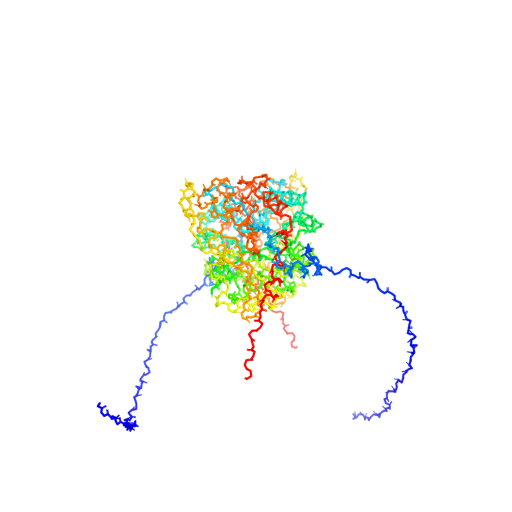0.406 1 84.31 40 ILE B CA 1
ATOM 3044 C C . ILE B 1 40 ? -8.977 -32.469 -9.07 1 84.31 40 ILE B C 1
ATOM 3046 O O . ILE B 1 40 ? -8.289 -32.281 -8.055 1 84.31 40 ILE B O 1
ATOM 3050 N N . PRO B 1 41 ? -10.188 -33.094 -9.031 1 86.19 41 PRO B N 1
ATOM 3051 C CA . PRO B 1 41 ? -10.617 -33.75 -7.789 1 86.19 41 PRO B CA 1
ATOM 3052 C C . PRO B 1 41 ? -9.594 -34.75 -7.254 1 86.19 41 PRO B C 1
ATOM 3054 O O . PRO B 1 41 ? -8.867 -35.375 -8.031 1 86.19 41 PRO B O 1
ATOM 3057 N N . ALA B 1 42 ? -9.68 -34.969 -5.977 1 86.38 42 ALA B N 1
ATOM 3058 C CA . ALA B 1 42 ? -8.648 -35.719 -5.258 1 86.38 42 ALA B CA 1
ATOM 3059 C C . ALA B 1 42 ? -8.523 -37.156 -5.801 1 86.38 42 ALA B C 1
ATOM 3061 O O . ALA B 1 42 ? -7.418 -37.656 -5.996 1 86.38 42 ALA B O 1
ATOM 3062 N N . ALA B 1 43 ? -9.617 -37.812 -6.012 1 87.5 43 ALA B N 1
ATOM 3063 C CA . ALA B 1 43 ? -9.578 -39.188 -6.488 1 87.5 43 ALA B CA 1
ATOM 3064 C C . ALA B 1 43 ? -8.938 -39.281 -7.871 1 87.5 43 ALA B C 1
ATOM 3066 O O . ALA B 1 43 ? -8.086 -40.125 -8.117 1 87.5 43 ALA B O 1
ATOM 3067 N N . LYS B 1 44 ? -9.312 -38.438 -8.703 1 92.5 44 LYS B N 1
ATOM 3068 C CA . LYS B 1 44 ? -8.742 -38.406 -10.047 1 92.5 44 LYS B CA 1
ATOM 3069 C C . LYS B 1 44 ? -7.277 -37.969 -10.008 1 92.5 44 LYS B C 1
ATOM 3071 O O . LYS B 1 44 ? -6.465 -38.5 -10.789 1 92.5 44 LYS B O 1
ATOM 3076 N N . ARG B 1 45 ? -6.992 -37.125 -9.125 1 93.44 45 ARG B N 1
ATOM 3077 C CA . ARG B 1 45 ? -5.613 -36.688 -8.945 1 93.44 45 ARG B CA 1
ATOM 3078 C C . ARG B 1 45 ? -4.699 -37.875 -8.594 1 93.44 45 ARG B C 1
ATOM 3080 O O . ARG B 1 45 ? -3.629 -38.031 -9.188 1 93.44 45 ARG B O 1
ATOM 3087 N N . ARG B 1 46 ? -5.117 -38.656 -7.711 1 93.44 46 ARG B N 1
ATOM 3088 C CA . ARG B 1 46 ? -4.328 -39.812 -7.289 1 93.44 46 ARG B CA 1
ATOM 3089 C C . ARG B 1 46 ? -4.156 -40.812 -8.43 1 93.44 46 ARG B C 1
ATOM 3091 O O . ARG B 1 46 ? -3.078 -41.375 -8.602 1 93.44 46 ARG B O 1
ATOM 3098 N N . GLU B 1 47 ? -5.207 -40.938 -9.148 1 95.81 47 GLU B N 1
ATOM 3099 C CA . GLU B 1 47 ? -5.156 -41.844 -10.297 1 95.81 47 GLU B CA 1
ATOM 3100 C C . GLU B 1 47 ? -4.145 -41.375 -11.328 1 95.81 47 GLU B C 1
ATOM 3102 O O . GLU B 1 47 ? -3.307 -42.156 -11.789 1 95.81 47 GLU B O 1
ATOM 3107 N N . LEU B 1 48 ? -4.219 -40.125 -11.641 1 96 48 LEU B N 1
ATOM 3108 C CA . LEU B 1 48 ? -3.311 -39.562 -12.625 1 96 48 LEU B CA 1
ATOM 3109 C C . LEU B 1 48 ? -1.871 -39.594 -12.125 1 96 48 LEU B C 1
ATOM 3111 O O . LEU B 1 48 ? -0.954 -39.938 -12.883 1 96 48 LEU B O 1
ATOM 3115 N N . ALA B 1 49 ? -1.694 -39.312 -10.867 1 96.62 49 ALA B N 1
ATOM 3116 C CA . ALA B 1 49 ? -0.366 -39.281 -10.266 1 96.62 49 ALA B CA 1
ATOM 3117 C C . ALA B 1 49 ? 0.26 -40.688 -10.266 1 96.62 49 ALA B C 1
ATOM 3119 O O . ALA B 1 49 ? 1.477 -40.812 -10.414 1 96.62 49 ALA B O 1
ATOM 3120 N N . ALA B 1 50 ? -0.548 -41.719 -10.148 1 96 50 ALA B N 1
ATOM 3121 C CA . ALA B 1 50 ? -0.07 -43.094 -10.016 1 96 50 ALA B CA 1
ATOM 3122 C C . ALA B 1 50 ? 0.241 -43.688 -11.391 1 96 50 ALA B C 1
ATOM 3124 O O . ALA B 1 50 ? 0.953 -44.688 -11.484 1 96 50 ALA B O 1
ATOM 3125 N N . ASP B 1 51 ? -0.33 -43.125 -12.43 1 96.69 51 ASP B N 1
ATOM 3126 C CA . ASP B 1 51 ? -0.119 -43.656 -13.773 1 96.69 51 ASP B CA 1
ATOM 3127 C C . ASP B 1 51 ? 1.26 -43.281 -14.305 1 96.69 51 ASP B C 1
ATOM 3129 O O . ASP B 1 51 ? 1.418 -42.25 -14.945 1 96.69 51 ASP B O 1
ATOM 3133 N N . GLU B 1 52 ? 2.205 -44.188 -14.203 1 95 52 GLU B N 1
ATOM 3134 C CA . GLU B 1 52 ? 3.6 -43.906 -14.531 1 95 52 GLU B CA 1
ATOM 3135 C C . GLU B 1 52 ? 3.836 -44 -16.047 1 95 52 GLU B C 1
ATOM 3137 O O . GLU B 1 52 ? 4.93 -43.688 -16.516 1 95 52 GLU B O 1
ATOM 3142 N N . SER B 1 53 ? 2.789 -44.344 -16.766 1 96.31 53 SER B N 1
ATOM 3143 C CA . SER B 1 53 ? 2.939 -44.469 -18.203 1 96.31 53 SER B CA 1
ATOM 3144 C C . SER B 1 53 ? 2.752 -43.094 -18.891 1 96.31 53 SER B C 1
ATOM 3146 O O . SER B 1 53 ? 3.072 -42.938 -20.078 1 96.31 53 SER B O 1
ATOM 3148 N N . LYS B 1 54 ? 2.301 -42.125 -18.125 1 97.88 54 LYS B N 1
ATOM 3149 C CA . LYS B 1 54 ? 2 -40.844 -18.719 1 97.88 54 LYS B CA 1
ATOM 3150 C C . LYS B 1 54 ? 2.951 -39.7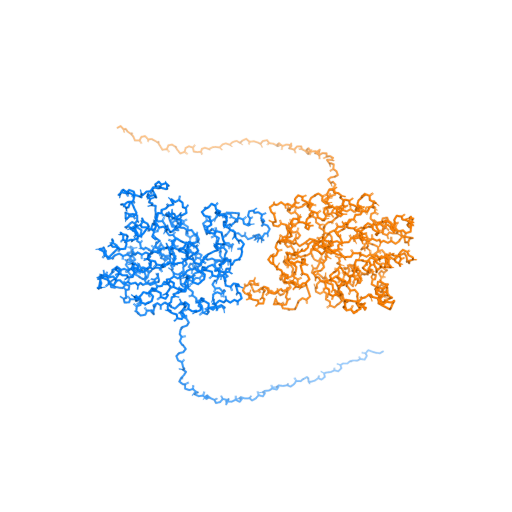5 -18.203 1 97.88 54 LYS B C 1
ATOM 3152 O O . LYS B 1 54 ? 3.285 -39.75 -17.016 1 97.88 54 LYS B O 1
ATOM 3157 N N . ALA B 1 55 ? 3.398 -38.938 -19.109 1 98.5 55 ALA B N 1
ATOM 3158 C CA . ALA B 1 55 ? 4.012 -37.688 -18.672 1 98.5 55 ALA B CA 1
ATOM 3159 C C . ALA B 1 55 ? 2.969 -36.75 -18.109 1 98.5 55 ALA B C 1
ATOM 3161 O O . ALA B 1 55 ? 1.831 -36.688 -18.578 1 98.5 55 ALA B O 1
ATOM 3162 N N . LEU B 1 56 ? 3.279 -36.062 -17.062 1 98.5 56 LEU B N 1
ATOM 3163 C CA . LEU B 1 56 ? 2.416 -35.031 -16.484 1 98.5 56 LEU B CA 1
ATOM 3164 C C . LEU B 1 56 ? 2.875 -33.656 -16.922 1 98.5 56 LEU B C 1
ATOM 3166 O O . LEU B 1 56 ? 3.979 -33.219 -16.578 1 98.5 56 LEU B O 1
ATOM 3170 N N . ILE B 1 57 ? 2.033 -32.969 -17.688 1 98.5 57 ILE B N 1
ATOM 3171 C CA . ILE B 1 57 ? 2.334 -31.641 -18.188 1 98.5 57 ILE B CA 1
ATOM 3172 C C . ILE B 1 57 ? 1.436 -30.609 -17.516 1 98.5 57 ILE B C 1
ATOM 3174 O O . ILE B 1 57 ? 0.219 -30.781 -17.438 1 98.5 57 ILE B O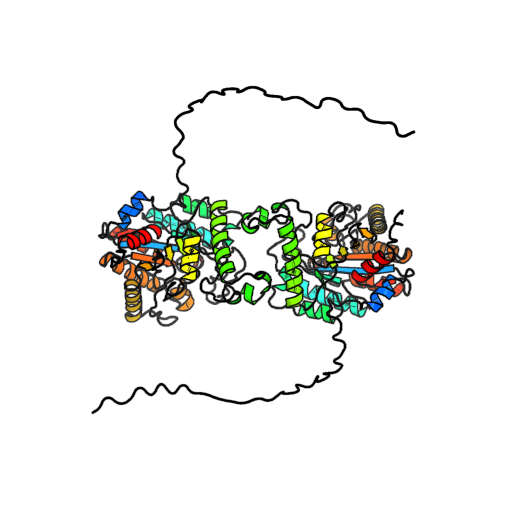 1
ATOM 3178 N N . THR B 1 58 ? 2.033 -29.578 -16.969 1 98 58 THR B N 1
ATOM 3179 C CA . THR B 1 58 ? 1.255 -28.5 -16.375 1 98 58 THR B CA 1
ATOM 3180 C C . THR B 1 58 ? 1.581 -27.172 -17.031 1 98 58 THR B C 1
ATOM 3182 O O . THR B 1 58 ? 2.688 -26.969 -17.547 1 98 58 THR B O 1
ATOM 3185 N N . ILE B 1 59 ? 0.585 -26.328 -17.141 1 98.31 59 ILE B N 1
ATOM 3186 C CA . ILE B 1 59 ? 0.702 -24.953 -17.594 1 98.31 59 ILE B CA 1
ATOM 3187 C C . ILE B 1 59 ? 0.406 -24 -16.438 1 98.31 59 ILE B C 1
ATOM 3189 O O . ILE B 1 59 ? -0.679 -24.047 -15.852 1 98.31 59 ILE B O 1
ATOM 3193 N N . THR B 1 60 ? 1.41 -23.172 -16.109 1 97.94 60 THR B N 1
ATOM 3194 C CA . THR B 1 60 ? 1.223 -22.25 -14.984 1 97.94 60 THR B CA 1
ATOM 3195 C C . THR B 1 60 ? 1.438 -20.812 -15.422 1 97.94 60 THR B C 1
ATOM 3197 O O . THR B 1 60 ? 2.326 -20.531 -16.234 1 97.94 60 THR B O 1
ATOM 3200 N N . LEU B 1 61 ? 0.567 -19.922 -14.938 1 96.81 61 LEU B N 1
ATOM 3201 C CA . LEU B 1 61 ? 0.695 -18.5 -15.18 1 96.81 61 LEU B CA 1
ATOM 3202 C C . LEU B 1 61 ? 0.699 -17.719 -13.867 1 96.81 61 LEU B C 1
ATOM 3204 O O . LEU B 1 61 ? -0.177 -17.922 -13.023 1 96.81 61 LEU B O 1
ATOM 3208 N N . ASP B 1 62 ? 1.693 -16.875 -13.703 1 94.56 62 ASP B N 1
ATOM 3209 C CA . ASP B 1 62 ? 1.789 -16.031 -12.516 1 94.56 62 ASP B CA 1
ATOM 3210 C C . ASP B 1 62 ? 1.111 -14.68 -12.75 1 94.56 62 ASP B C 1
ATOM 3212 O O . ASP B 1 62 ? 1.501 -13.93 -13.648 1 94.56 62 ASP B O 1
ATOM 3216 N N . LEU B 1 63 ? 0.074 -14.539 -11.938 1 92.5 63 LEU B N 1
ATOM 3217 C CA . LEU B 1 63 ? -0.656 -13.273 -11.961 1 92.5 63 LEU B CA 1
ATOM 3218 C C . LEU B 1 63 ? -0.01 -12.258 -11.023 1 92.5 63 LEU B C 1
ATOM 3220 O O . LEU B 1 63 ? -0.412 -12.133 -9.867 1 92.5 63 LEU B O 1
ATOM 3224 N N . GLU B 1 64 ? 1.013 -11.57 -11.508 1 84.94 64 GLU B N 1
ATOM 3225 C CA . GLU B 1 64 ? 1.74 -10.625 -10.672 1 84.94 64 GLU B CA 1
ATOM 3226 C C . GLU B 1 64 ? 1.73 -9.227 -11.273 1 84.94 64 GLU B C 1
ATOM 3228 O O . GLU B 1 64 ? 1.21 -9.023 -12.375 1 84.94 64 GLU B O 1
ATOM 3233 N N . MET B 1 65 ? 2.213 -8.273 -10.547 1 63.19 65 MET B N 1
ATOM 3234 C CA . MET B 1 65 ? 2.105 -6.84 -10.797 1 63.19 65 MET B CA 1
ATOM 3235 C C . MET B 1 65 ? 2.889 -6.449 -12.047 1 63.19 65 MET B C 1
ATOM 3237 O O . MET B 1 65 ? 3.988 -6.957 -12.281 1 63.19 65 MET B O 1
ATOM 3241 N N . SER B 1 66 ? 2.096 -6.059 -13.297 1 56.5 66 SER B N 1
ATOM 3242 C CA . SER B 1 66 ? 2.715 -5.84 -14.602 1 56.5 66 SER B CA 1
ATOM 3243 C C . SER B 1 66 ? 2.713 -4.359 -14.969 1 56.5 66 SER B C 1
ATOM 3245 O O . SER B 1 66 ? 2.879 -4.008 -16.141 1 56.5 66 SER B O 1
ATOM 3247 N N . ARG B 1 67 ? 2.344 -3.396 -14.172 1 50.28 67 ARG B N 1
ATOM 3248 C CA . ARG B 1 67 ? 1.979 -2.172 -14.875 1 50.28 67 ARG B CA 1
ATOM 3249 C C . ARG B 1 67 ? 2.943 -1.892 -16.031 1 50.28 67 ARG B C 1
ATOM 3251 O O . ARG B 1 67 ? 2.547 -1.346 -17.062 1 50.28 67 ARG B O 1
ATOM 3258 N N . HIS B 1 68 ? 4.27 -2.045 -15.859 1 47.5 68 HIS B N 1
ATOM 3259 C CA . HIS B 1 68 ? 5.023 -1.477 -16.969 1 47.5 68 HIS B CA 1
ATOM 3260 C C . HIS B 1 68 ? 5.652 -2.572 -17.828 1 47.5 68 HIS B C 1
ATOM 3262 O O . HIS B 1 68 ? 6.68 -2.35 -18.469 1 47.5 68 HIS B O 1
ATOM 3268 N N . TYR B 1 69 ? 5.246 -3.748 -17.812 1 49.12 69 TYR B N 1
ATOM 3269 C CA . TYR B 1 69 ? 5.984 -4.645 -18.688 1 49.12 69 TYR B CA 1
ATOM 3270 C C . TYR B 1 69 ? 6.055 -4.078 -20.109 1 49.12 69 TYR B C 1
ATOM 3272 O O . TYR B 1 69 ? 6.805 -4.582 -20.938 1 49.12 69 TYR B O 1
ATOM 3280 N N . PRO B 1 70 ? 5.051 -3.654 -20.766 1 46.41 70 PRO B N 1
ATOM 3281 C CA . PRO B 1 70 ? 5.336 -3.83 -22.188 1 46.41 70 PRO B CA 1
ATOM 3282 C C . PRO B 1 70 ? 6.695 -3.262 -22.594 1 46.41 70 PRO B C 1
ATOM 3284 O O . PRO B 1 70 ? 7.254 -3.658 -23.625 1 46.41 70 PRO B O 1
ATOM 3287 N N . LYS B 1 71 ? 6.938 -1.953 -22.438 1 43.94 71 LYS B N 1
ATOM 3288 C CA . LYS B 1 71 ? 8 -1.498 -23.328 1 43.94 71 LYS B CA 1
ATOM 3289 C C . LYS B 1 71 ? 9.367 -1.965 -22.828 1 43.94 71 LYS B C 1
ATOM 3291 O O . LYS B 1 71 ? 9.648 -1.924 -21.625 1 43.94 71 LYS B O 1
ATOM 3296 N N . ARG B 1 72 ? 10 -2.967 -23.438 1 46.56 72 ARG B N 1
ATOM 3297 C CA . ARG B 1 72 ? 11.344 -3.498 -23.281 1 46.56 72 ARG B CA 1
ATOM 3298 C C . ARG B 1 72 ? 12.188 -2.605 -22.375 1 46.56 72 ARG B C 1
ATOM 3300 O O . ARG B 1 72 ? 12.961 -3.102 -21.562 1 46.56 72 ARG B O 1
ATOM 3307 N N . GLY B 1 73 ? 12.18 -1.397 -22.734 1 46 73 GLY B N 1
ATOM 3308 C CA . GLY B 1 73 ? 13.094 -0.492 -22.062 1 46 73 GLY B CA 1
ATOM 3309 C C . GLY B 1 73 ? 12.617 -0.093 -20.672 1 46 73 GLY B C 1
ATOM 3310 O O . GLY B 1 73 ? 13.359 0.52 -19.906 1 46 73 GLY B O 1
ATOM 3311 N N . MET B 1 74 ? 11.422 -0.191 -20.453 1 47.16 74 MET B N 1
ATOM 3312 C CA . MET B 1 74 ? 10.93 0.319 -19.172 1 47.16 74 MET B CA 1
ATOM 3313 C C . MET B 1 74 ? 10.75 -0.813 -18.172 1 47.16 74 MET B C 1
ATOM 3315 O O . MET B 1 74 ? 9.82 -1.612 -18.281 1 47.16 74 MET B O 1
ATOM 3319 N N . MET B 1 75 ? 11.781 -1.269 -17.797 1 42.97 75 MET B N 1
ATOM 3320 C CA . MET B 1 75 ? 11.859 -2.312 -16.781 1 42.97 75 MET B CA 1
ATOM 3321 C C . MET B 1 75 ? 11.148 -1.885 -15.5 1 42.97 75 MET B C 1
ATOM 3323 O O . MET B 1 75 ? 11.227 -2.568 -14.484 1 42.97 75 MET B O 1
ATOM 3327 N N . GLU B 1 76 ? 10.688 -0.6 -15.414 1 42.94 76 GLU B N 1
ATOM 3328 C CA . GLU B 1 76 ? 10.375 -0.29 -14.023 1 42.94 76 GLU B CA 1
ATOM 3329 C C . GLU B 1 76 ? 9.133 -1.043 -13.555 1 42.94 76 GLU B C 1
ATOM 3331 O O . GLU B 1 76 ? 8.094 -1.01 -14.219 1 42.94 76 GLU B O 1
ATOM 3336 N N . TRP B 1 77 ? 9.445 -2.182 -12.984 1 44.12 77 TRP B N 1
ATOM 3337 C CA . TRP B 1 77 ? 8.406 -2.816 -12.188 1 44.12 77 TRP B CA 1
ATOM 3338 C C . TRP B 1 77 ? 7.684 -1.79 -11.32 1 44.12 77 TRP B C 1
ATOM 3340 O O . TRP B 1 77 ? 8.32 -1.032 -10.586 1 44.12 77 TRP B O 1
ATOM 3350 N N . ASP B 1 78 ? 6.668 -1.102 -11.906 1 46.88 78 ASP B N 1
ATOM 3351 C CA . ASP B 1 78 ? 5.914 -0.254 -10.984 1 46.88 78 ASP B CA 1
ATOM 3352 C C . ASP B 1 78 ? 5.23 -1.089 -9.898 1 46.88 78 ASP B C 1
ATOM 3354 O O . ASP B 1 78 ? 4.309 -1.854 -10.188 1 46.88 78 ASP B O 1
ATOM 3358 N N . PHE B 1 79 ? 6.035 -1.349 -8.961 1 43.56 79 PHE B N 1
ATOM 3359 C CA . PHE B 1 79 ? 5.52 -2.035 -7.785 1 43.56 79 PHE B CA 1
ATOM 3360 C C . PHE B 1 79 ? 4.191 -1.43 -7.344 1 43.56 79 PHE B C 1
ATOM 3362 O O . PHE B 1 79 ? 3.623 -1.836 -6.328 1 43.56 79 PHE B O 1
ATOM 3369 N N . GLN B 1 80 ? 3.883 -0.302 -8.023 1 45.25 80 GLN B N 1
ATOM 3370 C CA . GLN B 1 80 ? 2.627 0.144 -7.426 1 45.25 80 GLN B CA 1
ATOM 3371 C C . GLN B 1 80 ? 1.567 -0.951 -7.488 1 45.25 80 GLN B C 1
ATOM 3373 O O . GLN B 1 80 ? 1.22 -1.423 -8.578 1 45.25 80 GLN B O 1
ATOM 3378 N N . LYS B 1 81 ? 1.836 -2.109 -6.613 1 49.38 81 LYS B N 1
ATOM 3379 C CA . LYS B 1 81 ? 1.536 -3.439 -6.09 1 49.38 81 LYS B CA 1
ATOM 3380 C C . LYS B 1 81 ? 0.305 -4.031 -6.77 1 49.38 81 LYS B C 1
ATOM 3382 O O . LYS B 1 81 ? 0.225 -5.246 -6.969 1 49.38 81 LYS B O 1
ATOM 3387 N N . GLY B 1 82 ? -0.777 -3.309 -6.809 1 52.5 82 GLY B N 1
ATOM 3388 C CA . GLY B 1 82 ? -2.041 -3.994 -7.023 1 52.5 82 GLY B CA 1
ATOM 3389 C C . GLY B 1 82 ? -2.49 -3.982 -8.469 1 52.5 82 GLY B C 1
ATOM 3390 O O . GLY B 1 82 ? -3.615 -4.383 -8.781 1 52.5 82 GLY B O 1
ATOM 3391 N N . ASN B 1 83 ? -1.469 -3.654 -9.531 1 63.97 83 ASN B N 1
ATOM 3392 C CA . ASN B 1 83 ? -2.236 -3.127 -10.656 1 63.97 83 ASN B CA 1
ATOM 3393 C C . ASN B 1 83 ? -2.129 -4.031 -11.883 1 63.97 83 ASN B C 1
ATOM 3395 O O . ASN B 1 83 ? -1.23 -3.855 -12.703 1 63.97 83 ASN B O 1
ATOM 3399 N N . LEU B 1 84 ? -2.66 -5.32 -11.734 1 79.31 84 LEU B N 1
ATOM 3400 C CA . LEU B 1 84 ? -2.879 -5.973 -13.023 1 79.31 84 LEU B CA 1
ATOM 3401 C C . LEU B 1 84 ? -3.836 -5.16 -13.891 1 79.31 84 LEU B C 1
ATOM 3403 O O . LEU B 1 84 ? -4.961 -4.867 -13.477 1 79.31 84 LEU B O 1
ATOM 3407 N N . ASP B 1 85 ? -3.352 -4.824 -15.023 1 79.81 85 ASP B N 1
ATOM 3408 C CA . ASP B 1 85 ? -4.203 -4.012 -15.891 1 79.81 85 ASP B CA 1
ATOM 3409 C C . ASP B 1 85 ? -5.285 -4.859 -16.547 1 79.81 85 ASP B C 1
ATOM 3411 O O . ASP B 1 85 ? -5.273 -6.09 -16.438 1 79.81 85 ASP B O 1
ATOM 3415 N N . ASP B 1 86 ? -6.195 -4.246 -17.172 1 85.12 86 ASP B N 1
ATOM 3416 C CA . ASP B 1 86 ? -7.355 -4.918 -17.734 1 85.12 86 ASP B CA 1
ATOM 3417 C C . ASP B 1 86 ? -6.953 -5.844 -18.875 1 85.12 86 ASP B C 1
ATOM 3419 O O . ASP B 1 86 ? -7.547 -6.906 -19.062 1 85.12 86 ASP B O 1
ATOM 3423 N N . ALA B 1 87 ? -5.988 -5.441 -19.641 1 87.69 87 ALA B N 1
ATOM 3424 C CA . ALA B 1 87 ? -5.543 -6.262 -20.766 1 87.69 87 ALA B CA 1
ATOM 3425 C C . ALA B 1 87 ? -4.973 -7.594 -20.281 1 87.69 87 ALA B C 1
ATOM 3427 O O . ALA B 1 87 ? -5.242 -8.641 -20.875 1 87.69 87 ALA B O 1
ATOM 3428 N N . THR B 1 88 ? -4.172 -7.547 -19.234 1 90.56 88 THR B N 1
ATOM 3429 C CA . THR B 1 88 ? -3.576 -8.742 -18.656 1 90.56 88 THR B CA 1
ATOM 3430 C C . THR B 1 88 ? -4.656 -9.672 -18.094 1 90.56 88 THR B C 1
ATOM 3432 O O . THR B 1 88 ? -4.59 -10.891 -18.281 1 90.56 88 THR B O 1
ATOM 3435 N N . LYS B 1 89 ? -5.641 -9.047 -17.453 1 92.5 89 LYS B N 1
ATOM 3436 C CA . LYS B 1 89 ? -6.762 -9.82 -16.922 1 92.5 89 LYS B CA 1
ATOM 3437 C C . LYS B 1 89 ? -7.527 -10.516 -18.047 1 92.5 89 LYS B C 1
ATOM 3439 O O . LYS B 1 89 ? -7.805 -11.711 -17.969 1 92.5 89 LYS B O 1
ATOM 3444 N N . ALA B 1 90 ? -7.809 -9.766 -19.047 1 94.5 90 ALA B N 1
ATOM 3445 C CA . ALA B 1 90 ? -8.539 -10.312 -20.188 1 94.5 90 ALA B CA 1
ATOM 3446 C C . ALA B 1 90 ? -7.754 -11.43 -20.875 1 94.5 90 ALA B C 1
ATOM 3448 O O . ALA B 1 90 ? -8.32 -12.445 -21.266 1 94.5 90 ALA B O 1
ATOM 3449 N N . TYR B 1 91 ? -6.492 -11.227 -21 1 95.12 91 TYR B N 1
ATOM 3450 C CA . TYR B 1 91 ? -5.633 -12.25 -21.594 1 95.12 91 TYR B CA 1
ATOM 3451 C C . TYR B 1 91 ? -5.707 -13.539 -20.781 1 95.12 91 TYR B C 1
ATOM 3453 O O . TYR B 1 91 ? -5.762 -14.633 -21.359 1 95.12 91 TYR B O 1
ATOM 3461 N N . SER B 1 92 ? -5.641 -13.438 -19.516 1 97 92 SER B N 1
ATOM 3462 C CA . SER B 1 92 ? -5.656 -14.609 -18.641 1 97 92 SER B CA 1
ATOM 3463 C C . SER B 1 92 ? -6.918 -15.438 -18.859 1 97 92 SER B C 1
ATOM 3465 O O . SER B 1 92 ? -6.848 -16.656 -18.969 1 97 92 SER B O 1
ATOM 3467 N N . VAL B 1 93 ? -8.039 -14.773 -18.938 1 98.12 93 VAL B N 1
ATOM 3468 C CA . VAL B 1 93 ? -9.305 -15.461 -19.156 1 98.12 93 VAL B CA 1
ATOM 3469 C C . VAL B 1 93 ? -9.32 -16.094 -20.547 1 98.12 93 VAL B C 1
ATOM 3471 O O . VAL B 1 93 ? -9.68 -17.25 -20.703 1 98.12 93 VAL B O 1
ATOM 3474 N N . ALA B 1 94 ? -8.875 -15.32 -21.484 1 98.5 94 ALA B N 1
ATOM 3475 C CA . ALA B 1 94 ? -8.859 -15.812 -22.859 1 98.5 94 ALA B CA 1
ATOM 3476 C C . ALA B 1 94 ? -7.941 -17.031 -23 1 98.5 94 ALA B C 1
ATOM 3478 O O . ALA B 1 94 ? -8.281 -18 -23.688 1 98.5 94 ALA B O 1
ATOM 3479 N N . ALA B 1 95 ? -6.773 -16.938 -22.453 1 98.56 95 ALA B N 1
ATOM 3480 C CA . ALA B 1 95 ? -5.828 -18.047 -22.5 1 98.56 95 ALA B CA 1
ATOM 3481 C C . ALA B 1 95 ? -6.422 -19.297 -21.844 1 98.56 95 ALA B C 1
ATOM 3483 O O . ALA B 1 95 ? -6.258 -20.406 -22.359 1 98.56 95 ALA B O 1
ATOM 3484 N N . ALA B 1 96 ? -7.066 -19.141 -20.75 1 98.31 96 ALA B N 1
ATOM 3485 C CA . ALA B 1 96 ? -7.723 -20.25 -20.062 1 98.31 96 ALA B CA 1
ATOM 3486 C C . ALA B 1 96 ? -8.789 -20.891 -20.953 1 98.31 96 ALA B C 1
ATOM 3488 O O . ALA B 1 96 ? -8.914 -22.109 -21 1 98.31 96 ALA B O 1
ATOM 3489 N N . GLU B 1 97 ? -9.547 -20.062 -21.594 1 98 97 GLU B N 1
ATOM 3490 C CA . GLU B 1 97 ? -10.586 -20.562 -22.5 1 98 97 GLU B CA 1
ATOM 3491 C C . GLU B 1 97 ? -9.977 -21.359 -23.656 1 98 97 GLU B C 1
ATOM 3493 O O . GLU B 1 97 ? -10.5 -22.422 -24.031 1 98 97 GLU B O 1
ATOM 3498 N N . LYS B 1 98 ? -8.945 -20.844 -24.172 1 98.38 98 LYS B N 1
ATOM 3499 C CA . LYS B 1 98 ? -8.281 -21.531 -25.266 1 98.38 98 LYS B CA 1
ATOM 3500 C C . LYS B 1 98 ? -7.711 -22.875 -24.812 1 98.38 98 LYS B C 1
ATOM 3502 O O . LYS B 1 98 ? -7.801 -23.859 -25.547 1 98.38 98 LYS B O 1
ATOM 3507 N N . ALA B 1 99 ? -7.09 -22.891 -23.672 1 98.25 99 ALA B N 1
ATOM 3508 C CA . ALA B 1 99 ? -6.594 -24.141 -23.125 1 98.25 99 ALA B CA 1
ATOM 3509 C C . ALA B 1 99 ? -7.738 -25.141 -22.906 1 98.25 99 ALA B C 1
ATOM 3511 O O . ALA B 1 99 ? -7.633 -26.312 -23.297 1 98.25 99 ALA B O 1
ATOM 3512 N N . ALA B 1 100 ? -8.828 -24.641 -22.359 1 97.12 100 ALA B N 1
ATOM 3513 C CA . ALA B 1 100 ? -9.984 -25.484 -22.062 1 97.12 100 ALA B CA 1
ATOM 3514 C C . ALA B 1 100 ? -10.578 -26.062 -23.344 1 97.12 100 ALA B C 1
ATOM 3516 O O . ALA B 1 100 ? -10.992 -27.219 -23.391 1 97.12 100 ALA B O 1
ATOM 3517 N N . ALA B 1 101 ? -10.641 -25.312 -24.359 1 97.12 101 ALA B N 1
ATOM 3518 C CA . ALA B 1 101 ? -11.188 -25.734 -25.641 1 97.12 101 ALA B CA 1
ATOM 3519 C C . ALA B 1 101 ? -10.391 -26.906 -26.203 1 97.12 101 ALA B C 1
ATOM 3521 O O . ALA B 1 101 ? -10.906 -27.688 -27 1 97.12 101 ALA B O 1
ATOM 3522 N N . LYS B 1 102 ? -9.195 -27.047 -25.734 1 96.94 102 LYS B N 1
ATOM 3523 C CA . LYS B 1 102 ? -8.328 -28.109 -26.234 1 96.94 102 LYS B CA 1
ATOM 3524 C C . LYS B 1 102 ? -8.156 -29.219 -25.188 1 96.94 102 LYS B C 1
ATOM 3526 O O . LYS B 1 102 ? -7.27 -30.062 -25.312 1 96.94 102 LYS B O 1
ATOM 3531 N N . GLY B 1 103 ? -8.914 -29.078 -24.156 1 92.38 103 GLY B N 1
ATOM 3532 C CA . GLY B 1 103 ? -8.922 -30.141 -23.156 1 92.38 103 GLY B CA 1
ATOM 3533 C C . GLY B 1 103 ? -7.895 -29.922 -22.062 1 92.38 103 GLY B C 1
ATOM 3534 O O . GLY B 1 103 ? -7.609 -30.844 -21.281 1 92.38 103 GLY B O 1
ATOM 3535 N N . GLY B 1 104 ? -7.395 -28.766 -22.031 1 94.25 104 GLY B N 1
ATOM 3536 C CA . GLY B 1 104 ? -6.406 -28.453 -21 1 94.25 104 GLY B CA 1
ATOM 3537 C C . GLY B 1 104 ? -6.906 -27.453 -19.984 1 94.25 104 GLY B C 1
ATOM 3538 O O . GLY B 1 104 ? -8.109 -27.188 -19.906 1 94.25 104 GLY B O 1
ATOM 3539 N N . PHE B 1 105 ? -6.051 -27.078 -19.016 1 93.81 105 PHE B N 1
ATOM 3540 C CA . PHE B 1 105 ? -6.312 -26 -18.062 1 93.81 105 PHE B CA 1
ATOM 3541 C C . PHE B 1 105 ? -5.008 -25.359 -17.594 1 93.81 105 PHE B C 1
ATOM 3543 O O . PHE B 1 105 ? -3.922 -25.844 -17.938 1 93.81 105 PHE B O 1
ATOM 3550 N N . ILE B 1 106 ? -5.16 -24.25 -16.953 1 98 106 ILE B N 1
ATOM 3551 C CA . ILE B 1 106 ? -4.027 -23.453 -16.484 1 98 106 ILE B CA 1
ATOM 3552 C C . ILE B 1 106 ? -4.074 -23.344 -14.969 1 98 106 ILE B C 1
ATOM 3554 O O . ILE B 1 106 ? -5.145 -23.141 -14.383 1 98 106 ILE B O 1
ATOM 3558 N N . HIS B 1 107 ? -2.994 -23.656 -14.328 1 97.69 107 HIS B N 1
ATOM 3559 C CA . HIS B 1 107 ? -2.818 -23.391 -12.906 1 97.69 107 HIS B CA 1
ATOM 3560 C C . HIS B 1 107 ? -2.252 -21.984 -12.672 1 97.69 107 HIS B C 1
ATOM 3562 O O . HIS B 1 107 ? -1.088 -21.719 -12.984 1 97.69 107 HIS B O 1
ATOM 3568 N N . PHE B 1 108 ? -3.055 -21.141 -12.094 1 97.19 108 PHE B N 1
ATOM 3569 C CA . PHE B 1 108 ? -2.625 -19.75 -11.891 1 97.19 108 PHE B CA 1
ATOM 3570 C C . PHE B 1 108 ? -2.039 -19.578 -10.492 1 97.19 108 PHE B C 1
ATOM 3572 O O . PHE B 1 108 ? -2.359 -20.344 -9.578 1 97.19 108 PHE B O 1
ATOM 3579 N N . PHE B 1 109 ? -1.161 -18.609 -10.32 1 96.88 109 PHE B N 1
ATOM 3580 C CA . PHE B 1 109 ? -0.667 -18.141 -9.031 1 96.88 109 PHE B CA 1
ATOM 3581 C C . PHE B 1 109 ? -0.837 -16.641 -8.906 1 96.88 109 PHE B C 1
ATOM 3583 O O . PHE B 1 109 ? -0.375 -15.875 -9.758 1 96.88 109 PHE B O 1
ATOM 3590 N N . CYS B 1 110 ? -1.46 -16.266 -7.859 1 93.94 110 CYS B N 1
ATOM 3591 C CA . CYS B 1 110 ? -1.91 -14.875 -7.75 1 93.94 110 CYS B CA 1
ATOM 3592 C C . CYS B 1 110 ? -1.275 -14.188 -6.547 1 93.94 110 CYS B C 1
ATOM 3594 O O . CYS B 1 110 ? -1.204 -14.766 -5.465 1 93.94 110 CYS B O 1
ATOM 3596 N N . VAL B 1 111 ? -0.783 -12.961 -6.773 1 93.12 111 VAL B N 1
ATOM 3597 C CA . VAL B 1 111 ? -0.357 -12.141 -5.645 1 93.12 111 VAL B CA 1
ATOM 3598 C C . VAL B 1 111 ? -1.58 -11.586 -4.922 1 93.12 111 VAL B C 1
ATOM 3600 O O . VAL B 1 111 ? -2.592 -11.266 -5.551 1 93.12 111 VAL B O 1
ATOM 3603 N N . GLY B 1 112 ? -1.408 -11.414 -3.627 1 93.19 112 GLY B N 1
ATOM 3604 C CA . GLY B 1 112 ? -2.529 -10.992 -2.803 1 93.19 112 GLY B CA 1
ATOM 3605 C C . GLY B 1 112 ? -3.057 -9.625 -3.174 1 93.19 112 GLY B C 1
ATOM 3606 O O . GLY B 1 112 ? -4.254 -9.352 -3.041 1 93.19 112 GLY B O 1
ATOM 3607 N N . ARG B 1 113 ? -2.248 -8.727 -3.611 1 90.19 113 ARG B N 1
ATOM 3608 C CA . ARG B 1 113 ? -2.631 -7.359 -3.953 1 90.19 113 ARG B CA 1
ATOM 3609 C C . ARG B 1 113 ? -3.734 -7.348 -5.004 1 90.19 113 ARG B C 1
ATOM 3611 O O . ARG B 1 113 ? -4.594 -6.465 -5 1 90.19 113 ARG B O 1
ATOM 3618 N N . VAL B 1 114 ? -3.725 -8.328 -5.855 1 89.81 114 VAL B N 1
ATOM 3619 C CA . VAL B 1 114 ? -4.73 -8.438 -6.91 1 89.81 114 VAL B CA 1
ATOM 3620 C C . VAL B 1 114 ? -6.113 -8.602 -6.285 1 89.81 114 VAL B C 1
ATOM 3622 O O . VAL B 1 114 ? -7.109 -8.117 -6.832 1 89.81 114 VAL B O 1
ATOM 3625 N N . LEU B 1 115 ? -6.156 -9.172 -5.168 1 93.06 115 LEU B N 1
ATOM 3626 C CA . LEU B 1 115 ? -7.418 -9.5 -4.516 1 93.06 115 LEU B CA 1
ATOM 3627 C C . LEU B 1 115 ? -8.023 -8.266 -3.855 1 93.06 115 LEU B C 1
ATOM 3629 O O . LEU B 1 115 ? -9.164 -8.305 -3.389 1 93.06 115 LEU B O 1
ATOM 3633 N N . GLU B 1 116 ? -7.285 -7.137 -3.848 1 89.12 116 GLU B N 1
ATOM 3634 C CA . GLU B 1 116 ? -7.805 -5.875 -3.328 1 89.12 116 GLU B CA 1
ATOM 3635 C C . GLU B 1 116 ? -8.703 -5.184 -4.352 1 89.12 116 GLU B C 1
ATOM 3637 O O . GLU B 1 116 ? -9.422 -4.238 -4.02 1 89.12 116 GLU B O 1
ATOM 3642 N N . HIS B 1 117 ? -8.586 -5.617 -5.594 1 87.12 117 HIS B N 1
ATOM 3643 C CA . HIS B 1 117 ? -9.367 -4.969 -6.645 1 87.12 117 HIS B CA 1
ATOM 3644 C C . HIS B 1 117 ? -10.859 -5.023 -6.34 1 87.12 117 HIS B C 1
ATOM 3646 O O . HIS B 1 117 ? -11.328 -5.961 -5.691 1 87.12 117 HIS B O 1
ATOM 3652 N N . LYS B 1 118 ? -11.555 -3.98 -6.855 1 86.56 118 LYS B N 1
ATOM 3653 C CA . LYS B 1 118 ? -12.992 -3.898 -6.625 1 86.56 118 LYS B CA 1
ATOM 3654 C C . LYS B 1 118 ? -13.703 -5.156 -7.125 1 86.56 118 LYS B C 1
ATOM 3656 O O . LYS B 1 118 ? -14.562 -5.707 -6.43 1 86.56 118 LYS B O 1
ATOM 3661 N N . SER B 1 119 ? -13.25 -5.559 -8.297 1 91.5 119 SER B N 1
ATOM 3662 C CA . SER B 1 119 ? -13.844 -6.77 -8.852 1 91.5 119 SER B CA 1
ATOM 3663 C C . SER B 1 119 ? -12.789 -7.848 -9.086 1 91.5 119 SER B C 1
ATOM 3665 O O . SER B 1 119 ? -11.711 -7.562 -9.602 1 91.5 119 SER B O 1
ATOM 3667 N N . VAL B 1 120 ? -13.172 -9.039 -8.586 1 94.44 120 VAL B N 1
ATOM 3668 C CA . VAL B 1 120 ? -12.336 -10.195 -8.859 1 94.44 120 VAL B CA 1
ATOM 3669 C C . VAL B 1 120 ? -13.133 -11.242 -9.633 1 94.44 120 VAL B C 1
ATOM 3671 O O . VAL B 1 120 ? -12.859 -12.438 -9.539 1 94.44 120 VAL B O 1
ATOM 3674 N N . ASP B 1 121 ? -14.117 -10.781 -10.391 1 96 121 ASP B N 1
ATOM 3675 C CA . ASP B 1 121 ? -15.008 -11.672 -11.133 1 96 121 ASP B CA 1
ATOM 3676 C C . ASP B 1 121 ? -14.234 -12.5 -12.156 1 96 121 ASP B C 1
ATOM 3678 O O . ASP B 1 121 ? -14.57 -13.656 -12.406 1 96 121 ASP B O 1
ATOM 3682 N N . TRP B 1 122 ? -13.25 -11.883 -12.734 1 96.06 122 TRP B N 1
ATOM 3683 C CA . TRP B 1 122 ? -12.453 -12.594 -13.734 1 96.06 122 TRP B CA 1
ATOM 3684 C C . TRP B 1 122 ? -11.734 -13.781 -13.109 1 96.06 122 TRP B C 1
ATOM 3686 O O . TRP B 1 122 ? -11.594 -14.836 -13.734 1 96.06 122 TRP B O 1
ATOM 3696 N N . LEU B 1 123 ? -11.297 -13.711 -11.914 1 96.62 123 LEU B N 1
ATOM 3697 C CA . LEU B 1 123 ? -10.703 -14.836 -11.203 1 96.62 123 LEU B CA 1
ATOM 3698 C C . LEU B 1 123 ? -11.734 -15.922 -10.93 1 96.62 123 LEU B C 1
ATOM 3700 O O . LEU B 1 123 ? -11.445 -17.109 -11.07 1 96.62 123 LEU B O 1
ATOM 3704 N N . ASN B 1 124 ? -12.898 -15.477 -10.508 1 96.38 124 ASN B N 1
ATOM 3705 C CA . ASN B 1 124 ? -13.969 -16.438 -10.297 1 96.38 124 ASN B CA 1
ATOM 3706 C C . ASN B 1 124 ? -14.312 -17.188 -11.586 1 96.38 124 ASN B C 1
ATOM 3708 O O . ASN B 1 124 ? -14.625 -18.375 -11.555 1 96.38 124 ASN B O 1
ATOM 3712 N N . THR B 1 125 ? -14.266 -16.438 -12.641 1 96.5 125 THR B N 1
ATOM 3713 C CA . THR B 1 125 ? -14.477 -17.062 -13.945 1 96.5 125 THR B CA 1
ATOM 3714 C C . THR B 1 125 ? -13.438 -18.156 -14.188 1 96.5 125 THR B C 1
ATOM 3716 O O . THR B 1 125 ? -13.773 -19.25 -14.656 1 96.5 125 THR B O 1
ATOM 3719 N N . LEU B 1 126 ? -12.227 -17.922 -13.883 1 97.25 126 LEU B N 1
ATOM 3720 C CA . LEU B 1 126 ? -11.172 -18.906 -14.031 1 97.25 126 LEU B CA 1
ATOM 3721 C C . LEU B 1 126 ? -11.453 -20.141 -13.172 1 97.25 126 LEU B C 1
ATOM 3723 O O . LEU B 1 126 ? -11.383 -21.266 -13.656 1 97.25 126 LEU B O 1
ATOM 3727 N N . ILE B 1 127 ? -11.805 -19.922 -11.953 1 95.88 127 ILE B N 1
ATOM 3728 C CA . ILE B 1 127 ? -12.047 -21.016 -11.008 1 95.88 127 ILE B CA 1
ATOM 3729 C C . ILE B 1 127 ? -13.234 -21.844 -11.477 1 95.88 127 ILE B C 1
ATOM 3731 O O . ILE B 1 127 ? -13.18 -23.078 -11.477 1 95.88 127 ILE B O 1
ATOM 3735 N N . GLN B 1 128 ? -14.273 -21.188 -11.898 1 94.31 128 GLN B N 1
ATOM 3736 C CA . GLN B 1 128 ? -15.461 -21.891 -12.383 1 94.31 128 GLN B CA 1
ATOM 3737 C C . GLN B 1 128 ? -15.148 -22.703 -13.633 1 94.31 128 GLN B C 1
ATOM 3739 O O . GLN B 1 128 ? -15.773 -23.734 -13.883 1 94.31 128 GLN B O 1
ATOM 3744 N N . GLY B 1 129 ? -14.164 -22.203 -14.375 1 94.5 129 GLY B N 1
ATOM 3745 C CA . GLY B 1 129 ? -13.727 -22.922 -15.562 1 94.5 129 GLY B CA 1
ATOM 3746 C C . GLY B 1 129 ? -12.805 -24.078 -15.25 1 94.5 129 GLY B C 1
ATOM 3747 O O . GLY B 1 129 ? -12.352 -24.797 -16.156 1 94.5 129 GLY B O 1
ATOM 3748 N N . GLY B 1 130 ? -12.516 -24.281 -13.984 1 93.56 130 GLY B N 1
ATOM 3749 C CA . GLY B 1 130 ? -11.719 -25.422 -13.57 1 93.56 130 GLY B CA 1
ATOM 3750 C C . GLY B 1 130 ? -10.234 -25.109 -13.469 1 93.56 130 GLY B C 1
ATOM 3751 O O . GLY B 1 130 ? -9.414 -26.031 -13.352 1 93.56 130 GLY B O 1
ATOM 3752 N N . HIS B 1 131 ? -9.836 -23.891 -13.555 1 96.69 131 HIS B N 1
ATOM 3753 C CA . HIS B 1 131 ? -8.438 -23.469 -13.461 1 96.69 131 HIS B CA 1
ATOM 3754 C C . HIS B 1 131 ? -8.07 -23.109 -12.023 1 96.69 131 HIS B C 1
ATOM 3756 O O . HIS B 1 131 ? -8.562 -22.109 -11.484 1 96.69 131 HIS B O 1
ATOM 3762 N N . PRO B 1 132 ? -7.176 -23.875 -11.414 1 96.19 132 PRO B N 1
ATOM 3763 C CA . PRO B 1 132 ? -6.84 -23.594 -10.016 1 96.19 132 PRO B CA 1
ATOM 3764 C C . PRO B 1 132 ? -6.004 -22.328 -9.867 1 96.19 132 PRO B C 1
ATOM 3766 O O . PRO B 1 132 ? -5.332 -21.906 -10.812 1 96.19 132 PRO B O 1
ATOM 3769 N N . ILE B 1 133 ? -6.133 -21.766 -8.688 1 96.56 133 ILE B N 1
ATOM 3770 C CA . ILE B 1 133 ? -5.355 -20.578 -8.367 1 96.56 133 ILE B CA 1
ATOM 3771 C C . ILE B 1 133 ? -4.586 -20.797 -7.066 1 96.56 133 ILE B C 1
ATOM 3773 O O . ILE B 1 133 ? -5.172 -21.156 -6.043 1 96.56 133 ILE B O 1
ATOM 3777 N N . GLY B 1 134 ? -3.277 -20.641 -7.121 1 96.94 134 GLY B N 1
ATOM 3778 C CA . GLY B 1 134 ? -2.412 -20.812 -5.969 1 96.94 134 GLY B CA 1
ATOM 3779 C C . GLY B 1 134 ? -1.903 -19.484 -5.41 1 96.94 134 GLY B C 1
ATOM 3780 O O . GLY B 1 134 ? -2.229 -18.422 -5.93 1 96.94 134 GLY B O 1
ATOM 3781 N N . ASN B 1 135 ? -1.16 -19.609 -4.348 1 97.81 135 ASN B N 1
ATOM 3782 C CA . ASN B 1 135 ? -0.635 -18.484 -3.582 1 97.81 135 ASN B CA 1
ATOM 3783 C C . ASN B 1 135 ? 0.726 -18.031 -4.109 1 97.81 135 ASN B C 1
ATOM 3785 O O . ASN B 1 135 ? 1.609 -18.859 -4.34 1 97.81 135 ASN B O 1
ATOM 3789 N N . HIS B 1 136 ? 0.903 -16.703 -4.297 1 96.25 136 HIS B N 1
ATOM 3790 C CA . HIS B 1 136 ? 2.133 -16.109 -4.812 1 96.25 136 HIS B CA 1
ATOM 3791 C C . HIS B 1 136 ? 2.584 -14.945 -3.949 1 96.25 136 HIS B C 1
ATOM 3793 O O . HIS B 1 136 ? 3.051 -13.93 -4.469 1 96.25 136 HIS B O 1
ATOM 3799 N N . THR B 1 137 ? 2.377 -15.031 -2.666 1 95.44 137 THR B N 1
ATOM 3800 C CA . THR B 1 137 ? 2.623 -14.008 -1.656 1 95.44 137 THR B CA 1
ATOM 3801 C C . THR B 1 137 ? 1.734 -12.797 -1.891 1 95.44 137 THR B C 1
ATOM 3803 O O . THR B 1 137 ? 1.073 -12.695 -2.926 1 95.44 137 THR B O 1
ATOM 3806 N N . TYR B 1 138 ? 1.683 -11.906 -0.913 1 93.25 138 TYR B N 1
ATOM 3807 C CA . TYR B 1 138 ? 0.781 -10.766 -1.007 1 93.25 138 TYR B CA 1
ATOM 3808 C C . TYR B 1 138 ? 1.379 -9.672 -1.879 1 93.25 138 TYR B C 1
ATOM 3810 O O . TYR B 1 138 ? 0.695 -9.109 -2.74 1 93.25 138 TYR B O 1
ATOM 3818 N N . ASP B 1 139 ? 2.646 -9.391 -1.584 1 88.88 139 ASP B N 1
ATOM 3819 C CA . ASP B 1 139 ? 3.316 -8.281 -2.25 1 88.88 139 ASP B CA 1
ATOM 3820 C C . ASP B 1 139 ? 4.539 -8.758 -3.027 1 88.88 139 ASP B C 1
ATOM 3822 O O . ASP B 1 139 ? 5.516 -8.023 -3.178 1 88.88 139 ASP B O 1
ATOM 3826 N N . HIS B 1 140 ? 4.578 -10.023 -3.426 1 91.88 140 HIS B N 1
ATOM 3827 C CA . HIS B 1 140 ? 5.672 -10.594 -4.207 1 91.88 140 HIS B CA 1
ATOM 3828 C C . HIS B 1 140 ? 7.004 -10.445 -3.48 1 91.88 140 HIS B C 1
ATOM 3830 O O . HIS B 1 140 ? 7.988 -9.992 -4.07 1 91.88 140 HIS B O 1
ATOM 3836 N N . VAL B 1 141 ? 7.066 -10.758 -2.23 1 92.56 141 VAL B N 1
ATOM 3837 C CA . VAL B 1 141 ? 8.258 -10.594 -1.399 1 92.56 141 VAL B CA 1
ATOM 3838 C C . VAL B 1 141 ? 9.281 -11.672 -1.739 1 92.56 141 VAL B C 1
ATOM 3840 O O . VAL B 1 141 ? 8.922 -12.781 -2.139 1 92.56 141 VAL B O 1
ATOM 3843 N N . TYR B 1 142 ? 10.523 -11.352 -1.537 1 94.75 142 TYR B N 1
ATOM 3844 C CA . TYR B 1 142 ? 11.625 -12.297 -1.671 1 94.75 142 TYR B CA 1
ATOM 3845 C C . TYR B 1 142 ? 11.672 -13.25 -0.484 1 94.75 142 TYR B C 1
ATOM 3847 O O . TYR B 1 142 ? 12.156 -12.891 0.593 1 94.75 142 TYR B O 1
ATOM 3855 N N . VAL B 1 143 ? 11.328 -14.5 -0.677 1 96.56 143 VAL B N 1
ATOM 3856 C CA . VAL B 1 143 ? 11.07 -15.406 0.436 1 96.56 143 VAL B CA 1
ATOM 3857 C C . VAL B 1 143 ? 12.398 -15.938 0.986 1 96.56 143 VAL B C 1
ATOM 3859 O O . VAL B 1 143 ? 12.438 -16.516 2.072 1 96.56 143 VAL B O 1
ATOM 3862 N N . LEU B 1 144 ? 13.5 -15.742 0.273 1 96.5 144 LEU B N 1
ATOM 3863 C CA . LEU B 1 144 ? 14.789 -16.219 0.755 1 96.5 144 LEU B CA 1
ATOM 3864 C C . LEU B 1 144 ? 15.57 -15.109 1.436 1 96.5 144 LEU B C 1
ATOM 3866 O O . LEU B 1 144 ? 16.766 -15.25 1.698 1 96.5 144 LEU B O 1
ATOM 3870 N N . ALA B 1 145 ? 14.93 -14.008 1.702 1 96.5 145 ALA B N 1
ATOM 3871 C CA . ALA B 1 145 ? 15.578 -12.867 2.34 1 96.5 145 ALA B CA 1
ATOM 3872 C C . ALA B 1 145 ? 16.078 -13.227 3.736 1 96.5 145 ALA B C 1
ATOM 3874 O O . ALA B 1 145 ? 15.438 -14.016 4.441 1 96.5 145 ALA B O 1
ATOM 3875 N N . SER B 1 146 ? 17.188 -12.609 4.113 1 95.56 146 SER B N 1
ATOM 3876 C CA . SER B 1 146 ? 17.734 -12.805 5.453 1 95.56 146 SER B CA 1
ATOM 3877 C C . SER B 1 146 ? 17.484 -11.586 6.332 1 95.56 146 SER B C 1
ATOM 3879 O O . SER B 1 146 ? 17.656 -11.648 7.555 1 95.56 146 SER B O 1
ATOM 3881 N N . THR B 1 147 ? 17.203 -10.445 5.715 1 96.5 147 THR B N 1
ATOM 3882 C CA . THR B 1 147 ? 16.859 -9.219 6.414 1 96.5 147 THR B CA 1
ATOM 3883 C C . THR B 1 147 ? 15.57 -8.617 5.852 1 96.5 147 THR B C 1
ATOM 3885 O O . THR B 1 147 ? 15.195 -8.898 4.711 1 96.5 147 THR B O 1
ATOM 3888 N N . PRO B 1 148 ? 14.898 -7.812 6.668 1 94.88 148 PRO B N 1
ATOM 3889 C CA . PRO B 1 148 ? 13.688 -7.164 6.156 1 94.88 148 PRO B CA 1
ATOM 3890 C C . PRO B 1 148 ? 13.945 -6.355 4.887 1 94.88 148 PRO B C 1
ATOM 3892 O O . PRO B 1 148 ? 13.141 -6.395 3.951 1 94.88 148 PRO B O 1
ATOM 3895 N N . GLU B 1 149 ? 15.07 -5.707 4.793 1 92.94 149 GLU B N 1
ATOM 3896 C CA . GLU B 1 149 ? 15.406 -4.875 3.643 1 92.94 149 GLU B CA 1
ATOM 3897 C C . GLU B 1 149 ? 15.547 -5.715 2.375 1 92.94 149 GLU B C 1
ATOM 3899 O O . GLU B 1 149 ? 15.211 -5.254 1.28 1 92.94 149 GLU B O 1
ATOM 3904 N N . GLU B 1 150 ? 15.938 -6.941 2.547 1 93.62 150 GLU B N 1
ATOM 3905 C CA . GLU B 1 150 ? 16.109 -7.844 1.414 1 93.62 150 GLU B CA 1
ATOM 3906 C C . GLU B 1 150 ? 14.781 -8.414 0.949 1 93.62 150 GLU B C 1
ATOM 3908 O O . GLU B 1 150 ? 14.633 -8.805 -0.213 1 93.62 150 GLU B O 1
ATOM 3913 N N . ALA B 1 151 ? 13.82 -8.469 1.855 1 93.31 151 ALA B N 1
ATOM 3914 C CA . ALA B 1 151 ? 12.539 -9.086 1.538 1 93.31 151 ALA B CA 1
ATOM 3915 C C . ALA B 1 151 ? 11.789 -8.289 0.472 1 93.31 151 ALA B C 1
ATOM 3917 O O . ALA B 1 151 ? 11.125 -8.867 -0.392 1 93.31 151 ALA B O 1
ATOM 3918 N N . GLN B 1 152 ? 11.945 -7 0.538 1 88.94 152 GLN B N 1
ATOM 3919 C CA . GLN B 1 152 ? 11.312 -6.113 -0.434 1 88.94 152 GLN B CA 1
ATOM 3920 C C . GLN B 1 152 ? 11.922 -4.715 -0.385 1 88.94 152 GLN B C 1
ATOM 3922 O O . GLN B 1 152 ? 12.289 -4.23 0.686 1 88.94 152 GLN B O 1
ATOM 3927 N N . PHE B 1 153 ? 11.922 -4.023 -1.485 1 84.25 153 PHE B N 1
ATOM 3928 C CA . PHE B 1 153 ? 12.523 -2.705 -1.626 1 84.25 153 PHE B CA 1
ATOM 3929 C C . PHE B 1 153 ? 11.844 -1.698 -0.707 1 84.25 153 PHE B C 1
ATOM 3931 O O . PHE B 1 153 ? 12.5 -0.803 -0.166 1 84.25 153 PHE B O 1
ATOM 3938 N N . ARG B 1 154 ? 10.57 -1.846 -0.454 1 84.25 154 ARG B N 1
ATOM 3939 C CA . ARG B 1 154 ? 9.836 -0.885 0.367 1 84.25 154 ARG B CA 1
ATOM 3940 C C . ARG B 1 154 ? 10.383 -0.859 1.792 1 84.25 154 ARG B C 1
ATOM 3942 O O . ARG B 1 154 ? 10.367 0.184 2.449 1 84.25 154 ARG B O 1
ATOM 3949 N N . PHE B 1 155 ? 10.867 -2.014 2.271 1 90.81 155 PHE B N 1
ATOM 3950 C CA . PHE B 1 155 ? 11.391 -2.068 3.633 1 90.81 155 PHE B CA 1
ATOM 3951 C C . PHE B 1 155 ? 12.773 -1.44 3.709 1 90.81 155 PHE B C 1
ATOM 3953 O O . PHE B 1 155 ? 13.227 -1.051 4.789 1 90.81 155 PHE B O 1
ATOM 3960 N N . ARG B 1 156 ? 13.453 -1.453 2.578 1 88.62 156 ARG B N 1
ATOM 3961 C CA . ARG B 1 156 ? 14.727 -0.741 2.52 1 88.62 156 ARG B CA 1
ATOM 3962 C C . ARG B 1 156 ? 14.508 0.769 2.531 1 88.62 156 ARG B C 1
ATOM 3964 O O . ARG B 1 156 ? 15.172 1.491 3.281 1 88.62 156 ARG B O 1
ATOM 3971 N N . ARG B 1 157 ? 13.562 1.195 1.763 1 87.75 157 ARG B N 1
ATOM 3972 C CA . ARG B 1 157 ? 13.273 2.619 1.63 1 87.75 157 ARG B CA 1
ATOM 3973 C C . ARG B 1 157 ? 12.57 3.152 2.871 1 87.75 157 ARG B C 1
ATOM 3975 O O . ARG B 1 157 ? 12.805 4.289 3.289 1 87.75 157 ARG B O 1
ATOM 3982 N N . SER B 1 158 ? 11.711 2.365 3.371 1 92.81 158 SER B N 1
ATOM 3983 C CA . SER B 1 158 ? 10.867 2.732 4.504 1 92.81 158 SER B CA 1
ATOM 3984 C C . SER B 1 158 ? 10.906 1.666 5.594 1 92.81 158 SER B C 1
ATOM 3986 O O . SER B 1 158 ? 9.922 0.96 5.816 1 92.81 158 SER B O 1
ATOM 3988 N N . PRO B 1 159 ? 11.992 1.641 6.355 1 94.25 159 PRO B N 1
ATOM 3989 C CA . PRO B 1 159 ? 12.203 0.548 7.309 1 94.25 159 PRO B CA 1
ATOM 3990 C C . PRO B 1 159 ? 11.141 0.505 8.398 1 94.25 159 PRO B C 1
ATOM 3992 O O . PRO B 1 159 ? 10.891 -0.553 8.984 1 94.25 159 PRO B O 1
ATOM 3995 N N . TRP B 1 160 ? 10.422 1.587 8.68 1 95.44 160 TRP B N 1
ATOM 3996 C CA . TRP B 1 160 ? 9.406 1.63 9.719 1 95.44 160 TRP B CA 1
ATOM 3997 C C . TRP B 1 160 ? 8.195 0.781 9.336 1 95.44 160 TRP B C 1
ATOM 3999 O O . TRP B 1 160 ? 7.383 0.429 10.195 1 95.44 160 TRP B O 1
ATOM 4009 N N . LEU B 1 161 ? 8.094 0.39 8.133 1 94.06 161 LEU B N 1
ATOM 4010 C CA . LEU B 1 161 ? 6.965 -0.418 7.684 1 94.06 161 LEU B CA 1
ATOM 4011 C C . LEU B 1 161 ? 7.094 -1.856 8.172 1 94.06 161 LEU B C 1
ATOM 4013 O O . LEU B 1 161 ? 6.105 -2.592 8.227 1 94.06 161 LEU B O 1
ATOM 4017 N N . ALA B 1 162 ? 8.297 -2.256 8.445 1 94.88 162 ALA B N 1
ATOM 4018 C CA . ALA B 1 162 ? 8.492 -3.596 8.992 1 94.88 162 ALA B CA 1
ATOM 4019 C C . ALA B 1 162 ? 7.961 -3.691 10.422 1 94.88 162 ALA B C 1
ATOM 4021 O O . ALA B 1 162 ? 7.699 -4.789 10.922 1 94.88 162 ALA B O 1
ATOM 4022 N N . GLN B 1 163 ? 7.883 -2.52 11.086 1 94.25 163 GLN B N 1
ATOM 4023 C CA . GLN B 1 163 ? 7.301 -2.408 12.422 1 94.25 163 GLN B CA 1
ATOM 4024 C C . GLN B 1 163 ? 7.949 -3.393 13.391 1 94.25 163 GLN B C 1
ATOM 4026 O O . GLN B 1 163 ? 7.258 -4.066 14.156 1 94.25 163 GLN B O 1
ATOM 4031 N N . GLY B 1 164 ? 9.219 -3.604 13.258 1 93.31 164 GLY B N 1
ATOM 4032 C CA . GLY B 1 164 ? 9.992 -4.41 14.195 1 93.31 164 GLY B CA 1
ATOM 4033 C C . GLY B 1 164 ? 9.875 -5.898 13.93 1 93.31 164 GLY B C 1
ATOM 4034 O O . GLY B 1 164 ? 10.453 -6.711 14.656 1 93.31 164 GLY B O 1
ATOM 4035 N N . LYS B 1 165 ? 9.227 -6.305 12.945 1 96.06 165 LYS B N 1
ATOM 4036 C CA . LYS B 1 165 ? 9.094 -7.723 12.617 1 96.06 165 LYS B CA 1
ATOM 4037 C C . LYS B 1 165 ? 10.406 -8.297 12.102 1 96.06 165 LYS B C 1
ATOM 4039 O O . LYS B 1 165 ? 11.164 -7.609 11.406 1 96.06 165 LYS B O 1
ATOM 4044 N N . SER B 1 166 ? 10.562 -9.562 12.484 1 97.19 166 SER B N 1
ATOM 4045 C CA . SER B 1 166 ? 11.672 -10.281 11.875 1 97.19 166 SER B CA 1
ATOM 4046 C C . SER B 1 166 ? 11.414 -10.562 10.398 1 97.19 166 SER B C 1
ATOM 4048 O O . SER B 1 166 ? 10.281 -10.43 9.93 1 97.19 166 SER B O 1
ATOM 4050 N N . THR B 1 167 ? 12.5 -10.875 9.719 1 97.31 167 THR B N 1
ATOM 4051 C CA . THR B 1 167 ? 12.367 -11.234 8.312 1 97.31 167 THR B CA 1
ATOM 4052 C C . THR B 1 167 ? 11.398 -12.398 8.141 1 97.31 167 THR B C 1
ATOM 4054 O O . THR B 1 167 ? 10.539 -12.375 7.254 1 97.31 167 THR B O 1
ATOM 4057 N N . GLU B 1 168 ? 11.484 -13.398 8.945 1 97.19 168 GLU B N 1
ATOM 4058 C CA . GLU B 1 168 ? 10.609 -14.57 8.891 1 97.19 168 GLU B CA 1
ATOM 4059 C C . GLU B 1 168 ? 9.156 -14.172 9.102 1 97.19 168 GLU B C 1
ATOM 4061 O O . GLU B 1 168 ? 8.266 -14.656 8.391 1 97.19 168 GLU B O 1
ATOM 4066 N N . GLU B 1 169 ? 8.992 -13.281 10.047 1 97.38 169 GLU B N 1
ATOM 4067 C CA . GLU B 1 169 ? 7.633 -12.82 10.32 1 97.38 169 GLU B CA 1
ATOM 4068 C C . GLU B 1 169 ? 7.043 -12.086 9.117 1 97.38 169 GLU B C 1
ATOM 4070 O O . GLU B 1 169 ? 5.855 -12.242 8.812 1 97.38 169 GLU B O 1
ATOM 4075 N N . LEU B 1 170 ? 7.863 -11.273 8.477 1 97.19 170 LEU B N 1
ATOM 4076 C CA . LEU B 1 170 ? 7.406 -10.531 7.312 1 97.19 170 LEU B CA 1
ATOM 4077 C C . LEU B 1 170 ? 7.004 -11.477 6.184 1 97.19 170 LEU B C 1
ATOM 4079 O O . LEU B 1 170 ? 5.953 -11.297 5.566 1 97.19 170 LEU B O 1
ATOM 4083 N N . ILE B 1 171 ? 7.805 -12.438 5.957 1 97.88 171 ILE B N 1
ATOM 4084 C CA . ILE B 1 171 ? 7.547 -13.414 4.902 1 97.88 171 ILE B CA 1
ATOM 4085 C C . ILE B 1 171 ? 6.301 -14.227 5.246 1 97.88 171 ILE B C 1
ATOM 4087 O O . ILE B 1 171 ? 5.406 -14.383 4.41 1 97.88 171 ILE B O 1
ATOM 4091 N N . GLU B 1 172 ? 6.211 -14.727 6.465 1 98.12 172 GLU B N 1
ATOM 4092 C CA . GLU B 1 172 ? 5.07 -15.516 6.926 1 98.12 172 GLU B CA 1
ATOM 4093 C C . GLU B 1 172 ? 3.766 -14.742 6.77 1 98.12 172 GLU B C 1
ATOM 4095 O O . GLU B 1 172 ? 2.77 -15.281 6.285 1 98.12 172 GLU B O 1
ATOM 4100 N N . GLU B 1 173 ? 3.791 -13.516 7.207 1 97.38 173 GLU B N 1
ATOM 4101 C CA . GLU B 1 173 ? 2.605 -12.672 7.117 1 97.38 173 GLU B CA 1
ATOM 4102 C C . GLU B 1 173 ? 2.176 -12.477 5.668 1 97.38 173 GLU B C 1
ATOM 4104 O O . GLU B 1 173 ? 0.985 -12.547 5.352 1 97.38 173 GLU B O 1
ATOM 4109 N N . ASN B 1 174 ? 3.123 -12.195 4.785 1 96.62 174 ASN B N 1
ATOM 4110 C CA . ASN B 1 174 ? 2.828 -11.984 3.371 1 96.62 174 ASN B CA 1
ATOM 4111 C C . ASN B 1 174 ? 2.145 -13.203 2.756 1 96.62 174 ASN B C 1
ATOM 4113 O O . ASN B 1 174 ? 1.203 -13.062 1.973 1 96.62 174 ASN B O 1
ATOM 4117 N N . ILE B 1 175 ? 2.592 -14.344 3.123 1 98.06 175 ILE B N 1
ATOM 4118 C CA . ILE B 1 175 ? 2.021 -15.586 2.605 1 98.06 175 ILE B CA 1
ATOM 4119 C C . ILE B 1 175 ? 0.654 -15.828 3.24 1 98.06 175 ILE B C 1
ATOM 4121 O O . ILE B 1 175 ? -0.327 -16.078 2.537 1 98.06 175 ILE B O 1
ATOM 4125 N N . ARG B 1 176 ? 0.531 -15.695 4.539 1 97.75 176 ARG B N 1
ATOM 4126 C CA . ARG B 1 176 ? -0.692 -15.969 5.289 1 97.75 176 ARG B CA 1
ATOM 4127 C C . ARG B 1 176 ? -1.826 -15.055 4.836 1 97.75 176 ARG B C 1
ATOM 4129 O O . ARG B 1 176 ? -2.947 -15.516 4.613 1 97.75 176 ARG B O 1
ATOM 4136 N N . ILE B 1 177 ? -1.563 -13.766 4.719 1 97.25 177 ILE B N 1
ATOM 4137 C CA . ILE B 1 177 ? -2.615 -12.805 4.41 1 97.25 177 ILE B CA 1
ATOM 4138 C C . ILE B 1 177 ? -3.162 -13.062 3.01 1 97.25 177 ILE B C 1
ATOM 4140 O O . ILE B 1 177 ? -4.348 -12.844 2.748 1 97.25 177 ILE B O 1
ATOM 4144 N N . THR B 1 178 ? -2.334 -13.562 2.139 1 96.94 178 THR B N 1
ATOM 4145 C CA . THR B 1 178 ? -2.803 -13.938 0.811 1 96.94 178 THR B CA 1
ATOM 4146 C C . THR B 1 178 ? -3.822 -15.07 0.898 1 96.94 178 THR B C 1
ATOM 4148 O O . THR B 1 178 ? -4.883 -15.008 0.271 1 96.94 178 THR B O 1
ATOM 4151 N N . THR B 1 179 ? -3.477 -16.094 1.683 1 97.62 179 THR B N 1
ATOM 4152 C CA . THR B 1 179 ? -4.398 -17.203 1.86 1 97.62 179 THR B CA 1
ATOM 4153 C C . THR B 1 179 ? -5.727 -16.719 2.441 1 97.62 179 THR B C 1
ATOM 4155 O O . THR B 1 179 ? -6.797 -17.125 1.984 1 97.62 179 THR B O 1
ATOM 4158 N N . VAL B 1 180 ? -5.684 -15.812 3.377 1 97.56 180 VAL B N 1
ATOM 4159 C CA . VAL B 1 180 ? -6.895 -15.266 3.982 1 97.56 180 VAL B CA 1
ATOM 4160 C C . VAL B 1 180 ? -7.695 -14.5 2.932 1 97.56 180 VAL B C 1
ATOM 4162 O O . VAL B 1 180 ? -8.922 -14.641 2.852 1 97.56 180 VAL B O 1
ATOM 4165 N N . ALA B 1 181 ? -7.02 -13.711 2.174 1 97.19 181 ALA B N 1
ATOM 4166 C CA . ALA B 1 181 ? -7.68 -12.953 1.115 1 97.19 181 ALA B CA 1
ATOM 4167 C C . ALA B 1 181 ? -8.359 -13.883 0.116 1 97.19 181 ALA B C 1
ATOM 4169 O O . ALA B 1 181 ? -9.477 -13.617 -0.328 1 97.19 181 ALA B O 1
ATOM 4170 N N . MET B 1 182 ? -7.641 -14.945 -0.266 1 97.25 182 MET B N 1
ATOM 4171 C CA . MET B 1 182 ? -8.188 -15.906 -1.219 1 97.25 182 MET B CA 1
ATOM 4172 C C . MET B 1 182 ? -9.43 -16.578 -0.657 1 97.25 182 MET B C 1
ATOM 4174 O O . MET B 1 182 ? -10.406 -16.797 -1.381 1 97.25 182 MET B O 1
ATOM 4178 N N . GLN B 1 183 ? -9.398 -16.922 0.597 1 96.69 183 GLN B N 1
ATOM 4179 C CA . GLN B 1 183 ? -10.578 -17.5 1.239 1 96.69 183 GLN B CA 1
ATOM 4180 C C . GLN B 1 183 ? -11.742 -16.516 1.239 1 96.69 183 GLN B C 1
ATOM 4182 O O . GLN B 1 183 ? -12.883 -16.891 0.966 1 96.69 183 GLN B O 1
ATOM 4187 N N . ASP B 1 184 ? -11.406 -15.281 1.512 1 95.62 184 ASP B N 1
ATOM 4188 C CA . ASP B 1 184 ? -12.438 -14.25 1.628 1 95.62 184 ASP B CA 1
ATOM 4189 C C . ASP B 1 184 ? -13.047 -13.93 0.266 1 95.62 184 ASP B C 1
ATOM 4191 O O . ASP B 1 184 ? -14.273 -13.883 0.125 1 95.62 184 ASP B O 1
ATOM 4195 N N . ARG B 1 185 ? -12.211 -13.766 -0.774 1 95.44 185 ARG B N 1
ATOM 4196 C CA . ARG B 1 185 ? -12.648 -13.219 -2.057 1 95.44 185 ARG B CA 1
ATOM 4197 C C . ARG B 1 185 ? -13.031 -14.336 -3.023 1 95.44 185 ARG B C 1
ATOM 4199 O O . ARG B 1 185 ? -13.906 -14.156 -3.867 1 95.44 185 ARG B O 1
ATOM 4206 N N . LEU B 1 186 ? -12.352 -15.492 -2.898 1 96.38 186 LEU B N 1
ATOM 4207 C CA . LEU B 1 186 ? -12.484 -16.516 -3.924 1 96.38 186 LEU B CA 1
ATOM 4208 C C . LEU B 1 186 ? -13.055 -17.812 -3.334 1 96.38 186 LEU B C 1
ATOM 4210 O O . LEU B 1 186 ? -13.406 -18.734 -4.07 1 96.38 186 LEU B O 1
ATOM 4214 N N . LYS B 1 187 ? -13.125 -17.938 -2.029 1 95.69 187 LYS B N 1
ATOM 4215 C CA . LYS B 1 187 ? -13.625 -19.109 -1.313 1 95.69 187 LYS B CA 1
ATOM 4216 C C . LYS B 1 187 ? -12.789 -20.344 -1.641 1 95.69 187 LYS B C 1
ATOM 4218 O O . LYS B 1 187 ? -13.336 -21.438 -1.829 1 95.69 187 LYS B O 1
ATOM 4223 N N . ILE B 1 188 ? -11.484 -20.078 -1.711 1 94.62 188 ILE B N 1
ATOM 4224 C CA . ILE B 1 188 ? -10.578 -21.203 -1.942 1 94.62 188 ILE B CA 1
ATOM 4225 C C . ILE B 1 188 ? -9.461 -21.188 -0.896 1 94.62 188 ILE B C 1
ATOM 4227 O O . ILE B 1 188 ? -9.234 -20.172 -0.238 1 94.62 188 ILE B O 1
ATOM 4231 N N . GLU B 1 189 ? -8.797 -22.344 -0.772 1 91.69 189 GLU B N 1
ATOM 4232 C CA . GLU B 1 189 ? -7.598 -22.562 0.037 1 91.69 189 GLU B CA 1
ATOM 4233 C C . GLU B 1 189 ? -6.547 -23.344 -0.733 1 91.69 189 GLU B C 1
ATOM 4235 O O . GLU B 1 189 ? -6.59 -24.578 -0.765 1 91.69 189 GLU B O 1
ATOM 4240 N N . PRO B 1 190 ? -5.672 -22.656 -1.291 1 92.31 190 PRO B N 1
ATOM 4241 C CA . PRO B 1 190 ? -4.715 -23.359 -2.141 1 92.31 190 PRO B CA 1
ATOM 4242 C C . PRO B 1 190 ? -3.766 -24.25 -1.341 1 92.31 190 PRO B C 1
ATOM 4244 O O . PRO B 1 190 ? -3.381 -23.906 -0.221 1 92.31 190 PRO B O 1
ATOM 4247 N N . ASP B 1 191 ? -3.332 -25.359 -1.927 1 90.56 191 ASP B N 1
ATOM 4248 C CA . ASP B 1 191 ? -2.373 -26.297 -1.345 1 90.56 191 ASP B CA 1
ATOM 4249 C C . ASP B 1 191 ? -0.947 -25.953 -1.767 1 90.56 191 ASP B C 1
ATOM 4251 O O . ASP B 1 191 ? 0.015 -26.391 -1.126 1 90.56 191 ASP B O 1
ATOM 4255 N N . GLY B 1 192 ? -0.832 -25.344 -2.768 1 90.44 192 GLY B N 1
ATOM 4256 C CA . GLY B 1 192 ? 0.489 -25.078 -3.32 1 90.44 192 GLY B CA 1
ATOM 4257 C C . GLY B 1 192 ? 0.882 -23.625 -3.266 1 90.44 192 GLY B C 1
ATOM 4258 O O . GLY B 1 192 ? 0.026 -22.75 -3.111 1 90.44 192 GLY B O 1
ATOM 4259 N N . PHE B 1 193 ? 2.189 -23.438 -3.268 1 97.12 193 PHE B N 1
ATOM 4260 C CA . PHE B 1 193 ? 2.805 -22.125 -3.162 1 97.12 193 PHE B CA 1
ATOM 4261 C C . PHE B 1 193 ? 3.85 -21.922 -4.254 1 97.12 193 PHE B C 1
ATOM 4263 O O . PHE B 1 193 ? 4.621 -22.828 -4.555 1 97.12 193 PHE B O 1
ATOM 4270 N N . ARG B 1 194 ? 3.736 -20.766 -4.934 1 97.19 194 ARG B N 1
ATOM 4271 C CA . ARG B 1 194 ? 4.754 -20.344 -5.887 1 97.19 194 ARG B CA 1
ATOM 4272 C C . ARG B 1 194 ? 5.613 -19.219 -5.301 1 97.19 194 ARG B C 1
ATOM 4274 O O . ARG B 1 194 ? 5.102 -18.172 -4.934 1 97.19 194 ARG B O 1
ATOM 4281 N N . THR B 1 195 ? 6.957 -19.438 -5.293 1 97.12 195 THR B N 1
ATOM 4282 C CA . THR B 1 195 ? 7.828 -18.391 -4.793 1 97.12 195 THR B CA 1
ATOM 4283 C C . THR B 1 195 ? 7.941 -17.25 -5.809 1 97.12 195 THR B C 1
ATOM 4285 O O . THR B 1 195 ? 7.992 -17.5 -7.016 1 97.12 195 THR B O 1
ATOM 4288 N N . PRO B 1 196 ? 7.926 -16 -5.293 1 93.5 196 PRO B N 1
ATOM 4289 C CA . PRO B 1 196 ? 8.391 -14.953 -6.203 1 93.5 196 PRO B CA 1
ATOM 4290 C C . PRO B 1 196 ? 9.828 -15.164 -6.672 1 93.5 196 PRO B C 1
ATOM 4292 O O . PRO B 1 196 ? 10.742 -15.258 -5.848 1 93.5 196 PRO B O 1
ATOM 4295 N N . GLY B 1 197 ? 9.93 -15.281 -7.922 1 89.62 197 GLY B N 1
ATOM 4296 C CA . GLY B 1 197 ? 11.219 -15.688 -8.453 1 89.62 197 GLY B CA 1
ATOM 4297 C C . GLY B 1 197 ? 11.469 -17.172 -8.352 1 89.62 197 GLY B C 1
ATOM 4298 O O . GLY B 1 197 ? 10.773 -17.875 -7.625 1 89.62 197 GLY B O 1
ATOM 4299 N N . GLY B 1 198 ? 12.32 -17.688 -9.188 1 92.81 198 GLY B N 1
ATOM 4300 C CA . GLY B 1 198 ? 12.836 -19.047 -9.133 1 92.81 198 GLY B CA 1
ATOM 4301 C C . GLY B 1 198 ? 14.32 -19.109 -8.812 1 92.81 198 GLY B C 1
ATOM 4302 O O . GLY B 1 198 ? 15.062 -18.172 -9.102 1 92.81 198 GLY B O 1
ATOM 4303 N N . PHE B 1 199 ? 14.641 -20.203 -8.172 1 94.94 199 PHE B N 1
ATOM 4304 C CA . PHE B 1 199 ? 16.016 -20.312 -7.699 1 94.94 199 PHE B CA 1
ATOM 4305 C C . PHE B 1 199 ? 16.609 -21.672 -8.086 1 94.94 199 PHE B C 1
ATOM 4307 O O . PHE B 1 199 ? 15.945 -22.703 -7.977 1 94.94 199 PHE B O 1
ATOM 4314 N N . GLN B 1 200 ? 17.859 -21.672 -8.43 1 93.81 200 GLN B N 1
ATOM 4315 C CA . GLN B 1 200 ? 18.531 -22.891 -8.875 1 93.81 200 GLN B CA 1
ATOM 4316 C C . GLN B 1 200 ? 18.578 -23.922 -7.766 1 93.81 200 GLN B C 1
ATOM 4318 O O . GLN B 1 200 ? 18.438 -25.125 -8.023 1 93.81 200 GLN B O 1
ATOM 4323 N N . THR B 1 201 ? 18.703 -23.469 -6.559 1 94.75 201 THR B N 1
ATOM 4324 C CA . THR B 1 201 ? 18.875 -24.391 -5.434 1 94.75 201 THR B CA 1
ATOM 4325 C C . THR B 1 201 ? 17.547 -24.594 -4.711 1 94.75 201 THR B C 1
ATOM 4327 O O . THR B 1 201 ? 17.5 -25.219 -3.65 1 94.75 201 THR B O 1
ATOM 4330 N N . ALA B 1 202 ? 16.5 -24.062 -5.312 1 97.12 202 ALA B N 1
ATOM 4331 C CA . ALA B 1 202 ? 15.188 -24.172 -4.668 1 97.12 202 ALA B CA 1
ATOM 4332 C C . ALA B 1 202 ? 15.273 -23.797 -3.189 1 97.12 202 ALA B C 1
ATOM 4334 O O . ALA B 1 202 ? 15.867 -22.781 -2.836 1 97.12 202 ALA B O 1
ATOM 4335 N N . LEU B 1 203 ? 14.586 -24.531 -2.338 1 97.81 203 LEU B N 1
ATOM 4336 C CA . LEU B 1 203 ? 14.633 -24.25 -0.907 1 97.81 203 LEU B CA 1
ATOM 4337 C C . LEU B 1 203 ? 15.602 -25.188 -0.199 1 97.81 203 LEU B C 1
ATOM 4339 O O . LEU B 1 203 ? 15.477 -25.438 1.004 1 97.81 203 LEU B O 1
ATOM 4343 N N . ASP B 1 204 ? 16.641 -25.516 -1.109 1 93.31 204 ASP B N 1
ATOM 4344 C CA . ASP B 1 204 ? 17.656 -26.375 -0.495 1 93.31 204 ASP B CA 1
ATOM 4345 C C . ASP B 1 204 ? 18.422 -25.609 0.588 1 93.31 204 ASP B C 1
ATOM 4347 O O . ASP B 1 204 ? 18.875 -24.484 0.363 1 93.31 204 ASP B O 1
ATOM 4351 N N . GLY B 1 205 ? 18.453 -25.859 1.736 1 94.38 205 GLY B N 1
ATOM 4352 C CA . GLY B 1 205 ? 19.156 -25.25 2.854 1 94.38 205 GLY B CA 1
ATOM 4353 C C . GLY B 1 205 ? 18.297 -24.266 3.629 1 94.38 205 GLY B C 1
ATOM 4354 O O . GLY B 1 205 ? 18.797 -23.531 4.48 1 94.38 205 GLY B O 1
ATOM 4355 N N . ARG B 1 206 ? 17.141 -24.203 3.156 1 97.19 206 ARG B N 1
ATOM 4356 C CA . ARG B 1 206 ? 16.219 -23.297 3.836 1 97.19 206 ARG B CA 1
ATOM 4357 C C . ARG B 1 206 ? 15.094 -24.062 4.512 1 97.19 206 ARG B C 1
ATOM 4359 O O . ARG B 1 206 ? 13.922 -23.828 4.219 1 97.19 206 ARG B O 1
ATOM 4366 N N . ALA B 1 207 ? 15.508 -24.891 5.449 1 97.69 207 ALA B N 1
ATOM 4367 C CA . ALA B 1 207 ? 14.547 -25.688 6.215 1 97.69 207 ALA B CA 1
ATOM 4368 C C . ALA B 1 207 ? 13.547 -24.797 6.941 1 97.69 207 ALA B C 1
ATOM 4370 O O . ALA B 1 207 ? 12.391 -25.172 7.137 1 97.69 207 ALA B O 1
ATOM 4371 N N . ASP B 1 208 ? 14.031 -23.594 7.285 1 97.44 208 ASP B N 1
ATOM 4372 C CA . ASP B 1 208 ? 13.156 -22.656 7.973 1 97.44 208 ASP B CA 1
ATOM 4373 C C . ASP B 1 208 ? 11.969 -22.266 7.094 1 97.44 208 ASP B C 1
ATOM 4375 O O . ASP B 1 208 ? 10.828 -22.25 7.559 1 97.44 208 ASP B O 1
ATOM 4379 N N . ILE B 1 209 ? 12.211 -22.047 5.785 1 98.06 209 ILE B N 1
ATOM 4380 C CA . ILE B 1 209 ? 11.148 -21.656 4.875 1 98.06 209 ILE B CA 1
ATOM 4381 C C . ILE B 1 209 ? 10.266 -22.859 4.562 1 98.06 209 ILE B C 1
ATOM 4383 O O . ILE B 1 209 ? 9.047 -22.719 4.434 1 98.06 209 ILE B O 1
ATOM 4387 N N . GLN B 1 210 ? 10.891 -24.062 4.453 1 98.44 210 GLN B N 1
ATOM 4388 C CA . GLN B 1 210 ? 10.109 -25.266 4.254 1 98.44 210 GLN B CA 1
ATOM 4389 C C . GLN B 1 210 ? 9.094 -25.469 5.375 1 98.44 210 GLN B C 1
ATOM 4391 O O . GLN B 1 210 ? 7.906 -25.688 5.113 1 98.44 210 GLN B O 1
ATOM 4396 N N . GLN B 1 211 ? 9.57 -25.312 6.551 1 98.31 211 GLN B N 1
ATOM 4397 C CA . GLN B 1 211 ? 8.703 -25.5 7.715 1 98.31 211 GLN B CA 1
ATOM 4398 C C . GLN B 1 211 ? 7.633 -24.422 7.789 1 98.31 211 GLN B C 1
ATOM 4400 O O . GLN B 1 211 ? 6.488 -24.703 8.156 1 98.31 211 GLN B O 1
ATOM 4405 N N . LEU B 1 212 ? 8.039 -23.234 7.484 1 98.25 212 LEU B N 1
ATOM 4406 C CA . LEU B 1 212 ? 7.086 -22.125 7.461 1 98.25 212 LEU B CA 1
ATOM 4407 C C . LEU B 1 212 ? 5.922 -22.422 6.523 1 98.25 212 LEU B C 1
ATOM 4409 O O . LEU B 1 212 ? 4.758 -22.219 6.879 1 98.25 212 LEU B O 1
ATOM 4413 N N . LEU B 1 213 ? 6.215 -22.938 5.34 1 98.44 213 LEU B N 1
ATOM 4414 C CA . LEU B 1 213 ? 5.184 -23.266 4.367 1 98.44 213 LEU B CA 1
ATOM 4415 C C . LEU B 1 213 ? 4.312 -24.422 4.867 1 98.44 213 LEU B C 1
ATOM 4417 O O . LEU B 1 213 ? 3.084 -24.344 4.793 1 98.44 213 LEU B O 1
ATOM 4421 N N . LEU B 1 214 ? 4.934 -25.438 5.418 1 98.31 214 LEU B N 1
ATOM 4422 C CA . LEU B 1 214 ? 4.188 -26.562 5.957 1 98.31 214 LEU B CA 1
ATOM 4423 C C . LEU B 1 214 ? 3.266 -26.125 7.086 1 98.31 214 LEU B C 1
ATOM 4425 O O . LEU B 1 214 ? 2.109 -26.547 7.152 1 98.31 214 LEU B O 1
ATOM 4429 N N . ASN B 1 215 ? 3.74 -25.25 7.93 1 98.06 215 ASN B N 1
ATOM 4430 C CA . ASN B 1 215 ? 2.959 -24.75 9.055 1 98.06 215 ASN B CA 1
ATOM 4431 C C . ASN B 1 215 ? 1.744 -23.953 8.586 1 98.06 215 ASN B C 1
ATOM 4433 O O . ASN B 1 215 ? 0.75 -23.844 9.305 1 98.06 215 ASN B O 1
ATOM 4437 N N . GLN B 1 216 ? 1.8 -23.453 7.426 1 97.75 216 GLN B N 1
ATOM 4438 C CA . GLN B 1 216 ? 0.682 -22.656 6.914 1 97.75 216 GLN B CA 1
ATOM 4439 C C . GLN B 1 216 ? -0.235 -23.516 6.039 1 97.75 216 GLN B C 1
ATOM 4441 O O . GLN B 1 216 ? -1.145 -22.984 5.391 1 97.75 216 GLN B O 1
ATOM 4446 N N . GLY B 1 217 ? 0.123 -24.75 5.883 1 96.81 217 GLY B N 1
ATOM 4447 C CA . GLY B 1 217 ? -0.8 -25.688 5.266 1 96.81 217 GLY B CA 1
ATOM 4448 C C . GLY B 1 217 ? -0.442 -26.016 3.828 1 96.81 217 GLY B C 1
ATOM 4449 O O . GLY B 1 217 ? -1.177 -26.734 3.15 1 96.81 217 GLY B O 1
ATOM 4450 N N . PHE B 1 218 ? 0.679 -25.547 3.383 1 98 218 PHE B N 1
ATOM 4451 C CA . PHE B 1 218 ? 1.098 -25.891 2.025 1 98 218 PHE B CA 1
ATOM 4452 C C . PHE B 1 218 ? 1.837 -27.219 2 1 98 218 PHE B C 1
ATOM 4454 O O . PHE B 1 218 ? 2.689 -27.484 2.854 1 98 218 PHE B O 1
ATOM 4461 N N . SER B 1 219 ? 1.525 -28.047 1.026 1 97 219 SER B N 1
ATOM 4462 C CA . SER B 1 219 ? 2.176 -29.344 0.947 1 97 219 SER B CA 1
ATOM 4463 C C . SER B 1 219 ? 3.242 -29.375 -0.143 1 97 219 SER B C 1
ATOM 4465 O O . SER B 1 219 ? 4.07 -30.281 -0.189 1 97 219 SER B O 1
ATOM 4467 N N . TRP B 1 220 ? 3.217 -28.391 -0.981 1 98.12 220 TRP B N 1
ATOM 4468 C CA . TRP B 1 220 ? 4.238 -28.328 -2.021 1 98.12 220 TRP B CA 1
ATOM 4469 C C . TRP B 1 220 ? 4.543 -26.891 -2.396 1 98.12 220 TRP B C 1
ATOM 4471 O O . TRP B 1 220 ? 3.771 -25.984 -2.076 1 98.12 220 TRP B O 1
ATOM 4481 N N . VAL B 1 221 ? 5.715 -26.703 -2.967 1 98.62 221 VAL B N 1
ATOM 4482 C CA . VAL B 1 221 ? 6.195 -25.391 -3.402 1 98.62 221 VAL B CA 1
ATOM 4483 C C . VAL B 1 221 ? 6.793 -25.5 -4.801 1 98.62 221 VAL B C 1
ATOM 4485 O O . VAL B 1 221 ? 7.355 -26.547 -5.164 1 98.62 221 VAL B O 1
ATOM 4488 N N . SER B 1 222 ? 6.512 -24.531 -5.613 1 98.19 222 SER B N 1
ATOM 4489 C CA . SER B 1 222 ? 7.246 -24.344 -6.859 1 98.19 222 SER B CA 1
ATOM 4490 C C . SER B 1 222 ? 8.289 -23.234 -6.723 1 98.19 222 SER B C 1
ATOM 4492 O O . SER B 1 222 ? 7.961 -22.047 -6.82 1 98.19 222 SER B O 1
ATOM 4494 N N . CYS B 1 223 ? 9.531 -23.656 -6.512 1 97.88 223 CYS B N 1
ATOM 4495 C CA . CYS B 1 223 ? 10.617 -22.734 -6.215 1 97.88 223 CYS B CA 1
ATOM 4496 C C . CYS B 1 223 ? 11.797 -22.938 -7.156 1 97.88 223 CYS B C 1
ATOM 4498 O O . CYS B 1 223 ? 12.445 -21.984 -7.574 1 97.88 223 CYS B O 1
ATOM 4500 N N . LYS B 1 224 ? 12.016 -24.109 -7.582 1 97.25 224 LYS B N 1
ATOM 4501 C CA . LYS B 1 224 ? 13.203 -24.453 -8.359 1 97.25 224 LYS B CA 1
ATOM 4502 C C . LYS B 1 224 ? 13.094 -23.938 -9.789 1 97.25 224 LYS B C 1
ATOM 4504 O O . LYS B 1 224 ? 12.133 -24.25 -10.5 1 97.25 224 LYS B O 1
ATOM 4509 N N . TYR B 1 225 ? 14 -23.156 -10.133 1 95.44 225 TYR B N 1
ATOM 4510 C CA . TYR B 1 225 ? 14.266 -22.703 -11.492 1 95.44 225 TYR B CA 1
ATOM 4511 C C . TYR B 1 225 ? 15.641 -23.172 -11.961 1 95.44 225 TYR B C 1
ATOM 4513 O O . TYR B 1 225 ? 16.656 -22.578 -11.594 1 95.44 225 TYR B O 1
ATOM 4521 N N . PRO B 1 226 ? 15.633 -24.234 -12.742 1 93.19 226 PRO B N 1
ATOM 4522 C CA . PRO B 1 226 ? 16.922 -24.875 -13.023 1 93.19 226 PRO B CA 1
ATOM 4523 C C . PRO B 1 226 ? 17.844 -23.984 -13.852 1 93.19 226 PRO B C 1
ATOM 4525 O O . PRO B 1 226 ? 17.391 -23.281 -14.75 1 93.19 226 PRO B O 1
ATOM 4528 N N . ALA B 1 227 ? 19.125 -24.094 -13.539 1 90.94 227 ALA B N 1
ATOM 4529 C CA . ALA B 1 227 ? 20.141 -23.359 -14.273 1 90.94 227 ALA B CA 1
ATOM 4530 C C . ALA B 1 227 ? 20.266 -23.875 -15.703 1 90.94 227 ALA B C 1
ATOM 4532 O O . ALA B 1 227 ? 20.203 -25.078 -15.938 1 90.94 227 ALA B O 1
ATOM 4533 N N . HIS B 1 228 ? 20.406 -22.969 -16.609 1 92.25 228 HIS B N 1
ATOM 4534 C CA . HIS B 1 228 ? 20.594 -23.312 -18.016 1 92.25 228 HIS B CA 1
ATOM 4535 C C . HIS B 1 228 ? 21.312 -22.188 -18.766 1 92.25 228 HIS B C 1
ATOM 4537 O O . HIS B 1 228 ? 21.484 -21.078 -18.219 1 92.25 228 HIS B O 1
ATOM 4543 N N . ASP B 1 229 ? 21.828 -22.531 -19.953 1 91.94 229 ASP B N 1
ATOM 4544 C CA . ASP B 1 229 ? 22.359 -21.5 -20.844 1 91.94 229 ASP B CA 1
ATOM 4545 C C . ASP B 1 229 ? 21.25 -20.688 -21.484 1 91.94 229 ASP B C 1
ATOM 4547 O O . ASP B 1 229 ? 20.406 -21.25 -22.188 1 91.94 229 ASP B O 1
ATOM 4551 N N . ALA B 1 230 ? 21.234 -19.375 -21.25 1 86.06 230 ALA B N 1
ATOM 4552 C CA . ALA B 1 230 ? 20.156 -18.531 -21.75 1 86.06 230 ALA B CA 1
ATOM 4553 C C . ALA B 1 230 ? 20.516 -17.922 -23.109 1 86.06 230 ALA B C 1
ATOM 4555 O O . ALA B 1 230 ? 19.688 -17.266 -23.75 1 86.06 230 ALA B O 1
ATOM 4556 N N . GLY B 1 231 ? 21.656 -18.203 -23.531 1 90.88 231 GLY B N 1
ATOM 4557 C CA . GLY B 1 231 ? 22.062 -17.719 -24.828 1 90.88 231 GLY B CA 1
ATOM 4558 C C . GLY B 1 231 ? 22.453 -16.25 -24.812 1 90.88 231 GLY B C 1
ATOM 4559 O O . GLY B 1 231 ? 22.609 -15.656 -23.75 1 90.88 231 GLY B O 1
ATOM 4560 N N . GLU B 1 232 ? 22.672 -15.703 -26.062 1 92 232 GLU B N 1
ATOM 4561 C CA . GLU B 1 232 ? 23.062 -14.312 -26.234 1 92 232 GLU B CA 1
ATOM 4562 C C . GLU B 1 232 ? 21.859 -13.422 -26.531 1 92 232 GLU B C 1
ATOM 4564 O O . GLU B 1 232 ? 20.906 -13.859 -27.156 1 92 232 GLU B O 1
ATOM 4569 N N . GLU B 1 233 ? 21.984 -12.164 -26.094 1 90.31 233 GLU B N 1
ATOM 4570 C CA . GLU B 1 233 ? 20.906 -11.219 -26.328 1 90.31 233 GLU B CA 1
ATOM 4571 C C . GLU B 1 233 ? 20.703 -10.953 -27.812 1 90.31 233 GLU B C 1
ATOM 4573 O O . GLU B 1 233 ? 21.672 -10.844 -28.562 1 90.31 233 GLU B O 1
ATOM 4578 N N . HIS B 1 234 ? 19.5 -10.891 -28.219 1 90.88 234 HIS B N 1
ATOM 4579 C CA . HIS B 1 234 ? 19.094 -10.484 -29.547 1 90.88 234 HIS B CA 1
ATOM 4580 C C . HIS B 1 234 ? 19.609 -11.461 -30.609 1 90.88 234 HIS B C 1
ATOM 4582 O O . HIS B 1 234 ? 19.812 -11.086 -31.766 1 90.88 234 HIS B O 1
ATOM 4588 N N . GLN B 1 235 ? 19.891 -12.688 -30.156 1 93.75 235 GLN B N 1
ATOM 4589 C CA . GLN B 1 235 ? 20.328 -13.711 -31.094 1 93.75 235 GLN B CA 1
ATOM 4590 C C . GLN B 1 235 ? 19.438 -14.945 -31.031 1 93.75 235 GLN B C 1
ATOM 4592 O O . GLN B 1 235 ? 18.859 -15.25 -29.984 1 93.75 235 GLN B O 1
ATOM 4597 N N . GLU B 1 236 ? 19.359 -15.562 -32.188 1 95.56 236 GLU B N 1
ATOM 4598 C CA . GLU B 1 236 ? 18.719 -16.875 -32.188 1 95.56 236 GLU B CA 1
ATOM 4599 C C . GLU B 1 236 ? 19.484 -17.859 -31.297 1 95.56 236 GLU B C 1
ATOM 4601 O O . GLU B 1 236 ? 20.719 -17.953 -31.391 1 95.56 236 GLU B O 1
ATOM 4606 N N . PRO B 1 237 ? 18.734 -18.516 -30.422 1 96.75 237 PRO B N 1
ATOM 4607 C CA . PRO B 1 237 ? 19.438 -19.5 -29.594 1 96.75 237 PRO B CA 1
ATOM 4608 C C . PRO B 1 237 ? 20.094 -20.609 -30.438 1 96.75 237 PRO B C 1
ATOM 4610 O O . PRO B 1 237 ? 19.5 -21.062 -31.422 1 96.75 237 PRO B O 1
ATOM 4613 N N . THR B 1 238 ? 21.281 -20.984 -30.062 1 97 238 THR B N 1
ATOM 4614 C CA . THR B 1 238 ? 21.984 -22.062 -30.75 1 97 238 THR B CA 1
ATOM 4615 C C . THR B 1 238 ? 21.469 -23.422 -30.312 1 97 238 THR B C 1
ATOM 4617 O O . THR B 1 238 ? 20.672 -23.516 -29.359 1 97 238 THR B O 1
ATOM 4620 N N . ALA B 1 239 ? 21.938 -24.5 -31.047 1 97.38 239 ALA B N 1
ATOM 4621 C CA . ALA B 1 239 ? 21.594 -25.859 -30.656 1 97.38 239 ALA B CA 1
ATOM 4622 C C . ALA B 1 239 ? 22.062 -26.172 -29.25 1 97.38 239 ALA B C 1
ATOM 4624 O O . ALA B 1 239 ? 21.375 -26.875 -28.5 1 97.38 239 ALA B O 1
ATOM 4625 N N . ALA B 1 240 ? 23.125 -25.594 -28.906 1 97.25 240 ALA B N 1
ATOM 4626 C CA . ALA B 1 240 ? 23.703 -25.828 -27.578 1 97.25 240 ALA B CA 1
ATOM 4627 C C . ALA B 1 240 ? 22.812 -25.219 -26.5 1 97.25 240 ALA B C 1
ATOM 4629 O O . ALA B 1 240 ? 22.688 -25.766 -25.406 1 97.25 240 ALA B O 1
ATOM 4630 N N . VAL B 1 241 ? 22.234 -24.062 -26.781 1 97.12 241 VAL B N 1
ATOM 4631 C CA . VAL B 1 241 ? 21.328 -23.406 -25.844 1 97.12 241 VAL B CA 1
ATOM 4632 C C . VAL B 1 241 ? 20.094 -24.266 -25.625 1 97.12 241 VAL B C 1
ATOM 4634 O O . VAL B 1 241 ? 19.688 -24.516 -24.484 1 97.12 241 VAL B O 1
ATOM 4637 N N . TYR B 1 242 ? 19.516 -24.766 -26.703 1 97.5 242 TYR B N 1
ATOM 4638 C CA . TYR B 1 242 ? 18.328 -25.625 -26.594 1 97.5 242 TYR B CA 1
ATOM 4639 C C . TYR B 1 242 ? 18.641 -26.906 -25.844 1 97.5 242 TYR B C 1
ATOM 4641 O O . TYR B 1 242 ? 17.844 -27.359 -25.016 1 97.5 242 TYR B O 1
ATOM 4649 N N . GLU B 1 243 ? 19.844 -27.453 -26.109 1 97.38 243 GLU B N 1
ATOM 4650 C CA . GLU B 1 243 ? 20.266 -28.656 -25.391 1 97.38 243 GLU B CA 1
ATOM 4651 C C . GLU B 1 243 ? 20.422 -28.406 -23.906 1 97.38 243 GLU B C 1
ATOM 4653 O O . GLU B 1 243 ? 20.062 -29.25 -23.078 1 97.38 243 GLU B O 1
ATOM 4658 N N . SER B 1 244 ? 20.953 -27.297 -23.641 1 97.12 244 SER B N 1
ATOM 4659 C CA . SER B 1 244 ? 21.125 -26.922 -22.25 1 97.12 244 SER B CA 1
ATOM 4660 C C . SER B 1 244 ? 19.781 -26.797 -21.547 1 97.12 244 SER B C 1
ATOM 4662 O O . SER B 1 244 ? 19.641 -27.203 -20.391 1 97.12 244 SER B O 1
ATOM 4664 N N . ILE B 1 245 ? 18.797 -26.25 -22.188 1 96.56 245 ILE B N 1
ATOM 4665 C CA . ILE B 1 245 ? 17.469 -26.062 -21.641 1 96.56 245 ILE B CA 1
ATOM 4666 C C . ILE B 1 245 ? 16.828 -27.422 -21.359 1 96.56 245 ILE B C 1
ATOM 4668 O O . ILE B 1 245 ? 16.281 -27.656 -20.281 1 96.56 245 ILE B O 1
ATOM 4672 N N . VAL B 1 246 ? 16.953 -28.328 -22.266 1 97.25 246 VAL B N 1
ATOM 4673 C CA . VAL B 1 246 ? 16.375 -29.656 -22.109 1 97.25 246 VAL B CA 1
ATOM 4674 C C . VAL B 1 246 ? 17.109 -30.422 -21 1 97.25 246 VAL B C 1
ATOM 4676 O O . VAL B 1 246 ? 16.469 -31.109 -20.203 1 97.25 246 VAL B O 1
ATOM 4679 N N . ALA B 1 247 ? 18.438 -30.25 -20.922 1 97.25 247 ALA B N 1
ATOM 4680 C CA . ALA B 1 247 ? 19.219 -30.891 -19.859 1 97.25 247 ALA B CA 1
ATOM 4681 C C . ALA B 1 247 ? 18.781 -30.375 -18.484 1 97.25 247 ALA B C 1
ATOM 4683 O O . ALA B 1 247 ? 18.719 -31.141 -17.531 1 97.25 247 ALA B O 1
ATOM 4684 N N . ALA B 1 248 ? 18.547 -29.125 -18.453 1 96.62 248 ALA B N 1
ATOM 4685 C CA . ALA B 1 248 ? 18.078 -28.516 -17.203 1 96.62 248 ALA B CA 1
ATOM 4686 C C . ALA B 1 248 ? 16.703 -29.062 -16.812 1 96.62 248 ALA B C 1
ATOM 4688 O O . ALA B 1 248 ? 16.438 -29.297 -15.633 1 96.62 248 ALA B O 1
ATOM 4689 N N . GLN B 1 249 ? 15.859 -29.203 -17.766 1 95.06 249 GLN B N 1
ATOM 4690 C CA . GLN B 1 249 ? 14.547 -29.797 -17.531 1 95.06 249 GLN B CA 1
ATOM 4691 C C . GLN B 1 249 ? 14.672 -31.203 -16.969 1 95.06 249 GLN B C 1
ATOM 4693 O O . GLN B 1 249 ? 13.969 -31.578 -16.031 1 95.06 249 GLN B O 1
ATOM 4698 N N . ALA B 1 250 ? 15.508 -31.953 -17.562 1 96.06 250 ALA B N 1
ATOM 4699 C CA . ALA B 1 250 ? 15.719 -33.344 -17.141 1 96.06 250 ALA B CA 1
ATOM 4700 C C . ALA B 1 250 ? 16.219 -33.406 -15.695 1 96.06 250 ALA B C 1
ATOM 4702 O O . ALA B 1 250 ? 15.852 -34.281 -14.938 1 96.06 250 ALA B O 1
ATOM 4703 N N . ALA B 1 251 ? 16.953 -32.406 -15.367 1 94.5 251 ALA B N 1
ATOM 4704 C CA . ALA B 1 251 ? 17.594 -32.406 -14.062 1 94.5 251 ALA B CA 1
ATOM 4705 C C . ALA B 1 251 ? 16.656 -31.859 -12.992 1 94.5 251 ALA B C 1
ATOM 4707 O O . ALA B 1 251 ? 16.906 -32 -11.797 1 94.5 251 ALA B O 1
ATOM 4708 N N . ALA B 1 252 ? 15.578 -31.281 -13.422 1 94.31 252 ALA B N 1
ATOM 4709 C CA . ALA B 1 252 ? 14.703 -30.594 -12.469 1 94.31 252 ALA B CA 1
ATOM 4710 C C . ALA B 1 252 ? 13.32 -31.25 -12.445 1 94.31 252 ALA B C 1
ATOM 4712 O O . ALA B 1 252 ? 12.336 -30.641 -12.875 1 94.31 252 ALA B O 1
ATOM 4713 N N . GLN B 1 253 ? 13.305 -32.438 -11.93 1 97 253 GLN B N 1
ATOM 4714 C CA . GLN B 1 253 ? 12.055 -33.156 -11.719 1 97 253 GLN B CA 1
ATOM 4715 C C . GLN B 1 253 ? 11.586 -33.062 -10.273 1 97 253 GLN B C 1
ATOM 4717 O O . GLN B 1 253 ? 12.383 -32.75 -9.375 1 97 253 GLN B O 1
ATOM 4722 N N . PRO B 1 254 ? 10.258 -33.25 -10.031 1 97.94 254 PRO B N 1
ATOM 4723 C CA . PRO B 1 254 ? 9.711 -33.062 -8.688 1 97.94 254 PRO B CA 1
ATOM 4724 C C . PRO B 1 254 ? 10.344 -33.969 -7.652 1 97.94 254 PRO B C 1
ATOM 4726 O O . PRO B 1 254 ? 10.672 -35.125 -7.965 1 97.94 254 PRO B O 1
ATOM 4729 N N . TYR B 1 255 ? 10.508 -33.5 -6.449 1 97.25 255 TYR B N 1
ATOM 4730 C CA . TYR B 1 255 ? 11.086 -34.281 -5.363 1 97.25 255 TYR B CA 1
ATOM 4731 C C . TYR B 1 255 ? 10.539 -33.844 -4.016 1 97.25 255 TYR B C 1
ATOM 4733 O O . TYR B 1 255 ? 9.844 -32.812 -3.924 1 97.25 255 TYR B O 1
ATOM 4741 N N . VAL B 1 256 ? 10.797 -34.656 -2.98 1 98 256 VAL B N 1
ATOM 4742 C CA . VAL B 1 256 ? 10.328 -34.406 -1.625 1 98 256 VAL B CA 1
ATOM 4743 C C . VAL B 1 256 ? 11.5 -33.969 -0.749 1 98 256 VAL B C 1
ATOM 4745 O O . VAL B 1 256 ? 12.516 -34.688 -0.681 1 98 256 VAL B O 1
ATOM 4748 N N . TYR B 1 257 ? 11.367 -32.812 -0.146 1 97.81 257 TYR B N 1
ATOM 4749 C CA . TYR B 1 257 ? 12.359 -32.375 0.835 1 97.81 257 TYR B CA 1
ATOM 4750 C C . TYR B 1 257 ? 12.336 -33.281 2.057 1 97.81 257 TYR B C 1
ATOM 4752 O O . TYR B 1 257 ? 11.336 -33.938 2.33 1 97.81 257 TYR B O 1
ATOM 4760 N N . PRO B 1 258 ? 13.43 -33.25 2.869 1 95.81 258 PRO B N 1
ATOM 4761 C CA . PRO B 1 258 ? 13.406 -34 4.129 1 95.81 258 PRO B CA 1
ATOM 4762 C C . PRO B 1 258 ? 12.266 -33.562 5.047 1 95.81 258 PRO B C 1
ATOM 4764 O O . PRO B 1 258 ? 11.742 -34.375 5.812 1 95.81 258 PRO B O 1
ATOM 4767 N N . SER B 1 259 ? 11.812 -32.344 4.969 1 97 259 SER B N 1
ATOM 4768 C CA . SER B 1 259 ? 10.734 -31.828 5.797 1 97 259 SER B CA 1
ATOM 4769 C C . SER B 1 259 ? 9.391 -32.438 5.422 1 97 259 SER B C 1
ATOM 4771 O O . SER B 1 259 ? 8.414 -32.312 6.1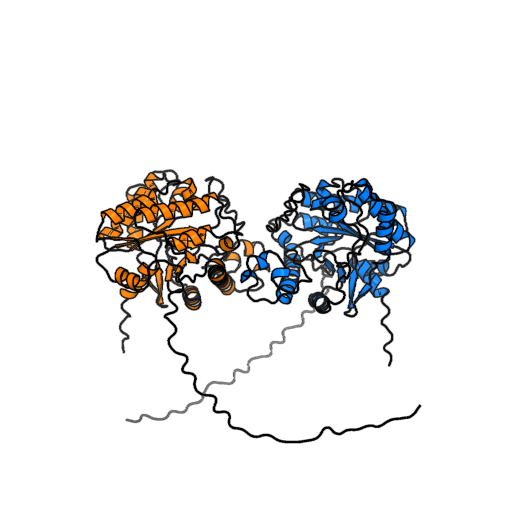68 1 97 259 SER B O 1
ATOM 4773 N N . GLY B 1 260 ? 9.344 -33.031 4.254 1 97.06 260 GLY B N 1
ATOM 4774 C CA . GLY B 1 260 ? 8.078 -33.562 3.738 1 97.06 260 GLY B CA 1
ATOM 4775 C C . GLY B 1 260 ? 7.441 -32.625 2.713 1 97.06 260 GLY B C 1
ATOM 4776 O O . GLY B 1 260 ? 6.504 -33.031 2.016 1 97.06 260 GLY B O 1
ATOM 4777 N N . LEU B 1 261 ? 7.918 -31.391 2.588 1 98.31 261 LEU B N 1
ATOM 4778 C CA . LEU B 1 261 ? 7.453 -30.469 1.554 1 98.31 261 LEU B CA 1
ATOM 4779 C C . LEU B 1 261 ? 7.879 -30.953 0.17 1 98.31 261 LEU B C 1
ATOM 4781 O O . LEU B 1 261 ? 9.008 -31.422 -0.009 1 98.31 261 LEU B O 1
ATOM 4785 N N . VAL B 1 262 ? 7.02 -30.875 -0.814 1 98.44 262 VAL B N 1
ATOM 4786 C CA . VAL B 1 262 ? 7.34 -31.328 -2.164 1 98.44 262 VAL B CA 1
ATOM 4787 C C . VAL B 1 262 ? 7.77 -30.141 -3.018 1 98.44 262 VAL B C 1
ATOM 4789 O O . VAL B 1 262 ? 7.168 -29.062 -2.947 1 98.44 262 VAL B O 1
ATOM 4792 N N . GLU B 1 263 ? 8.812 -30.297 -3.791 1 98.56 263 GLU B N 1
ATOM 4793 C CA . GLU B 1 263 ? 9.242 -29.312 -4.785 1 98.56 263 GLU B CA 1
ATOM 4794 C C . GLU B 1 263 ? 8.695 -29.656 -6.168 1 98.56 263 GLU B C 1
ATOM 4796 O O . GLU B 1 263 ? 8.891 -30.781 -6.656 1 98.56 263 GLU B O 1
ATOM 4801 N N . VAL B 1 264 ? 7.969 -28.734 -6.719 1 98.12 264 VAL B N 1
ATOM 4802 C CA . VAL B 1 264 ? 7.535 -28.828 -8.109 1 98.12 264 VAL B CA 1
ATOM 4803 C C . VAL B 1 264 ? 8.305 -27.828 -8.961 1 98.12 264 VAL B C 1
ATOM 4805 O O . VAL B 1 264 ? 7.938 -26.656 -9.023 1 98.12 264 VAL B O 1
ATOM 4808 N N . PRO B 1 265 ? 9.312 -28.25 -9.672 1 97.62 265 PRO B N 1
ATOM 4809 C CA . PRO B 1 265 ? 10.195 -27.328 -10.391 1 97.62 265 PRO B CA 1
ATOM 4810 C C . PRO B 1 265 ? 9.5 -26.625 -11.555 1 97.62 265 PRO B C 1
ATOM 4812 O O . PRO B 1 265 ? 8.641 -27.234 -12.211 1 97.62 265 PRO B O 1
ATOM 4815 N N . MET B 1 266 ? 9.969 -25.406 -11.812 1 95.38 266 MET B N 1
ATOM 4816 C CA . MET B 1 266 ? 9.539 -24.625 -12.977 1 95.38 266 MET B CA 1
ATOM 4817 C C . MET B 1 266 ? 10.328 -25.031 -14.219 1 95.38 266 MET B C 1
ATOM 4819 O O . MET B 1 266 ? 11.398 -25.625 -14.109 1 95.38 266 MET B O 1
ATOM 4823 N N . SER B 1 267 ? 9.719 -24.688 -15.375 1 89.81 267 SER B N 1
ATOM 4824 C CA . SER B 1 267 ? 10.484 -24.891 -16.594 1 89.81 267 SER B CA 1
ATOM 4825 C C . SER B 1 267 ? 11.727 -24 -16.625 1 89.81 267 SER B C 1
ATOM 4827 O O . SER B 1 267 ? 11.719 -22.906 -16.078 1 89.81 267 SER B O 1
ATOM 4829 N N . PRO B 1 268 ? 12.812 -24.469 -17.203 1 87.25 268 PRO B N 1
ATOM 4830 C CA . PRO B 1 268 ? 14.07 -23.719 -17.219 1 87.25 268 PRO B CA 1
ATOM 4831 C C . PRO B 1 268 ? 13.977 -22.438 -18.031 1 87.25 268 PRO B C 1
ATOM 4833 O O . PRO B 1 268 ? 14.82 -21.547 -17.891 1 87.25 268 PRO B O 1
ATOM 4836 N N . ILE B 1 269 ? 13.125 -22.297 -18.984 1 83.94 269 ILE B N 1
ATOM 4837 C CA . ILE B 1 269 ? 13.039 -21.047 -19.703 1 83.94 269 ILE B CA 1
ATOM 4838 C C . ILE B 1 269 ? 11.656 -20.422 -19.516 1 83.94 269 ILE B C 1
ATOM 4840 O O . ILE B 1 269 ? 10.648 -21.047 -19.875 1 83.94 269 ILE B O 1
ATOM 4844 N N . SER B 1 270 ? 11.695 -19.219 -18.906 1 81.94 270 SER B N 1
ATOM 4845 C CA . SER B 1 270 ? 10.461 -18.453 -18.734 1 81.94 270 SER B CA 1
ATOM 4846 C C . SER B 1 270 ? 10.367 -17.328 -19.766 1 81.94 270 SER B C 1
ATOM 4848 O O . SER B 1 270 ? 11.352 -17 -20.422 1 81.94 270 SER B O 1
ATOM 4850 N N . ASP B 1 271 ? 9.188 -16.828 -19.844 1 89.25 271 ASP B N 1
ATOM 4851 C CA . ASP B 1 271 ? 8.906 -15.695 -20.719 1 89.25 271 ASP B CA 1
ATOM 4852 C C . ASP B 1 271 ? 9.773 -14.492 -20.359 1 89.25 271 ASP B C 1
ATOM 4854 O O . ASP B 1 271 ? 10.258 -13.781 -21.25 1 89.25 271 ASP B O 1
ATOM 4858 N N . VAL B 1 272 ? 10.055 -14.273 -19.094 1 85.31 272 VAL B N 1
ATOM 4859 C CA . VAL B 1 272 ? 10.844 -13.125 -18.656 1 85.31 272 VAL B CA 1
ATOM 4860 C C . VAL B 1 272 ? 12.266 -13.242 -19.203 1 85.31 272 VAL B C 1
ATOM 4862 O O . VAL B 1 272 ? 12.789 -12.297 -19.797 1 85.31 272 VAL B O 1
ATOM 4865 N N . ASN B 1 273 ? 12.859 -14.391 -19.047 1 86.12 273 ASN B N 1
ATOM 4866 C CA . ASN B 1 273 ? 14.211 -14.586 -19.562 1 86.12 273 ASN B CA 1
ATOM 4867 C C . ASN B 1 273 ? 14.242 -14.547 -21.078 1 86.12 273 ASN B C 1
ATOM 4869 O O . ASN B 1 273 ? 15.133 -13.93 -21.672 1 86.12 273 ASN B O 1
ATOM 4873 N N . ALA B 1 274 ? 13.32 -15.164 -21.703 1 91.19 274 ALA B N 1
ATOM 4874 C CA . ALA B 1 274 ? 13.297 -15.281 -23.156 1 91.19 274 ALA B CA 1
ATOM 4875 C C . ALA B 1 274 ? 13.055 -13.93 -23.828 1 91.19 274 ALA B C 1
ATOM 4877 O O . ALA B 1 274 ? 13.82 -13.516 -24.703 1 91.19 274 ALA B O 1
ATOM 4878 N N . PHE B 1 275 ? 12.047 -13.227 -23.312 1 89.5 275 PHE B N 1
ATOM 4879 C CA . PHE B 1 275 ? 11.602 -12.055 -24.047 1 89.5 275 PHE B CA 1
ATOM 4880 C C . PHE B 1 275 ? 12.227 -10.789 -23.469 1 89.5 275 PHE B C 1
ATOM 4882 O O . PHE B 1 275 ? 12.602 -9.883 -24.219 1 89.5 275 PHE B O 1
ATOM 4889 N N . ARG B 1 276 ? 12.305 -10.711 -22.188 1 82.75 276 ARG B N 1
ATOM 4890 C CA . ARG B 1 276 ? 12.766 -9.469 -21.562 1 82.75 276 ARG B CA 1
ATOM 4891 C C . ARG B 1 276 ? 14.289 -9.406 -21.531 1 82.75 276 ARG B C 1
ATOM 4893 O O . ARG B 1 276 ? 14.875 -8.359 -21.797 1 82.75 276 ARG B O 1
ATOM 4900 N N . THR B 1 277 ? 14.883 -10.484 -21.219 1 82.5 277 THR B N 1
ATOM 4901 C CA . THR B 1 277 ? 16.328 -10.477 -21 1 82.5 277 THR B CA 1
ATOM 4902 C C . THR B 1 277 ? 17.062 -10.789 -22.297 1 82.5 277 THR B C 1
ATOM 4904 O O . THR B 1 277 ? 18.031 -10.102 -22.641 1 82.5 277 THR B O 1
ATOM 4907 N N . LYS B 1 278 ? 16.594 -11.758 -23.016 1 89.56 278 LYS B N 1
ATOM 4908 C CA . LYS B 1 278 ? 17.344 -12.227 -24.172 1 89.56 278 LYS B CA 1
ATOM 4909 C C . LYS B 1 278 ? 16.719 -11.719 -25.484 1 89.56 278 LYS B C 1
ATOM 4911 O O . LYS B 1 278 ? 17.344 -11.805 -26.547 1 89.56 278 LYS B O 1
ATOM 4916 N N . PHE B 1 279 ? 15.57 -11.195 -25.453 1 89.69 279 PHE B N 1
ATOM 4917 C CA . PHE B 1 279 ? 14.883 -10.617 -26.594 1 89.69 279 PHE B CA 1
ATOM 4918 C C . PHE B 1 279 ? 14.664 -11.664 -27.688 1 89.69 279 PHE B C 1
ATOM 4920 O O . PHE B 1 279 ? 14.922 -11.406 -28.859 1 89.69 279 PHE B O 1
ATOM 4927 N N . TRP B 1 280 ? 14.211 -12.82 -27.266 1 93 280 TRP B N 1
ATOM 4928 C CA . TRP B 1 280 ? 13.891 -13.883 -28.203 1 93 280 TRP B CA 1
ATOM 4929 C C . TRP B 1 280 ? 12.641 -13.547 -29.016 1 93 280 TRP B C 1
ATOM 4931 O O . TRP B 1 280 ? 11.734 -12.891 -28.5 1 93 280 TRP B O 1
ATOM 4941 N N . LYS B 1 281 ? 12.688 -14.023 -30.281 1 94.69 281 LYS B N 1
ATOM 4942 C CA . LYS B 1 281 ? 11.422 -14.086 -31.016 1 94.69 281 LYS B CA 1
ATOM 4943 C C . LYS B 1 281 ? 10.523 -15.188 -30.469 1 94.69 281 LYS B C 1
ATOM 4945 O O . LYS B 1 281 ? 11 -16.156 -29.875 1 94.69 281 LYS B O 1
ATOM 4950 N N . LEU B 1 282 ? 9.227 -15.023 -30.641 1 96.81 282 LEU B N 1
ATOM 4951 C CA . LEU B 1 282 ? 8.242 -15.984 -30.156 1 96.81 282 LEU B CA 1
ATOM 4952 C C . LEU B 1 282 ? 8.547 -17.391 -30.672 1 96.81 282 LEU B C 1
ATOM 4954 O O . LEU B 1 282 ? 8.383 -18.375 -29.938 1 96.81 282 LEU B O 1
ATOM 4958 N N . GLU B 1 283 ? 9.047 -17.469 -31.922 1 97.44 283 GLU B N 1
ATOM 4959 C CA . GLU B 1 283 ? 9.32 -18.781 -32.531 1 97.44 283 GLU B CA 1
ATOM 4960 C C . GLU B 1 283 ? 10.406 -19.516 -31.75 1 97.44 283 GLU B C 1
ATOM 4962 O O . GLU B 1 283 ? 10.367 -20.75 -31.641 1 97.44 283 GLU B O 1
ATOM 4967 N N . TYR B 1 284 ? 11.414 -18.797 -31.234 1 97 284 TYR B N 1
ATOM 4968 C CA . TYR B 1 284 ? 12.484 -19.422 -30.453 1 97 284 TYR B CA 1
ATOM 4969 C C . TYR B 1 284 ? 11.969 -19.906 -29.109 1 97 284 TYR B C 1
ATOM 4971 O O . TYR B 1 284 ? 12.352 -20.984 -28.656 1 97 284 TYR B O 1
ATOM 4979 N N . PHE B 1 285 ? 11.141 -19.109 -28.516 1 96.62 285 PHE B N 1
ATOM 4980 C CA . PHE B 1 285 ? 10.523 -19.469 -27.25 1 96.62 285 PHE B CA 1
ATOM 4981 C C . PHE B 1 285 ? 9.672 -20.719 -27.391 1 96.62 285 PHE B C 1
ATOM 4983 O O . PHE B 1 285 ? 9.805 -21.672 -26.609 1 96.62 285 PHE B O 1
ATOM 4990 N N . LYS B 1 286 ? 8.836 -20.781 -28.422 1 98.06 286 LYS B N 1
ATOM 4991 C CA . LYS B 1 286 ? 7.965 -21.922 -28.672 1 98.06 286 LYS B CA 1
ATOM 4992 C C . LYS B 1 286 ? 8.781 -23.188 -28.922 1 98.06 286 LYS B C 1
ATOM 4994 O O . LYS B 1 286 ? 8.398 -24.281 -28.5 1 98.06 286 LYS B O 1
ATOM 4999 N N . LYS B 1 287 ? 9.836 -23 -29.625 1 98 287 LYS B N 1
ATOM 5000 C CA . LYS B 1 287 ? 10.695 -24.156 -29.891 1 98 287 LYS B CA 1
ATOM 5001 C C . LYS B 1 287 ? 11.258 -24.719 -28.578 1 98 287 LYS B C 1
ATOM 5003 O O . LYS B 1 287 ? 11.266 -25.938 -28.375 1 98 287 LYS B O 1
ATOM 5008 N N . ALA B 1 288 ? 11.766 -23.859 -27.75 1 97.12 288 ALA B N 1
ATOM 5009 C CA . ALA B 1 288 ? 12.305 -24.297 -26.469 1 97.12 288 ALA B CA 1
ATOM 5010 C C . ALA B 1 288 ? 11.25 -25.031 -25.656 1 97.12 288 ALA B C 1
ATOM 5012 O O . ALA B 1 288 ? 11.531 -26.094 -25.078 1 97.12 288 ALA B O 1
ATOM 5013 N N . ILE B 1 289 ? 10.031 -24.5 -25.641 1 97.94 289 ILE B N 1
ATOM 5014 C CA . ILE B 1 289 ? 8.938 -25.109 -24.891 1 97.94 289 ILE B CA 1
ATOM 5015 C C . ILE B 1 289 ? 8.586 -26.453 -25.5 1 97.94 289 ILE B C 1
ATOM 5017 O O . ILE B 1 289 ? 8.414 -27.438 -24.766 1 97.94 289 ILE B O 1
ATOM 5021 N N . ARG B 1 290 ? 8.484 -26.516 -26.812 1 98.25 290 ARG B N 1
ATOM 5022 C CA . ARG B 1 290 ? 8.188 -27.766 -27.5 1 98.25 290 ARG B CA 1
ATOM 5023 C C . ARG B 1 290 ? 9.195 -28.859 -27.109 1 98.25 290 ARG B C 1
ATOM 5025 O O . ARG B 1 290 ? 8.805 -29.969 -26.781 1 98.25 290 ARG B O 1
ATOM 5032 N N . LEU B 1 291 ? 10.445 -28.516 -27.141 1 98.06 291 LEU B N 1
ATOM 5033 C CA . LEU B 1 291 ? 11.5 -29.484 -26.828 1 98.06 291 LEU B CA 1
ATOM 5034 C C . LEU B 1 291 ? 11.367 -29.984 -25.391 1 98.06 291 LEU B C 1
ATOM 5036 O O . LEU B 1 291 ? 11.555 -31.172 -25.125 1 98.06 291 LEU B O 1
ATOM 5040 N N . GLY B 1 292 ? 11.062 -29.109 -24.484 1 97.25 292 GLY B N 1
ATOM 5041 C CA . GLY B 1 292 ? 10.867 -29.5 -23.109 1 97.25 292 GLY B CA 1
ATOM 5042 C C . GLY B 1 292 ? 9.68 -30.422 -22.906 1 97.25 292 GLY B C 1
ATOM 5043 O O . GLY B 1 292 ? 9.789 -31.438 -22.203 1 97.25 292 GLY B O 1
ATOM 5044 N N . VAL B 1 293 ? 8.555 -30.094 -23.531 1 98.38 293 VAL B N 1
ATOM 5045 C CA . VAL B 1 293 ? 7.336 -30.891 -23.406 1 98.38 293 VAL B CA 1
ATOM 5046 C C . VAL B 1 293 ? 7.547 -32.25 -24.047 1 98.38 293 VAL B C 1
ATOM 5048 O O . VAL B 1 293 ? 7.191 -33.281 -23.453 1 98.38 293 VAL B O 1
ATOM 5051 N N . GLU B 1 294 ? 8.117 -32.281 -25.188 1 98.44 294 GLU B N 1
ATOM 5052 C CA . GLU B 1 294 ? 8.367 -33.562 -25.875 1 98.44 294 GLU B CA 1
ATOM 5053 C C . GLU B 1 294 ? 9.336 -34.438 -25.094 1 98.44 294 GLU B C 1
ATOM 5055 O O . GLU B 1 294 ? 9.156 -35.656 -25.016 1 98.44 294 GLU B O 1
ATOM 5060 N N . TRP B 1 295 ? 10.352 -33.844 -24.562 1 98.19 295 TRP B N 1
ATOM 5061 C CA . TRP B 1 295 ? 11.258 -34.594 -23.703 1 98.19 295 TRP B CA 1
ATOM 5062 C C . TRP B 1 295 ? 10.5 -35.25 -22.562 1 98.19 295 TRP B C 1
ATOM 5064 O O . TRP B 1 295 ? 10.719 -36.406 -22.234 1 98.19 295 TRP B O 1
ATOM 5074 N N . ALA B 1 296 ? 9.641 -34.469 -21.891 1 98.31 296 ALA B N 1
ATOM 5075 C CA . ALA B 1 296 ? 8.875 -35 -20.766 1 98.31 296 ALA B CA 1
ATOM 5076 C C . ALA B 1 296 ? 8.008 -36.188 -21.188 1 98.31 296 ALA B C 1
ATOM 5078 O O . ALA B 1 296 ? 7.898 -37.188 -20.484 1 98.31 296 ALA B O 1
ATOM 5079 N N . ILE B 1 297 ? 7.383 -36.062 -22.344 1 98.56 297 ILE B N 1
ATOM 5080 C CA . ILE B 1 297 ? 6.516 -37.125 -22.859 1 98.56 297 ILE B CA 1
ATOM 5081 C C . ILE B 1 297 ? 7.34 -38.375 -23.141 1 98.56 297 ILE B C 1
ATOM 5083 O O . ILE B 1 297 ? 6.965 -39.469 -22.734 1 98.56 297 ILE B O 1
ATOM 5087 N N . GLU B 1 298 ? 8.461 -38.219 -23.75 1 98.19 298 GLU B N 1
ATOM 5088 C CA . GLU B 1 298 ? 9.32 -39.344 -24.109 1 98.19 298 GLU B CA 1
ATOM 5089 C C . GLU B 1 298 ? 9.828 -40.031 -22.859 1 98.19 298 GLU B C 1
ATOM 5091 O O . GLU B 1 298 ? 10.047 -41.25 -22.875 1 98.19 298 GLU B O 1
ATOM 5096 N N . ASN B 1 299 ? 9.961 -39.375 -21.797 1 98 299 ASN B N 1
ATOM 5097 C CA . ASN B 1 299 ? 10.586 -39.938 -20.594 1 98 299 ASN B CA 1
ATOM 5098 C C . ASN B 1 299 ? 9.57 -40.156 -19.484 1 98 299 ASN B C 1
ATOM 5100 O O . ASN B 1 299 ? 9.938 -40.469 -18.359 1 98 299 ASN B O 1
ATOM 5104 N N . ARG B 1 300 ? 8.305 -39.969 -19.781 1 97.5 300 ARG B N 1
ATOM 5105 C CA . ARG B 1 300 ? 7.234 -40.125 -18.812 1 97.5 300 ARG B CA 1
ATOM 5106 C C . ARG B 1 300 ? 7.508 -39.281 -17.562 1 97.5 300 ARG B C 1
ATOM 5108 O O . ARG B 1 300 ? 7.375 -39.75 -16.438 1 97.5 300 ARG B O 1
ATOM 5115 N N . ALA B 1 301 ? 7.992 -38.062 -17.812 1 97.88 301 ALA B N 1
ATOM 5116 C CA . ALA B 1 301 ? 8.414 -37.125 -16.781 1 97.88 301 ALA B CA 1
ATOM 5117 C C . ALA B 1 301 ? 7.379 -36.031 -16.578 1 97.88 301 ALA B C 1
ATOM 5119 O O . ALA B 1 301 ? 6.254 -36.125 -17.078 1 97.88 301 ALA B O 1
ATOM 5120 N N . CYS B 1 302 ? 7.699 -35.125 -15.695 1 97.81 302 CYS B N 1
ATOM 5121 C CA . CYS B 1 302 ? 6.844 -33.969 -15.445 1 97.81 302 CYS B CA 1
ATOM 5122 C C . CYS B 1 302 ? 7.414 -32.688 -16.094 1 97.81 302 CYS B C 1
ATOM 5124 O O . CYS B 1 302 ? 8.633 -32.562 -16.219 1 97.81 302 CYS B O 1
ATOM 5126 N N . TYR B 1 303 ? 6.613 -31.797 -16.547 1 97.62 303 TYR B N 1
ATOM 5127 C CA . TYR B 1 303 ? 6.969 -30.5 -17.109 1 97.62 303 TYR B CA 1
ATOM 5128 C C . TYR B 1 303 ? 5.988 -29.422 -16.656 1 97.62 303 TYR B C 1
ATOM 5130 O O . TYR B 1 303 ? 4.77 -29.625 -16.719 1 97.62 303 TYR B O 1
ATOM 5138 N N . ASP B 1 304 ? 6.484 -28.328 -16.141 1 97.56 304 ASP B N 1
ATOM 5139 C CA . ASP B 1 304 ? 5.664 -27.188 -15.734 1 97.56 304 ASP B CA 1
ATOM 5140 C C . ASP B 1 304 ? 6.012 -25.938 -16.547 1 97.56 304 ASP B C 1
ATOM 5142 O O . ASP B 1 304 ? 7.047 -25.312 -16.312 1 97.56 304 ASP B O 1
ATOM 5146 N N . PHE B 1 305 ? 5.176 -25.609 -17.5 1 97.56 305 PHE B N 1
ATOM 5147 C CA . PHE B 1 305 ? 5.324 -24.359 -18.234 1 97.56 305 PHE B CA 1
ATOM 5148 C C . PHE B 1 305 ? 5.004 -23.172 -17.359 1 97.56 305 PHE B C 1
ATOM 5150 O O . PHE B 1 305 ? 3.902 -23.062 -16.812 1 97.56 305 PHE B O 1
ATOM 5157 N N . LEU B 1 306 ? 5.953 -22.281 -17.234 1 96.06 306 LEU B N 1
ATOM 5158 C CA . LEU B 1 306 ? 5.773 -21.078 -16.438 1 96.06 306 LEU B CA 1
ATOM 5159 C C . LEU B 1 306 ? 5.844 -19.828 -17.328 1 96.06 306 LEU B C 1
ATOM 5161 O O . LEU B 1 306 ? 6.781 -19.672 -18.109 1 96.06 306 LEU B O 1
ATOM 5165 N N . ALA B 1 307 ? 4.863 -18.938 -17.203 1 95.31 307 ALA B N 1
ATOM 5166 C CA . ALA B 1 307 ? 4.91 -17.641 -17.859 1 95.31 307 ALA B CA 1
ATOM 5167 C C . ALA B 1 307 ? 4.078 -16.609 -17.094 1 95.31 307 ALA B C 1
ATOM 5169 O O . ALA B 1 307 ? 3.555 -16.906 -16.016 1 95.31 307 ALA B O 1
ATOM 5170 N N . HIS B 1 308 ? 4.098 -15.391 -17.609 1 92.75 308 HIS B N 1
ATOM 5171 C CA . HIS B 1 308 ? 3.355 -14.281 -17.016 1 92.75 308 HIS B CA 1
ATOM 5172 C C . HIS B 1 308 ? 2.4 -13.656 -18.016 1 92.75 308 HIS B C 1
ATOM 5174 O O . HIS B 1 308 ? 2.832 -13.164 -19.062 1 92.75 308 HIS B O 1
ATOM 5180 N N . PRO B 1 309 ? 1.16 -13.617 -17.688 1 92.81 309 PRO B N 1
ATOM 5181 C CA . PRO B 1 309 ? 0.214 -12.961 -18.594 1 92.81 309 PRO B CA 1
ATOM 5182 C C . PRO B 1 309 ? 0.621 -11.531 -18.938 1 92.81 309 PRO B C 1
ATOM 5184 O O . PRO B 1 309 ? 0.377 -11.078 -20.062 1 92.81 309 PRO B O 1
ATOM 5187 N N . SER B 1 310 ? 1.198 -10.836 -18 1 87.69 310 SER B N 1
ATOM 5188 C CA . SER B 1 310 ? 1.628 -9.461 -18.25 1 87.69 310 SER B CA 1
ATOM 5189 C C . SER B 1 310 ? 2.684 -9.398 -19.344 1 87.69 310 SER B C 1
ATOM 5191 O O . SER B 1 310 ? 2.85 -8.367 -20 1 87.69 310 SER B O 1
ATOM 5193 N N . CYS B 1 311 ? 3.41 -10.445 -19.531 1 87.88 311 CYS B N 1
ATOM 5194 C CA . CYS B 1 311 ? 4.391 -10.555 -20.609 1 87.88 311 CYS B CA 1
ATOM 5195 C C . CYS B 1 311 ? 3.756 -11.117 -21.875 1 87.88 311 CYS B C 1
ATOM 5197 O O . CYS B 1 311 ? 3.957 -10.586 -22.969 1 87.88 311 CYS B O 1
ATOM 5199 N N . LEU B 1 312 ? 2.926 -12.117 -21.75 1 92.38 312 LEU B N 1
ATOM 5200 C CA . LEU B 1 312 ? 2.391 -12.867 -22.891 1 92.38 312 LEU B CA 1
ATOM 5201 C C . LEU B 1 312 ? 1.356 -12.031 -23.641 1 92.38 312 LEU B C 1
ATOM 5203 O O . LEU B 1 312 ? 1.195 -12.188 -24.859 1 92.38 312 LEU B O 1
ATOM 5207 N N . VAL B 1 313 ? 0.729 -11.156 -22.891 1 90.69 313 VAL B N 1
ATOM 5208 C CA . VAL B 1 313 ? -0.266 -10.32 -23.547 1 90.69 313 VAL B CA 1
ATOM 5209 C C . VAL B 1 313 ? 0.395 -9.516 -24.672 1 90.69 313 VAL B C 1
ATOM 5211 O O . VAL B 1 313 ? -0.25 -9.18 -25.672 1 90.69 313 VAL B O 1
ATOM 5214 N N . VAL B 1 314 ? 1.66 -9.305 -24.562 1 88 314 VAL B N 1
ATOM 5215 C CA . VAL B 1 314 ? 2.418 -8.539 -25.547 1 88 314 VAL B CA 1
ATOM 5216 C C . VAL B 1 314 ? 3.131 -9.5 -26.5 1 88 314 VAL B C 1
ATOM 5218 O O . VAL B 1 314 ? 2.992 -9.383 -27.719 1 88 314 VAL B O 1
ATOM 5221 N N . GLU B 1 315 ? 3.82 -10.492 -26 1 91.62 315 GLU B N 1
ATOM 5222 C CA . GLU B 1 315 ? 4.77 -11.297 -26.766 1 91.62 315 GLU B CA 1
ATOM 5223 C C . GLU B 1 315 ? 4.074 -12.477 -27.438 1 91.62 315 GLU B C 1
ATOM 5225 O O . GLU B 1 315 ? 4.582 -13.023 -28.422 1 91.62 315 GLU B O 1
ATOM 5230 N N . ASP B 1 316 ? 2.994 -12.859 -26.953 1 95.44 316 ASP B N 1
ATOM 5231 C CA . ASP B 1 316 ? 2.207 -13.984 -27.453 1 95.44 316 ASP B CA 1
ATOM 5232 C C . ASP B 1 316 ? 0.713 -13.742 -27.25 1 95.44 316 ASP B C 1
ATOM 5234 O O . ASP B 1 316 ? 0.036 -14.516 -26.578 1 95.44 316 ASP B O 1
ATOM 5238 N N . PRO B 1 317 ? 0.157 -12.695 -27.875 1 95.19 317 PRO B N 1
ATOM 5239 C CA . PRO B 1 317 ? -1.204 -12.234 -27.594 1 95.19 317 PRO B CA 1
ATOM 5240 C C . PRO B 1 317 ? -2.264 -13.281 -27.938 1 95.19 317 PRO B C 1
ATOM 5242 O O . PRO B 1 317 ? -3.379 -13.227 -27.406 1 95.19 317 PRO B O 1
ATOM 5245 N N . GLN B 1 318 ? -1.955 -14.258 -28.766 1 97.56 318 GLN B N 1
ATOM 5246 C CA . GLN B 1 318 ? -2.938 -15.266 -29.156 1 97.56 318 GLN B CA 1
ATOM 5247 C C . GLN B 1 318 ? -2.762 -16.547 -28.359 1 97.56 318 GLN B C 1
ATOM 5249 O O . GLN B 1 318 ? -3.387 -17.562 -28.672 1 97.56 318 GLN B O 1
ATOM 5254 N N . ALA B 1 319 ? -1.918 -16.531 -27.375 1 98.44 319 ALA B N 1
ATOM 5255 C CA . ALA B 1 319 ? -1.651 -17.688 -26.531 1 98.44 319 ALA B CA 1
ATOM 5256 C C . ALA B 1 319 ? -1.24 -18.906 -27.359 1 98.44 319 ALA B C 1
ATOM 5258 O O . ALA B 1 319 ? -1.674 -20.031 -27.094 1 98.44 319 ALA B O 1
ATOM 5259 N N . GLU B 1 320 ? -0.421 -18.672 -28.344 1 98.62 320 GLU B N 1
ATOM 5260 C CA . GLU B 1 320 ? 0.025 -19.734 -29.234 1 98.62 320 GLU B CA 1
ATOM 5261 C C . GLU B 1 320 ? 0.815 -20.797 -28.484 1 98.62 320 GLU B C 1
ATOM 5263 O O . GLU B 1 320 ? 0.723 -21.984 -28.781 1 98.62 320 GLU B O 1
ATOM 5268 N N . THR B 1 321 ? 1.616 -20.406 -27.594 1 98.5 321 THR B N 1
ATOM 5269 C CA . THR B 1 321 ? 2.447 -21.328 -26.828 1 98.5 321 THR B CA 1
ATOM 5270 C C . THR B 1 321 ? 1.582 -22.297 -26.031 1 98.5 321 THR B C 1
ATOM 5272 O O . THR B 1 321 ? 1.813 -23.5 -26.031 1 98.5 321 THR B O 1
ATOM 5275 N N . ILE B 1 322 ? 0.616 -21.734 -25.359 1 98.69 322 ILE B N 1
ATOM 5276 C CA . ILE B 1 322 ? -0.286 -22.531 -24.531 1 98.69 322 ILE B CA 1
ATOM 5277 C C . ILE B 1 322 ? -1.063 -23.516 -25.422 1 98.69 322 ILE B C 1
ATOM 5279 O O . ILE B 1 322 ? -1.182 -24.688 -25.094 1 98.69 322 ILE B O 1
ATOM 5283 N N . GLN B 1 323 ? -1.528 -23 -26.516 1 98.69 323 GLN B N 1
ATOM 5284 C CA . GLN B 1 323 ? -2.246 -23.859 -27.453 1 98.69 323 GLN B CA 1
ATOM 5285 C C . GLN B 1 323 ? -1.342 -24.969 -27.984 1 98.69 323 GLN B C 1
ATOM 5287 O O . GLN B 1 323 ? -1.77 -26.125 -28.125 1 98.69 323 GLN B O 1
ATOM 5292 N N . MET B 1 324 ? -0.153 -24.625 -28.297 1 98.75 324 MET B N 1
ATOM 5293 C CA . MET B 1 324 ? 0.814 -25.594 -28.797 1 98.75 324 MET B CA 1
ATOM 5294 C C . MET B 1 324 ? 1.041 -26.703 -27.766 1 98.75 324 MET B C 1
ATOM 5296 O O . MET B 1 324 ? 1.091 -27.875 -28.125 1 98.75 324 MET B O 1
ATOM 5300 N N . ILE B 1 325 ? 1.194 -26.391 -26.531 1 98.75 325 ILE B N 1
ATOM 5301 C CA . ILE B 1 325 ? 1.386 -27.391 -25.484 1 98.75 325 ILE B CA 1
ATOM 5302 C C . ILE B 1 325 ? 0.194 -28.344 -25.453 1 98.75 325 ILE B C 1
ATOM 5304 O O . ILE B 1 325 ? 0.368 -29.562 -25.422 1 98.75 325 ILE B O 1
ATOM 5308 N N . CYS B 1 326 ? -1.007 -27.766 -25.5 1 98.69 326 CYS B N 1
ATOM 5309 C CA . CYS B 1 326 ? -2.213 -28.594 -25.5 1 98.69 326 CYS B CA 1
ATOM 5310 C C . CYS B 1 326 ? -2.234 -29.531 -26.703 1 98.69 326 CYS B C 1
ATOM 5312 O O . CYS B 1 326 ? -2.564 -30.703 -26.562 1 98.69 326 CYS B O 1
ATOM 5314 N N . ASP B 1 327 ? -1.873 -28.969 -27.812 1 98.69 327 ASP B N 1
ATOM 5315 C CA . ASP B 1 327 ? -1.857 -29.781 -29.031 1 98.69 327 ASP B CA 1
ATOM 5316 C C . ASP B 1 327 ? -0.859 -30.938 -28.906 1 98.69 327 ASP B C 1
ATOM 5318 O O . ASP B 1 327 ? -1.159 -32.062 -29.297 1 98.69 327 ASP B O 1
ATOM 5322 N N . ILE B 1 328 ? 0.341 -30.672 -28.422 1 98.75 328 ILE B N 1
ATOM 5323 C CA . ILE B 1 328 ? 1.377 -31.688 -28.281 1 98.75 328 ILE B CA 1
ATOM 5324 C C . ILE B 1 328 ? 0.884 -32.781 -27.359 1 98.75 328 ILE B C 1
ATOM 5326 O O . ILE B 1 328 ? 1.061 -33.969 -27.656 1 98.75 328 ILE B O 1
ATOM 5330 N N . VAL B 1 329 ? 0.24 -32.438 -26.266 1 98.62 329 VAL B N 1
ATOM 5331 C CA . VAL B 1 329 ? -0.244 -33.406 -25.281 1 98.62 329 VAL B CA 1
ATOM 5332 C C . VAL B 1 329 ? -1.38 -34.219 -25.891 1 98.62 329 VAL B C 1
ATOM 5334 O O . VAL B 1 329 ? -1.435 -35.438 -25.734 1 98.62 329 VAL B O 1
ATOM 5337 N N . ASN B 1 330 ? -2.299 -33.594 -26.609 1 98.12 330 ASN B N 1
ATOM 5338 C CA . ASN B 1 330 ? -3.385 -34.281 -27.297 1 98.12 330 ASN B CA 1
ATOM 5339 C C . ASN B 1 330 ? -2.855 -35.281 -28.312 1 98.12 330 ASN B C 1
ATOM 5341 O O . ASN B 1 330 ? -3.346 -36.406 -28.391 1 98.12 330 ASN B O 1
ATOM 5345 N N . ASP B 1 331 ? -1.898 -34.875 -29.016 1 98.06 331 ASP B N 1
ATOM 5346 C CA . ASP B 1 331 ? -1.318 -35.75 -30.047 1 98.06 331 ASP B CA 1
ATOM 5347 C C . ASP B 1 331 ? -0.608 -36.938 -29.438 1 98.06 331 ASP B C 1
ATOM 5349 O O . ASP B 1 331 ? -0.48 -37.969 -30.078 1 98.06 331 ASP B O 1
ATOM 5353 N N . ALA B 1 332 ? -0.182 -36.781 -28.203 1 97.88 332 ALA B N 1
ATOM 5354 C CA . ALA B 1 332 ? 0.553 -37.844 -27.516 1 97.88 332 ALA B CA 1
ATOM 5355 C C . ALA B 1 332 ? -0.392 -38.938 -27.016 1 97.88 332 ALA B C 1
ATOM 5357 O O . ALA B 1 332 ? 0.049 -40.031 -26.656 1 97.88 332 ALA B O 1
ATOM 5358 N N . GLY B 1 333 ? -1.677 -38.656 -27 1 94.62 333 GLY B N 1
ATOM 5359 C CA . GLY B 1 333 ? -2.652 -39.656 -26.594 1 94.62 333 GLY B CA 1
ATOM 5360 C C . GLY B 1 333 ? -2.484 -40.094 -25.141 1 94.62 333 GLY B C 1
ATOM 5361 O O . GLY B 1 333 ? -2.453 -39.25 -24.234 1 94.62 333 GLY B O 1
ATOM 5362 N N . ASP B 1 334 ? -2.207 -41.406 -25 1 95.19 334 ASP B N 1
ATOM 5363 C CA . ASP B 1 334 ? -2.172 -41.969 -23.656 1 95.19 334 ASP B CA 1
ATOM 5364 C C . ASP B 1 334 ? -0.785 -41.812 -23.031 1 95.19 334 ASP B C 1
ATOM 5366 O O . ASP B 1 334 ? -0.548 -42.25 -21.906 1 95.19 334 ASP B O 1
ATOM 5370 N N . LYS B 1 335 ? 0.055 -41 -23.625 1 98.12 335 LYS B N 1
ATOM 5371 C CA . LYS B 1 335 ? 1.419 -40.875 -23.125 1 98.12 335 LYS B CA 1
ATOM 5372 C C . LYS B 1 335 ? 1.587 -39.625 -22.297 1 98.12 335 LYS B C 1
ATOM 5374 O O . LYS B 1 335 ? 2.625 -39.406 -21.656 1 98.12 335 LYS B O 1
ATOM 5379 N N . ALA B 1 336 ? 0.64 -38.781 -22.328 1 98.44 336 ALA B N 1
ATOM 5380 C CA . ALA B 1 336 ? 0.752 -37.531 -21.562 1 98.44 336 ALA B CA 1
ATOM 5381 C C . ALA B 1 336 ? -0.625 -37 -21.188 1 98.44 336 ALA B C 1
ATOM 5383 O O . ALA B 1 336 ? -1.629 -37.344 -21.812 1 98.44 336 ALA B O 1
ATOM 5384 N N . VAL B 1 337 ? -0.662 -36.219 -20.219 1 98.06 337 VAL B N 1
ATOM 5385 C CA . VAL B 1 337 ? -1.896 -35.562 -19.797 1 98.06 337 VAL B CA 1
ATOM 5386 C C . VAL B 1 337 ? -1.578 -34.219 -19.156 1 98.06 337 VAL B C 1
ATOM 5388 O O . VAL B 1 337 ? -0.522 -34.031 -18.547 1 98.06 337 VAL B O 1
ATOM 5391 N N . ILE B 1 338 ? -2.438 -33.25 -19.391 1 97.81 338 ILE B N 1
ATOM 5392 C CA . ILE B 1 338 ? -2.32 -31.953 -18.719 1 97.81 338 ILE B CA 1
ATOM 5393 C C . ILE B 1 338 ? -2.928 -32.062 -17.312 1 97.81 338 ILE B C 1
ATOM 5395 O O . ILE B 1 338 ? -4.062 -32.5 -17.156 1 97.81 338 ILE B O 1
ATOM 5399 N N . VAL B 1 339 ? -2.182 -31.672 -16.328 1 97.19 339 VAL B N 1
ATOM 5400 C CA . VAL B 1 339 ? -2.617 -31.766 -14.938 1 97.19 339 VAL B CA 1
ATOM 5401 C C . VAL B 1 339 ? -2.299 -30.469 -14.203 1 97.19 339 VAL B C 1
ATOM 5403 O O . VAL B 1 339 ? -1.716 -29.547 -14.781 1 97.19 339 VAL B O 1
ATOM 5406 N N . ASP B 1 340 ? -2.799 -30.344 -12.93 1 96 340 ASP B N 1
ATOM 5407 C CA . ASP B 1 340 ? -2.4 -29.25 -12.055 1 96 340 ASP B CA 1
ATOM 5408 C C . ASP B 1 340 ? -1.131 -29.594 -11.281 1 96 340 ASP B C 1
ATOM 5410 O O . ASP B 1 340 ? -0.656 -30.734 -11.336 1 96 340 ASP B O 1
ATOM 5414 N N . CYS B 1 341 ? -0.547 -28.641 -10.664 1 97.12 341 CYS B N 1
ATOM 5415 C CA . CYS B 1 341 ? 0.681 -28.859 -9.906 1 97.12 341 CYS B CA 1
ATOM 5416 C C . CYS B 1 341 ? 0.435 -29.781 -8.719 1 97.12 341 CYS B C 1
ATOM 5418 O O . CYS B 1 341 ? 1.348 -30.469 -8.266 1 97.12 341 CYS B O 1
ATOM 5420 N N . ASP B 1 342 ? -0.774 -29.828 -8.164 1 96.69 342 ASP B N 1
ATOM 5421 C CA . ASP B 1 342 ? -1.116 -30.734 -7.082 1 96.69 342 ASP B CA 1
ATOM 5422 C C . ASP B 1 342 ? -0.882 -32.188 -7.5 1 96.69 342 ASP B C 1
ATOM 5424 O O . ASP B 1 342 ? -0.387 -33 -6.707 1 96.69 342 ASP B O 1
ATOM 5428 N N . THR B 1 343 ? -1.261 -32.438 -8.711 1 97.19 343 THR B N 1
ATOM 5429 C CA . THR B 1 343 ? -1.091 -33.812 -9.227 1 97.19 343 THR B CA 1
ATOM 5430 C C . THR B 1 343 ? 0.39 -34.156 -9.352 1 97.19 343 THR B C 1
ATOM 5432 O O . THR B 1 343 ? 0.799 -35.281 -9.023 1 97.19 343 THR B O 1
ATOM 5435 N N . ILE B 1 344 ? 1.163 -33.219 -9.836 1 97.69 344 ILE B N 1
ATOM 5436 C CA . ILE B 1 344 ? 2.604 -33.438 -9.938 1 97.69 344 ILE B CA 1
ATOM 5437 C C . ILE B 1 344 ? 3.184 -33.688 -8.547 1 97.69 344 ILE B C 1
ATOM 5439 O O . ILE B 1 344 ? 4.004 -34.594 -8.359 1 97.69 344 ILE B O 1
ATOM 5443 N N . ALA B 1 345 ? 2.771 -32.906 -7.598 1 97.44 345 ALA B N 1
ATOM 5444 C CA . ALA B 1 345 ? 3.232 -33.062 -6.223 1 97.44 345 ALA B CA 1
ATOM 5445 C C . ALA B 1 345 ? 2.855 -34.438 -5.688 1 97.44 345 ALA B C 1
ATOM 5447 O O . ALA B 1 345 ? 3.654 -35.094 -5.008 1 97.44 345 ALA B O 1
ATOM 5448 N N . GLU B 1 346 ? 1.638 -34.875 -5.969 1 96.44 346 GLU B N 1
ATOM 5449 C CA . GLU B 1 346 ? 1.184 -36.188 -5.531 1 96.44 346 GLU B CA 1
ATOM 5450 C C . GLU B 1 346 ? 2.047 -37.312 -6.129 1 96.44 346 GLU B C 1
ATOM 5452 O O . GLU B 1 346 ? 2.391 -38.281 -5.445 1 96.44 346 GLU B O 1
ATOM 5457 N N . ARG B 1 347 ? 2.393 -37.156 -7.379 1 97.56 347 ARG B N 1
ATOM 5458 C CA . ARG B 1 347 ? 3.268 -38.156 -8 1 97.56 347 ARG B CA 1
ATOM 5459 C C . ARG B 1 347 ? 4.617 -38.219 -7.297 1 97.56 347 ARG B C 1
ATOM 5461 O O . ARG B 1 347 ? 5.16 -39.281 -7.066 1 97.56 347 ARG B O 1
ATOM 5468 N N . ALA B 1 348 ? 5.164 -37.062 -7.023 1 97.31 348 ALA B N 1
ATOM 5469 C CA . ALA B 1 348 ? 6.438 -37.031 -6.312 1 97.31 348 ALA B CA 1
ATOM 5470 C C . ALA B 1 348 ? 6.344 -37.75 -4.977 1 97.31 348 ALA B C 1
ATOM 5472 O O . ALA B 1 348 ? 7.266 -38.469 -4.586 1 97.31 348 ALA B O 1
ATOM 5473 N N . ARG B 1 349 ? 5.262 -37.594 -4.27 1 95.44 349 ARG B N 1
ATOM 5474 C CA . ARG B 1 349 ? 5.059 -38.25 -2.986 1 95.44 349 ARG B CA 1
ATOM 5475 C C . ARG B 1 349 ? 4.988 -39.75 -3.156 1 95.44 349 ARG B C 1
ATOM 5477 O O . ARG B 1 349 ? 5.566 -40.5 -2.361 1 95.44 349 ARG B O 1
ATOM 5484 N N . LEU B 1 350 ? 4.242 -40.156 -4.176 1 94.69 350 LEU B N 1
ATOM 5485 C CA . LEU B 1 350 ? 4.082 -41.594 -4.43 1 94.69 350 LEU B CA 1
ATOM 5486 C C . LEU B 1 350 ? 5.418 -42.219 -4.781 1 94.69 350 LEU B C 1
ATOM 5488 O O . LEU B 1 350 ? 5.668 -43.375 -4.43 1 94.69 350 LEU B O 1
ATOM 5492 N N . ARG B 1 351 ? 6.215 -41.5 -5.41 1 92.81 351 ARG B N 1
ATOM 5493 C CA . ARG B 1 351 ? 7.512 -42 -5.836 1 92.81 351 ARG B CA 1
ATOM 5494 C C . ARG B 1 351 ? 8.516 -41.969 -4.691 1 92.81 351 ARG B C 1
ATOM 5496 O O . ARG B 1 351 ? 9.562 -42.625 -4.758 1 92.81 351 ARG B O 1
ATOM 5503 N N . HIS B 1 352 ? 8.172 -41.062 -3.791 1 86.31 352 HIS B N 1
ATOM 5504 C CA . HIS B 1 352 ? 9.102 -40.875 -2.686 1 86.31 352 HIS B CA 1
ATOM 5505 C C . HIS B 1 352 ? 9.078 -42.094 -1.736 1 86.31 352 HIS B C 1
ATOM 5507 O O . HIS B 1 352 ? 8.016 -42.438 -1.215 1 86.31 352 HIS B O 1
ATOM 5513 N N . LYS B 1 353 ? 10.102 -43.188 -1.805 1 70.81 353 LYS B N 1
ATOM 5514 C CA . LYS B 1 353 ? 10.273 -44.312 -0.878 1 70.81 353 LYS B CA 1
ATOM 5515 C C . LYS B 1 353 ? 10.883 -43.844 0.441 1 70.81 353 LYS B C 1
ATOM 5517 O O . LYS B 1 353 ? 11.945 -43.219 0.455 1 70.81 353 LYS B O 1
ATOM 5522 N N . PRO B 1 354 ? 10.023 -43.844 1.6 1 59.41 354 PRO B N 1
ATOM 5523 C CA . PRO B 1 354 ? 10.695 -43.5 2.846 1 59.41 354 PRO B CA 1
ATOM 5524 C C . PRO B 1 354 ? 11.992 -44.25 3.064 1 59.41 354 PRO B C 1
ATOM 5526 O O . PRO B 1 354 ? 12.109 -45.406 2.643 1 59.41 354 PRO B O 1
ATOM 5529 N N . SER B 1 355 ? 13.188 -43.688 3.088 1 44.31 355 SER B N 1
ATOM 5530 C CA . SER B 1 355 ? 14.352 -44.438 3.537 1 44.31 355 SER B CA 1
ATOM 5531 C C . SER B 1 355 ? 13.977 -45.406 4.664 1 44.31 355 SER B C 1
ATOM 5533 O O . SER B 1 355 ? 13.148 -45.094 5.516 1 44.31 355 SER B O 1
ATOM 5535 N N . ALA B 1 356 ? 14.344 -46.812 4.574 1 43.28 356 ALA B N 1
ATOM 5536 C CA . ALA B 1 356 ? 14.266 -47.781 5.668 1 43.28 356 ALA B CA 1
ATOM 5537 C C . ALA B 1 356 ? 14.805 -47.188 6.965 1 43.28 356 ALA B C 1
ATOM 5539 O O . ALA B 1 356 ? 15.891 -46.594 6.977 1 43.28 356 ALA B O 1
ATOM 5540 N N . GLU B 1 357 ? 13.977 -46.75 7.953 1 36.78 357 GLU B N 1
ATOM 5541 C CA . GLU B 1 357 ? 14.547 -46.781 9.297 1 36.78 357 GLU B CA 1
ATOM 5542 C C . GLU B 1 357 ? 15.5 -47.969 9.461 1 36.78 357 GLU B C 1
ATOM 5544 O O . GLU B 1 357 ? 15.133 -49.094 9.172 1 36.78 357 GLU B O 1
ATOM 5549 N N . THR B 1 358 ? 16.812 -47.969 9.391 1 28.02 358 THR B N 1
ATOM 5550 C CA . THR B 1 358 ? 17.609 -48.844 10.242 1 28.02 358 THR B CA 1
ATOM 5551 C C . THR B 1 358 ? 17.109 -48.812 11.68 1 28.02 358 THR B C 1
ATOM 5553 O O . THR B 1 358 ? 17.125 -47.781 12.328 1 28.02 358 THR B O 1
ATOM 5556 N N . LYS B 1 359 ? 16.344 -49.719 11.984 1 22.06 359 LYS B N 1
ATOM 5557 C CA . LYS B 1 359 ? 16.375 -50.25 13.344 1 22.06 359 LYS B CA 1
ATOM 5558 C C . LYS B 1 359 ? 17.766 -50.75 13.703 1 22.06 359 LYS B C 1
ATOM 5560 O O . LYS B 1 359 ? 18.391 -51.469 12.914 1 22.06 359 LYS B O 1
#

Foldseek 3Di:
DPDDDDDDDDDDDCPDDDPPPDDPPDDDDDPPDDLALFADDPVVLLVLLPPLLAFEEAEEAEAAQQVDPPPLPCPPSPLPFLPPDPLLLVLQLLLQVLQVVLPFGYAYEYAQRVLPDPDPVSVLSNSVSRHGYHYAFHSLFQLPDQACCNRDVCCVVPVCVCVPDGPNRVNLCRRLVSQVSCCVRVVHGDQEYEHNAADQCFCVVVVVSVVSSVVSRHQEYAHHQHDFDLAAAPDQDDPRRLVRQLVRLVVDAWAADPVRYIYHYARNDELCSQCSVRNHAPVSVLVSLVSNLVSSLVNSTYYYYYYYSSRCCNRPVNSVSSSVSSVVQVVSPPSYDHGHVVSSRSSNVVPDDDPPPPD/DDDDDDDPPPDDDDDDDDPPPDDPPPDDDDDPDDQPLFADDPVVLLVLLPPLLAFEEAEEAEAFQQVDPPDLPCPPSPLCGADDDPLLLVLQLLLQVLQVVLPFGYAYEYAQSPLVDPDPVSVLSNVVSRHGYHYAFHSLFQLPDQAPCRRDVCCVVPVCVCVPDGPNRVNLCRRLVSQVSCCVRVVHGDQEYEHNDADQCFCPVVVVSVVSSVVSRHQEYAHHQHDFDLAAAPDQRDPRRLVRQLVRLVVDAWAADPVRYIYHYARNDELCSQCNVRNHAPVSVLVSLVSNLVSSLVNSTYYYYYYYSSRCCNRPVNSVSSSVSSVVQVVSPPSYDHGHVVSSRSSNVVPDDPPPPPD

Solvent-accessible surface area (backbone atoms only — not comparable to full-atom values): 38922 Å² total; per-residue (Å²): 136,84,82,85,79,91,80,88,88,81,89,84,78,88,71,85,88,78,87,78,79,82,80,79,77,80,80,85,79,78,82,75,76,79,76,60,40,34,51,75,55,69,69,59,28,53,52,57,33,65,42,69,69,27,8,43,36,28,38,35,36,44,52,53,69,30,66,32,53,75,51,80,83,40,67,57,72,44,75,63,75,44,32,58,47,70,64,32,54,49,41,48,53,52,44,38,50,53,26,42,77,58,74,34,56,38,33,31,26,37,25,30,39,49,69,54,43,94,68,59,60,70,56,50,51,37,38,76,70,43,22,19,51,30,41,21,27,25,78,55,42,36,77,84,40,84,39,50,46,60,24,34,67,61,32,56,69,31,52,60,76,50,68,83,52,51,36,67,51,51,47,50,48,32,42,50,48,20,50,49,41,36,36,71,77,67,55,22,64,48,47,42,34,40,50,52,63,64,31,67,62,41,66,69,91,32,62,68,57,50,48,52,42,46,74,73,58,28,53,30,35,34,30,25,25,32,67,57,54,79,60,54,67,71,41,82,69,48,73,65,26,51,49,31,36,42,52,22,40,70,72,39,57,54,40,67,45,95,89,60,40,21,40,42,33,41,39,46,70,34,50,60,54,39,46,66,65,18,46,43,54,59,70,58,52,43,49,51,50,49,52,41,50,51,49,18,41,76,64,37,33,61,39,30,45,46,38,35,38,49,52,32,50,71,68,38,67,80,37,54,59,57,44,49,52,35,49,54,34,60,73,46,47,83,29,27,42,73,44,50,67,67,30,52,40,47,26,26,55,73,68,52,73,78,75,78,76,80,124,135,88,83,82,88,84,88,74,83,79,80,85,86,88,94,88,88,80,83,75,77,78,78,79,76,78,78,76,83,75,80,82,73,80,89,46,42,35,49,77,56,70,70,59,28,52,52,58,33,65,41,71,69,28,8,42,35,29,38,34,35,43,52,53,60,30,67,32,49,72,54,81,83,41,67,56,70,43,64,73,53,49,37,62,48,68,65,33,54,51,40,47,51,52,44,39,50,52,25,41,76,57,74,34,56,37,34,33,26,37,25,29,34,51,70,54,43,94,70,59,61,68,57,50,51,38,35,76,71,42,22,18,48,29,41,22,28,23,75,56,43,37,75,84,40,86,40,50,45,58,24,35,68,62,33,55,69,30,55,58,75,50,69,84,51,51,35,65,53,51,47,52,48,32,43,50,46,22,50,51,40,36,36,70,76,68,58,22,66,49,46,41,35,40,50,52,63,64,30,65,62,41,66,67,90,30,62,69,57,52,50,52,41,46,73,72,58,29,53,31,33,33,29,26,24,33,66,56,54,79,60,55,65,72,41,83,70,48,72,65,26,51,49,30,36,41,52,20,41,70,69,38,57,56,40,65,45,94,87,62,40,21,40,41,34,41,39,45,70,35,51,60,53,39,45,70,66,19,47,43,54,59,70,58,51,43,49,49,50,49,52,41,52,51,49,17,41,77,64,36,31,61,40,30,44,46,39,36,37,50,54,32,50,70,67,37,67,80,38,55,60,60,44,48,52,36,49,54,34,59,74,47,48,82,29,26,43,72,44,48,68,67,31,53,40,49,26,27,54,72,66,54,72,77,75,78,76,81,124

Nearest PDB structures (foldseek):
  7ax7-assembly1_A  TM=6.630E-01  e=1.829E-05  uncultured bacterium
  4u0o-assembly1_B  TM=3.377E-01  e=1.143E+00  Thermosynechococcus vestitus BP-1
  4yds-assembly1_A  TM=3.203E-01  e=3.449E+00  Sulfolobus acidocaldarius DSM 639
  2w3z-assembly1_A  TM=6.456E-01  e=1.762E-06  Streptococcus mutans UA159
  7ax7-assembly1_A  TM=6.739E-01  e=2.013E-05  uncultured bacterium

InterPro domains:
  IPR002509 NodB homology domain [PF01522] (106-201)
  IPR006311 Twin-arginine translocation pathway, signal sequence [PS51318] (1-34)
  IPR011330 Glycoside hydrolase/deacetylase, beta/alpha-barrel [SSF88713] (108-312)

Secondary structure (DSSP, 8-state):
---------PPP-------------------------SSS-HHHHHHHHH-TTSEEEEEEEEE---TTTTSTT-------TT---HHHHHHHHHHHHHHHHTT---EEEE-GGGGGSS--HHHHHHHHTT--EEE--SS---TT-SSHHHH-HHHHH-GGGGTT--HHHHHHHHHHHHHHHHHHHH----SEEEEEEEETTTTTT-HHHHHHHHHTT--EEEEE--------TTSPPPHHHHHHHHHHHHH---EE-TTSPEE-PPPS--HIIIIIIS---HHHHHHHHHHHHHHHHHTT-EEEEEE-HHHHHHH-TT-HHHHHHHHHHHHHGGGEEE--HHHHHHHHHHH--------/------------------------------------S-SS-HHHHHHHHH-TTSEEEEEEEEE---TT-SSTT-------TT---HHHHHHHHHHHHHHHHTT---EEEE-GGGGGSS--HHHHHHHHTT--EEE--SS---TT-SSHHHH-HHHHH-GGGGTT--HHHHHHHHHHHHHHHHHHHH----SEEEEEEEETTTTTT-HHHHHHHHHTT--EEEEE--------TTSPPPHHHHHHHHHHHHH---EE-TTSPEE-PPPS--HIIIIIIS---HHHHHHHHHHHHHHHHHTT-EEEEEE-HHHHHHH-TT-HHHHHHHHHHHHHGGGEEE--HHHHHHHHHHH--------

pLDDT: mean 83.9, std 24.65, range [15.76, 98.75]

Sequence (718 aa):
MPLPSPRVSRRQFLAGSMAAGAAVMCGGLSGAAAPVGRGIPAAKRRELAADESKALITITLDLEMSRHYPKRGMMEWDFQKGNLDDATKAYSVAAAEKAAAKGGFIHFFCVGRVLEHKSVDWLNTLIQGGHPIGNHTYDHVYVLASTPEEAQFRFRRSPWLAQGKSTEELIEENIRITTVAMQDRLKIEPDGFRTPGGFQTALDGRADIQQLLLNQGFSWVSCKYPAHDAGEEHQEPTAAVYESIVAAQAAAQPYVYPSGLVEVPMSPISDVNAFRTKFWKLEYFKKAIRLGVEWAIENRACYDFLAHPSCLVVEDPQAETIQMICDIVNDAGDKAVIVDCDTIAERARLRHKPSAETKMPLPSPRVSRRQFLAGSMAAGAAVMCGGLSGAAAPVGRGIPAAKRRELAADESKALITITLDLEMSRHYPKRGMMEWDFQKGNLDDATKAYSVAAAEKAAAKGGFIHFFCVGRVLEHKSVDWLNTLIQGGHPIGNHTYDHVYVLASTPEEAQFRFRRSPWLAQGKSTEELIEENIRITTVAMQDRLKIEPDGFRTPGGFQTALDGRADIQQLLLNQGFSWVSCKYPAHDAGEEHQEPTAAVYESIVAAQAAAQPYVYPSGLVEVPMSPISDVNAFRTKFWKLEYFKKAIRLGVEWAIENRACYDFLAHPSCLVVEDPQAETIQMICDIVNDAGDKAVIVDCDTIAERARLRHKPSAETK

Radius of gyration: 34.52 Å; Cα contacts (8 Å, |Δi|>4): 1330; chains: 2; bounding box: 97×105×87 Å

Organism: NCBI:txid2527985